Protein AF-A0A6A0IL40-F1 (afdb_monomer)

Foldseek 3Di:
DDDDDDPDPPPPQLPVVLLVVLVVCCVVPVQPLVSLLVNLVSCLSVVNLQVSLVSLVSSLVVCVVVVNLVSSLVSLVVNCVSCVPCPHVSNVVSVVSNVVSVVVVVVDDDDDDDDDDDDDDDPDDPPDPVVVVVVVVLVVLLVVLVLLLCQAPLNVPQPSVLCVVQSVQKDKDKDAAFDWPDAAQAQAAKKKFWSAAKKWKWAAAPVRDTQTLAMAGHNDIARLLCNPVVGGHRIIIGTRGITIMIIGHNVSVVSRCVVDVPSVVVSVVVNLLSVQSVLQCRDLLRVPDHNVLSSVQSVQWDKDKDAAFDWPAAFQDQQAKKKFWPQAKKWKWDDDPNDIGTDDIDGPGDMDPVLCNLVSHTHHTIIGTRHTTMMIIHGSVSSVVSCVVPVVSSVSVVVVSVVVVVVSVVVVVVD

Radius of gyration: 33.05 Å; Cα contacts (8 Å, |Δi|>4): 655; chains: 1; bounding box: 85×83×89 Å

Mean predicted aligned error: 17.73 Å

Solvent-accessible surface area (backbone atoms only — not comparable to full-atom values): 22643 Å² total; per-residue (Å²): 133,87,86,81,84,73,78,82,77,78,70,83,66,70,55,63,71,59,48,52,51,27,51,48,48,31,70,78,38,37,66,42,61,67,38,29,54,51,36,24,52,50,30,39,75,70,68,38,42,69,58,18,45,54,43,29,51,52,25,23,52,44,19,48,77,69,69,37,53,72,61,19,43,59,39,37,55,51,40,49,77,59,42,75,84,46,84,48,76,70,47,52,57,40,51,53,51,38,52,52,50,52,60,52,54,76,70,58,83,81,86,84,72,95,75,82,86,84,77,82,82,72,80,77,76,79,76,58,68,71,60,49,53,54,51,49,51,52,49,53,51,50,52,52,52,51,56,40,36,63,62,15,74,76,40,58,85,52,59,69,68,55,54,60,75,29,46,90,44,47,43,83,45,77,47,47,59,74,40,66,82,43,49,52,65,39,83,60,44,40,41,34,34,26,47,36,39,35,26,41,33,28,30,70,42,100,88,64,48,80,39,72,62,44,77,47,37,58,41,35,78,39,48,51,56,15,47,74,71,69,45,47,28,79,36,26,31,29,24,71,34,61,26,37,32,46,35,32,35,50,76,31,49,55,60,42,43,78,76,32,64,67,53,50,53,53,51,52,52,51,37,54,53,52,53,48,46,56,52,40,44,71,29,80,78,39,45,78,52,56,52,73,54,47,52,57,52,59,71,59,44,40,82,44,74,45,48,58,72,40,69,79,40,54,49,69,38,72,77,54,34,31,36,37,35,70,38,47,34,35,36,33,28,36,81,54,97,94,40,82,44,80,76,48,76,49,52,56,85,40,74,46,55,49,71,27,35,72,73,72,44,50,29,86,39,26,32,28,25,67,32,64,25,38,33,34,38,34,46,30,68,60,52,47,54,50,37,68,75,31,56,71,43,41,54,57,33,56,53,55,47,50,54,53,49,50,55,51,52,47,73,66,64,78,116

Nearest PDB structures (foldseek):
  5j3u-assembly1_A  TM=4.772E-01  e=3.260E-19  Toxoplasma gondii
  5kjy-assembly1_A  TM=7.850E-01  e=9.300E-10  Homo sapiens
  4qxk-assembly1_A  TM=8.461E-01  e=1.158E-08  Homo sapiens
  7fcv-assembly1_D  TM=7.690E-01  e=8.505E-09  Arabidopsis thaliana
  7wm2-assembly1_B  TM=8.152E-01  e=7.388E-08  Arabidopsis thaliana

Secondary structure (DSSP, 8-state):
----PPP--------HHHHHHHHHHHHH-TT-HHHHHHHHHHHHHTT-HHHHHHHHHHHHHHHHHTT-HHHHHHHHHHHHHH-TT--SHHHHHHHHHHHHHHHHHTT---------S-PPPPPPPPP-HHHHHHHHHHHHHHHHHHHHHHH-TTTTTS-HHHHHHTGGGEEEEEE-TT-EEE-TT-----EEEEEES-EEEEEE-TTS-EEEEEEE-TT-EESHHHHHH-PPP-SEEEESS-EEEEEE-HHHHHHHHTT-HHHHHHHHHHHHHHHHHHHHHHSTTTTTS-HHHHHHHHTTPEEEEE-TT-EEE-TT----EEEEEEES-EEEEEEETTEEEEEEEE-SSEEESHHHHHHTPPPSSEEEESS-EEEEEEEHHHHHHHHHH-HHHHHHHHHHHHHHHHHHHHHHH--

Structure (mmCIF, N/CA/C/O backbone):
data_AF-A0A6A0IL40-F1
#
_entry.id   AF-A0A6A0IL40-F1
#
loop_
_atom_site.group_PDB
_atom_site.id
_atom_site.type_symbol
_atom_site.label_atom_id
_atom_site.label_alt_id
_atom_site.label_comp_id
_atom_site.label_asym_id
_atom_site.label_entity_id
_atom_site.label_seq_id
_atom_site.pdbx_PDB_ins_code
_atom_site.Cartn_x
_atom_site.Cartn_y
_atom_site.Cartn_z
_atom_site.occupancy
_atom_site.B_iso_or_equiv
_atom_site.auth_seq_id
_atom_site.auth_comp_id
_atom_site.auth_asym_id
_atom_site.auth_atom_id
_atom_site.pdbx_PDB_model_num
ATOM 1 N N . MET A 1 1 ? -40.822 -63.226 -14.421 1.00 35.78 1 MET A N 1
ATOM 2 C CA . MET A 1 1 ? -39.636 -63.218 -13.536 1.00 35.78 1 MET A CA 1
ATOM 3 C C . MET A 1 1 ? -39.053 -61.815 -13.636 1.00 35.78 1 MET A C 1
ATOM 5 O O . MET A 1 1 ? -38.649 -61.458 -14.727 1.00 35.78 1 MET A O 1
ATOM 9 N N . GLY A 1 2 ? -39.279 -60.887 -12.699 1.00 37.12 2 GLY A N 1
ATOM 10 C CA . GLY A 1 2 ? -38.698 -60.855 -11.345 1.00 37.12 2 GLY A CA 1
ATOM 11 C C . GLY A 1 2 ? -37.203 -60.497 -11.462 1.00 37.12 2 GLY A C 1
ATOM 12 O O . GLY A 1 2 ? -36.522 -61.154 -12.230 1.00 37.12 2 GLY A O 1
ATOM 13 N N . ILE A 1 3 ? -36.590 -59.530 -10.778 1.00 41.72 3 ILE A N 1
ATOM 14 C CA . ILE A 1 3 ? -36.863 -58.847 -9.509 1.00 41.72 3 ILE A CA 1
ATOM 15 C C . ILE A 1 3 ? -35.963 -57.593 -9.524 1.00 41.72 3 ILE A C 1
ATOM 17 O O . ILE A 1 3 ? -34.771 -57.739 -9.750 1.00 41.72 3 ILE A O 1
ATOM 21 N N . PHE A 1 4 ? -36.505 -56.395 -9.299 1.00 35.25 4 PHE A N 1
ATOM 22 C CA . PHE A 1 4 ? -35.838 -55.289 -8.590 1.00 35.25 4 PHE A CA 1
ATOM 23 C C . PHE A 1 4 ? -36.922 -54.258 -8.264 1.00 35.25 4 PHE A C 1
ATOM 25 O O . PHE A 1 4 ? -37.159 -53.290 -8.988 1.00 35.25 4 PHE A O 1
ATOM 32 N N . GLU A 1 5 ? -37.639 -54.533 -7.177 1.00 33.78 5 GLU A N 1
ATOM 33 C CA . GLU A 1 5 ? -38.440 -53.532 -6.487 1.00 33.78 5 GLU A CA 1
ATOM 34 C C . GLU A 1 5 ? -37.510 -52.393 -6.064 1.00 33.78 5 GLU A C 1
ATOM 36 O O . GLU A 1 5 ? -36.557 -52.584 -5.305 1.00 33.78 5 GLU A O 1
ATOM 41 N N . ARG A 1 6 ? -37.767 -51.191 -6.585 1.00 33.47 6 ARG A N 1
ATOM 42 C CA . ARG A 1 6 ? -37.202 -49.977 -6.000 1.00 33.47 6 ARG A CA 1
ATOM 43 C C . ARG A 1 6 ? -37.880 -49.771 -4.644 1.00 33.47 6 ARG A C 1
ATOM 45 O O . ARG A 1 6 ? -39.111 -49.776 -4.604 1.00 33.47 6 ARG A O 1
ATOM 52 N N . PRO A 1 7 ? -37.124 -49.557 -3.556 1.00 34.88 7 PRO A N 1
ATOM 53 C CA . PRO A 1 7 ? -37.723 -49.212 -2.281 1.00 34.88 7 PRO A CA 1
ATOM 54 C C . PRO A 1 7 ? -38.461 -47.889 -2.464 1.00 34.88 7 PRO A C 1
ATOM 56 O O . PRO A 1 7 ? -37.917 -46.942 -3.039 1.00 34.88 7 PRO A O 1
ATOM 59 N N . GLY A 1 8 ? -39.720 -47.856 -2.025 1.00 33.38 8 GLY A N 1
ATOM 60 C CA . GLY A 1 8 ? -40.554 -46.669 -2.072 1.00 33.38 8 GLY A CA 1
ATOM 61 C C . GLY A 1 8 ? -39.794 -45.479 -1.503 1.00 33.38 8 GLY A C 1
ATOM 62 O O . GLY A 1 8 ? -39.530 -45.408 -0.304 1.00 33.38 8 GLY A O 1
ATOM 63 N N . SER A 1 9 ? -39.450 -44.530 -2.372 1.00 37.31 9 SER A N 1
ATOM 64 C CA . SER A 1 9 ? -39.118 -43.185 -1.945 1.00 37.31 9 SER A CA 1
ATOM 65 C C . SER A 1 9 ? -40.413 -42.593 -1.409 1.00 37.31 9 SER A C 1
ATOM 67 O O . SER A 1 9 ? -41.181 -41.978 -2.149 1.00 37.31 9 SER A O 1
ATOM 69 N N . GLY A 1 10 ? -40.676 -42.821 -0.123 1.00 38.78 10 GLY A N 1
ATOM 70 C CA . GLY A 1 10 ? -41.544 -41.971 0.670 1.00 38.78 10 GLY A CA 1
ATOM 71 C C . GLY A 1 10 ? -40.929 -40.579 0.668 1.00 38.78 10 GLY A C 1
ATOM 72 O O . GLY A 1 10 ? -40.250 -40.184 1.610 1.00 38.78 10 GLY A O 1
ATOM 73 N N . SER A 1 11 ? -41.094 -39.855 -0.438 1.00 41.47 11 SER A N 1
ATOM 74 C CA . SER A 1 11 ? -40.819 -38.437 -0.493 1.00 41.47 11 SER A CA 1
ATOM 75 C C . SER A 1 11 ? -41.845 -37.811 0.434 1.00 41.47 11 SER A C 1
ATOM 77 O O . SER A 1 11 ? -43.004 -37.640 0.052 1.00 41.47 11 SER A O 1
ATOM 79 N N . GLY A 1 12 ? -41.421 -37.512 1.662 1.00 42.62 12 GLY A N 1
ATOM 80 C CA . GLY A 1 12 ? -42.075 -36.560 2.550 1.00 42.62 12 GLY A CA 1
ATOM 81 C C . GLY A 1 12 ? -42.056 -35.182 1.897 1.00 42.62 12 GLY A C 1
ATOM 82 O O . GLY A 1 12 ? -41.361 -34.277 2.346 1.00 42.62 12 GLY A O 1
ATOM 83 N N . GLY A 1 13 ? -42.761 -35.055 0.773 1.00 47.50 13 GLY A N 1
ATOM 84 C CA . GLY A 1 13 ? -43.038 -33.795 0.128 1.00 47.50 13 GLY A CA 1
ATOM 85 C C . GLY A 1 13 ? -43.862 -33.008 1.119 1.00 47.50 13 GLY A C 1
ATOM 86 O O . GLY A 1 13 ? -44.989 -33.388 1.423 1.00 47.50 13 GLY A O 1
ATOM 87 N N . VAL A 1 14 ? -43.252 -31.965 1.673 1.00 57.28 14 VAL A N 1
ATOM 88 C CA . VAL A 1 14 ? -43.912 -31.001 2.546 1.00 57.28 14 VAL A CA 1
ATOM 89 C C . VAL A 1 14 ? -45.252 -30.639 1.906 1.00 57.28 14 VAL A C 1
ATOM 91 O O . VAL A 1 14 ? -45.271 -30.128 0.783 1.00 57.28 14 VAL A O 1
ATOM 94 N N . ASP A 1 15 ? -46.361 -30.949 2.583 1.00 75.38 15 ASP A N 1
ATOM 95 C CA . ASP A 1 15 ? -47.694 -30.613 2.092 1.00 75.38 15 ASP A CA 1
ATOM 96 C C . ASP A 1 15 ? -47.765 -29.090 1.936 1.00 75.38 15 ASP A C 1
ATOM 98 O O . ASP A 1 15 ? -47.783 -28.334 2.911 1.00 75.38 15 ASP A O 1
ATOM 102 N N . ARG A 1 16 ? -47.734 -28.625 0.681 1.00 76.00 16 ARG A N 1
ATOM 103 C CA . ARG A 1 16 ? -47.673 -27.197 0.349 1.00 76.00 16 ARG A CA 1
ATOM 104 C C . ARG A 1 16 ? -48.858 -26.439 0.942 1.00 76.00 16 ARG A C 1
ATOM 106 O O . ARG A 1 16 ? -48.679 -25.311 1.389 1.00 76.00 16 ARG A O 1
ATOM 113 N N . ARG A 1 17 ? -50.033 -27.077 1.030 1.00 77.12 17 ARG A N 1
ATOM 114 C CA . ARG A 1 17 ? -51.219 -26.474 1.655 1.00 77.12 17 ARG A CA 1
ATOM 115 C C . ARG A 1 17 ? -51.006 -26.267 3.153 1.00 77.12 17 ARG A C 1
ATOM 117 O O . ARG A 1 17 ? -51.369 -25.222 3.684 1.00 77.12 17 ARG A O 1
ATOM 124 N N . GLN A 1 18 ? -50.363 -27.224 3.819 1.00 80.88 18 GLN A N 1
ATOM 125 C CA . GLN A 1 18 ? -50.043 -27.141 5.243 1.00 80.88 18 GLN A CA 1
ATOM 126 C C . GLN A 1 18 ? -48.974 -26.074 5.535 1.00 80.88 18 GLN A C 1
ATOM 128 O O . GLN A 1 18 ? -49.097 -25.333 6.511 1.00 80.88 18 GLN A O 1
ATOM 133 N N . LEU A 1 19 ? -47.949 -25.944 4.684 1.00 82.88 19 LEU A N 1
ATOM 134 C CA . LEU A 1 19 ? -46.932 -24.894 4.825 1.00 82.88 19 LEU A CA 1
ATOM 135 C C . LEU A 1 19 ? -47.518 -23.490 4.611 1.00 82.88 19 LEU A C 1
ATOM 137 O O . LEU A 1 19 ? -47.174 -22.564 5.348 1.00 82.88 19 LEU A O 1
ATOM 141 N N . ASP A 1 20 ? -48.412 -23.321 3.639 1.00 83.81 20 ASP A N 1
ATOM 142 C CA . ASP A 1 20 ? -49.044 -22.027 3.374 1.00 83.81 20 ASP A CA 1
ATOM 143 C C . ASP A 1 20 ? -49.995 -21.603 4.503 1.00 83.81 20 ASP A C 1
ATOM 145 O O . ASP A 1 20 ? -50.008 -20.426 4.880 1.00 83.81 20 ASP A O 1
ATOM 149 N N . GLU A 1 21 ? -50.696 -22.557 5.120 1.00 85.69 21 GLU A N 1
ATOM 150 C CA . GLU A 1 21 ? -51.494 -22.319 6.327 1.00 85.69 21 GLU A CA 1
ATOM 151 C C . GLU A 1 21 ? -50.618 -21.884 7.512 1.00 85.69 21 GLU A C 1
ATOM 153 O O . GLU A 1 21 ? -50.898 -20.881 8.174 1.00 85.69 21 GLU A O 1
ATOM 158 N N . LEU A 1 22 ? -49.501 -22.579 7.750 1.00 85.44 22 LEU A N 1
ATOM 159 C CA . LEU A 1 22 ? -48.542 -22.212 8.795 1.00 85.44 22 LEU A CA 1
ATOM 160 C C . LEU A 1 22 ? -47.938 -20.821 8.549 1.00 85.44 22 LEU A C 1
ATOM 162 O O . LEU A 1 22 ? -47.828 -20.016 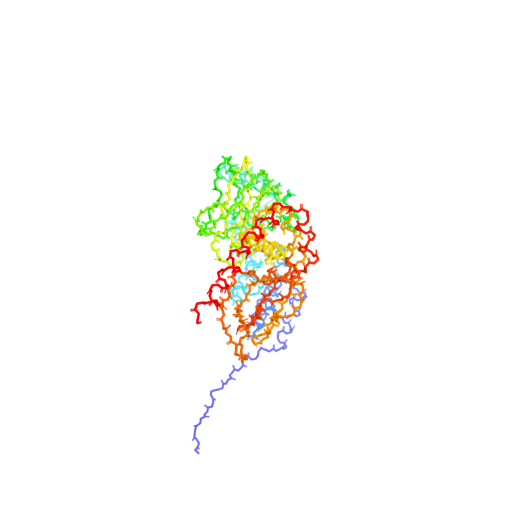9.475 1.00 85.44 22 LEU A O 1
ATOM 166 N N . ARG A 1 23 ? -47.606 -20.490 7.296 1.00 82.62 23 ARG A N 1
ATOM 167 C CA . ARG A 1 23 ? -47.135 -19.151 6.909 1.00 82.62 23 ARG A CA 1
ATOM 168 C C . ARG A 1 23 ? -48.188 -18.079 7.173 1.00 82.62 23 ARG A C 1
ATOM 170 O O . ARG A 1 23 ? -47.827 -16.988 7.617 1.00 82.62 23 ARG A O 1
ATOM 177 N N . ARG A 1 24 ? -49.467 -18.355 6.895 1.00 84.75 24 ARG A N 1
ATOM 178 C CA . ARG A 1 24 ? -50.569 -17.427 7.186 1.00 84.75 24 ARG A CA 1
ATOM 179 C C . ARG A 1 24 ? -50.677 -17.176 8.687 1.00 84.75 24 ARG A C 1
ATOM 181 O O . ARG A 1 24 ? -50.614 -16.020 9.098 1.00 84.75 24 ARG A O 1
ATOM 188 N N . ARG A 1 25 ? -50.692 -18.238 9.494 1.00 85.06 25 ARG A N 1
ATOM 189 C CA . ARG A 1 25 ? -50.751 -18.143 10.960 1.00 85.06 25 ARG A CA 1
ATOM 190 C C . ARG A 1 25 ? -49.588 -17.359 11.560 1.00 85.06 25 ARG A C 1
ATOM 192 O O . ARG A 1 25 ? -49.814 -16.510 12.409 1.00 85.06 25 ARG A O 1
ATOM 199 N N . VAL A 1 26 ? -48.358 -17.567 11.084 1.00 84.81 26 VAL A N 1
ATOM 200 C CA . VAL A 1 26 ? -47.190 -16.793 11.551 1.00 84.81 26 VAL A CA 1
ATOM 201 C C . VAL A 1 26 ? -47.289 -15.310 11.166 1.00 84.81 26 VAL A C 1
ATOM 203 O O . VAL A 1 26 ? -46.790 -14.456 11.895 1.00 84.81 26 VAL A O 1
ATOM 206 N N . ARG A 1 27 ? -47.913 -14.974 10.028 1.00 83.19 27 ARG A N 1
ATOM 207 C CA . ARG A 1 27 ? -48.133 -13.572 9.630 1.00 83.19 27 ARG A CA 1
ATOM 208 C C . ARG A 1 27 ? -49.210 -12.895 10.474 1.00 83.19 27 ARG A C 1
ATOM 210 O O . ARG A 1 27 ? -49.016 -11.751 10.868 1.00 83.19 27 ARG A O 1
ATOM 217 N N . GLU A 1 28 ? -50.315 -13.588 10.731 1.00 85.50 28 GLU A N 1
ATOM 218 C CA . GLU A 1 28 ? -51.469 -13.060 11.474 1.00 85.50 28 GLU A CA 1
ATOM 219 C C . GLU A 1 28 ? -51.218 -13.026 12.987 1.00 85.50 28 GLU A C 1
ATOM 221 O O . GLU A 1 28 ? -51.598 -12.071 13.660 1.00 85.50 28 GLU A O 1
ATOM 226 N N . ALA A 1 29 ? -50.509 -14.025 13.515 1.00 85.44 29 ALA A N 1
ATOM 227 C CA . ALA A 1 29 ? -50.134 -14.140 14.918 1.00 85.44 29 ALA A CA 1
ATOM 228 C C . ALA A 1 29 ? -48.625 -14.427 15.066 1.00 85.44 29 ALA A C 1
ATOM 230 O O . ALA A 1 29 ? -48.225 -15.555 15.357 1.00 85.44 29 ALA A O 1
ATOM 231 N N . PRO A 1 30 ? -47.751 -13.407 14.945 1.00 78.75 30 PRO A N 1
ATOM 232 C CA . PRO A 1 30 ? -46.295 -13.580 15.038 1.00 78.75 30 PRO A CA 1
ATOM 233 C C . PRO A 1 30 ? -45.779 -14.143 16.372 1.00 78.75 30 PRO A C 1
ATOM 235 O O . PRO A 1 30 ? -44.622 -14.538 16.459 1.00 78.75 30 PRO A O 1
ATOM 238 N N . GLN A 1 31 ? -46.610 -14.173 17.417 1.00 83.50 31 GLN A N 1
ATOM 239 C CA . GLN A 1 31 ? -46.287 -14.764 18.721 1.00 83.50 31 GLN A CA 1
ATOM 240 C C . GLN A 1 31 ? -46.678 -16.251 18.833 1.00 83.50 31 GLN A C 1
ATOM 242 O O . GLN A 1 31 ? -46.467 -16.853 19.885 1.00 83.50 31 GLN A O 1
ATOM 247 N N . ASP A 1 32 ? -47.259 -16.853 17.791 1.00 89.31 32 ASP A N 1
ATOM 248 C CA . ASP A 1 32 ? -47.593 -18.279 17.756 1.00 89.31 32 ASP A CA 1
ATOM 249 C C . ASP A 1 32 ? -46.313 -19.117 17.574 1.00 89.31 32 ASP A C 1
ATOM 251 O O . ASP A 1 32 ? -45.860 -19.401 16.461 1.00 89.31 32 ASP A O 1
ATOM 255 N N . VAL A 1 33 ? -45.706 -19.489 18.705 1.00 87.00 33 VAL A N 1
ATOM 256 C CA . VAL A 1 33 ? -44.463 -20.276 18.778 1.00 87.00 33 VAL A CA 1
ATOM 257 C C . VAL A 1 33 ? -44.605 -21.608 18.043 1.00 87.00 33 VAL A C 1
ATOM 259 O O . VAL A 1 33 ? -43.692 -22.016 17.325 1.00 87.00 33 VAL A O 1
ATOM 262 N N . ALA A 1 34 ? -45.749 -22.280 18.198 1.00 87.19 34 ALA A N 1
ATOM 263 C CA . ALA A 1 34 ? -45.989 -23.584 17.595 1.00 87.19 34 ALA A CA 1
ATOM 264 C C . ALA A 1 34 ? -46.039 -23.478 16.066 1.00 87.19 34 ALA A C 1
ATOM 266 O O . ALA A 1 34 ? -45.372 -24.252 15.375 1.00 87.19 34 ALA A O 1
ATOM 267 N N . ALA A 1 35 ? -46.753 -22.479 15.534 1.00 86.56 35 ALA A N 1
ATOM 268 C CA . ALA A 1 35 ? -46.793 -22.228 14.096 1.00 86.56 35 ALA A CA 1
ATOM 269 C C . ALA A 1 35 ? -45.414 -21.832 13.541 1.00 86.56 35 ALA A C 1
ATOM 271 O O . ALA A 1 35 ? -45.023 -22.315 12.478 1.00 86.56 35 ALA A O 1
ATOM 272 N N . ALA A 1 36 ? -44.648 -21.013 14.270 1.00 88.25 36 ALA A N 1
ATOM 273 C CA . ALA A 1 36 ? -43.314 -20.580 13.855 1.00 88.25 36 ALA A CA 1
ATOM 274 C C . ALA A 1 36 ? -42.303 -21.739 13.788 1.00 88.25 36 ALA A C 1
ATOM 276 O O . ALA A 1 36 ? -41.576 -21.865 12.800 1.00 88.25 36 ALA A O 1
ATOM 277 N N . LEU A 1 37 ? -42.276 -22.613 14.800 1.00 89.50 37 LEU A N 1
ATOM 278 C CA . LEU A 1 37 ? -41.392 -23.784 14.833 1.00 89.50 37 LEU A CA 1
ATOM 279 C C . LEU A 1 37 ? -41.776 -24.826 13.772 1.00 89.50 37 LEU A C 1
ATOM 281 O O . LEU A 1 37 ? -40.892 -25.395 13.122 1.00 89.50 37 LEU A O 1
ATOM 285 N N . ALA A 1 38 ? -43.077 -25.053 13.563 1.00 87.94 38 ALA A N 1
ATOM 286 C CA . ALA A 1 38 ? -43.576 -25.971 12.541 1.00 87.94 38 ALA A CA 1
ATOM 287 C C . ALA A 1 38 ? -43.267 -25.465 11.121 1.00 87.94 38 ALA A C 1
ATOM 289 O O . ALA A 1 38 ? -42.744 -26.223 10.304 1.00 87.94 38 ALA A O 1
ATOM 290 N N . ALA A 1 39 ? -43.500 -24.175 10.846 1.00 88.62 39 ALA A N 1
ATOM 291 C CA . ALA A 1 39 ? -43.163 -23.551 9.566 1.00 88.62 39 ALA A CA 1
ATOM 292 C C . ALA A 1 39 ? -41.657 -23.625 9.276 1.00 88.62 39 ALA A C 1
ATOM 294 O O . ALA A 1 39 ? -41.255 -24.009 8.180 1.00 88.62 39 ALA A O 1
ATOM 295 N N . ALA A 1 40 ? -40.816 -23.297 10.262 1.00 89.44 40 ALA A N 1
ATOM 296 C CA . ALA A 1 40 ? -39.365 -23.336 10.104 1.00 89.44 40 ALA A CA 1
ATOM 297 C C . ALA A 1 40 ? -38.841 -24.757 9.850 1.00 89.44 40 ALA A C 1
ATOM 299 O O . ALA A 1 40 ? -37.969 -24.942 9.005 1.00 89.44 40 ALA A O 1
ATOM 300 N N . SER A 1 41 ? -39.397 -25.762 10.534 1.00 88.56 41 SER A N 1
ATOM 301 C CA . SER A 1 41 ? -39.012 -27.166 10.339 1.00 88.56 41 SER A CA 1
ATOM 302 C C . SER A 1 41 ? -39.416 -27.676 8.951 1.00 88.56 41 SER A C 1
ATOM 304 O O . SER A 1 41 ? -38.618 -28.332 8.285 1.00 88.56 41 SER A O 1
ATOM 306 N N . ALA A 1 42 ? -40.612 -27.312 8.478 1.00 86.44 42 ALA A N 1
ATOM 307 C CA . ALA A 1 42 ? -41.075 -27.639 7.131 1.00 86.44 42 ALA A CA 1
ATOM 308 C C . ALA A 1 42 ? -40.224 -26.961 6.037 1.00 86.44 42 ALA A C 1
ATOM 310 O O . ALA A 1 42 ? -39.838 -27.609 5.066 1.00 86.44 42 ALA A O 1
ATOM 311 N N . LEU A 1 43 ? -39.863 -25.684 6.212 1.00 86.00 43 LEU A N 1
ATOM 312 C CA . LEU A 1 43 ? -38.980 -24.955 5.289 1.00 86.00 43 LEU A CA 1
ATOM 313 C C . LEU A 1 43 ? -37.559 -25.532 5.270 1.00 86.00 43 LEU A C 1
ATOM 315 O O . LEU A 1 43 ? -36.971 -25.686 4.202 1.00 86.00 43 LEU A O 1
ATOM 319 N N . ALA A 1 44 ? -37.014 -25.898 6.433 1.00 84.75 44 ALA A N 1
ATOM 320 C CA . ALA A 1 44 ? -35.702 -26.530 6.525 1.00 84.75 44 ALA A CA 1
ATOM 321 C C . ALA A 1 44 ? -35.677 -27.904 5.835 1.00 84.75 44 ALA A C 1
ATOM 323 O O . ALA A 1 44 ? -34.739 -28.188 5.091 1.00 84.75 44 ALA A O 1
ATOM 324 N N . ALA A 1 45 ? -36.729 -28.716 6.006 1.00 84.31 45 ALA A N 1
ATOM 325 C CA . ALA A 1 45 ? -36.886 -29.995 5.308 1.00 84.31 45 ALA A CA 1
ATOM 326 C C . ALA A 1 45 ? -36.999 -29.831 3.780 1.00 84.31 45 ALA A C 1
ATOM 328 O O . ALA A 1 45 ? -36.567 -30.706 3.034 1.00 84.31 45 ALA A O 1
ATOM 329 N N . ALA A 1 46 ? -37.521 -28.692 3.310 1.00 84.00 46 ALA A N 1
ATOM 330 C CA . ALA A 1 46 ? -37.568 -28.326 1.895 1.00 84.00 46 ALA A CA 1
ATOM 331 C C . ALA A 1 46 ? -36.260 -27.697 1.360 1.00 84.00 46 ALA A C 1
ATOM 333 O O . ALA A 1 46 ? -36.195 -27.345 0.186 1.00 84.00 46 ALA A O 1
ATOM 334 N N . GLY A 1 47 ? -35.221 -27.536 2.192 1.00 83.12 47 GLY A N 1
ATOM 335 C CA . GLY A 1 47 ? -33.944 -26.915 1.814 1.00 83.12 47 GLY A CA 1
ATOM 336 C C . GLY A 1 47 ? -33.927 -25.380 1.865 1.00 83.12 47 GLY A C 1
ATOM 337 O O . GLY A 1 47 ? -32.875 -24.768 1.664 1.00 83.12 47 GLY A O 1
ATOM 338 N N . GLU A 1 48 ? -35.043 -24.742 2.219 1.00 85.62 48 GLU A N 1
ATOM 339 C CA . GLU A 1 48 ? -35.222 -23.284 2.266 1.00 85.62 48 GLU A CA 1
ATOM 340 C C . GLU A 1 48 ? -34.705 -22.680 3.586 1.00 85.62 48 GLU A C 1
ATOM 342 O O . GLU A 1 48 ? -35.412 -21.994 4.332 1.00 85.62 48 GLU A O 1
ATOM 347 N N . ARG A 1 49 ? -33.424 -22.932 3.895 1.00 83.94 49 ARG A N 1
ATOM 348 C CA . ARG A 1 49 ? -32.783 -22.538 5.168 1.00 83.94 49 ARG A CA 1
ATOM 349 C C . ARG A 1 49 ? -32.905 -21.038 5.465 1.00 83.94 49 ARG A C 1
ATOM 351 O O . ARG A 1 49 ? -33.147 -20.651 6.607 1.00 83.94 49 ARG A O 1
ATOM 358 N N . ARG A 1 50 ? -32.776 -20.176 4.449 1.00 81.75 50 ARG A N 1
ATOM 359 C CA . ARG A 1 50 ? -32.881 -18.711 4.617 1.00 81.75 50 ARG A CA 1
ATOM 360 C C . ARG A 1 50 ? -34.274 -18.282 5.069 1.00 81.75 50 ARG A C 1
ATOM 362 O O . ARG A 1 50 ? -34.397 -17.433 5.951 1.00 81.75 50 ARG A O 1
ATOM 369 N N . GLU A 1 51 ? -35.313 -18.867 4.482 1.00 83.50 51 GLU A N 1
ATOM 370 C CA . GLU A 1 51 ? -36.693 -18.523 4.813 1.00 83.50 51 GLU A CA 1
ATOM 371 C C . GLU A 1 51 ? -37.086 -19.070 6.192 1.00 83.50 51 GLU A C 1
ATOM 373 O O . GLU A 1 51 ? -37.714 -18.358 6.978 1.00 83.50 51 GLU A O 1
ATOM 378 N N . ALA A 1 52 ? -36.626 -20.279 6.534 1.00 86.38 52 ALA A N 1
ATOM 379 C CA . ALA A 1 52 ? -36.793 -20.861 7.864 1.00 86.38 52 ALA A CA 1
ATOM 380 C C . ALA A 1 52 ? -36.216 -19.949 8.967 1.00 86.38 52 ALA A C 1
ATOM 382 O O . ALA A 1 52 ? -36.908 -19.628 9.936 1.00 86.38 52 ALA A O 1
ATOM 383 N N . VAL A 1 53 ? -34.989 -19.442 8.789 1.00 83.88 53 VAL A N 1
ATOM 384 C CA . VAL A 1 53 ? -34.366 -18.491 9.732 1.00 83.88 53 VAL A CA 1
ATOM 385 C C . VAL A 1 53 ? -35.135 -17.163 9.789 1.00 83.88 53 VAL A C 1
ATOM 387 O O . VAL A 1 53 ? -35.292 -16.582 10.864 1.00 83.88 53 VAL A O 1
ATOM 390 N N . ALA A 1 54 ? -35.669 -16.676 8.665 1.00 83.00 54 ALA A N 1
ATOM 391 C CA . ALA A 1 54 ? -36.459 -15.441 8.628 1.00 83.00 54 ALA A CA 1
ATOM 3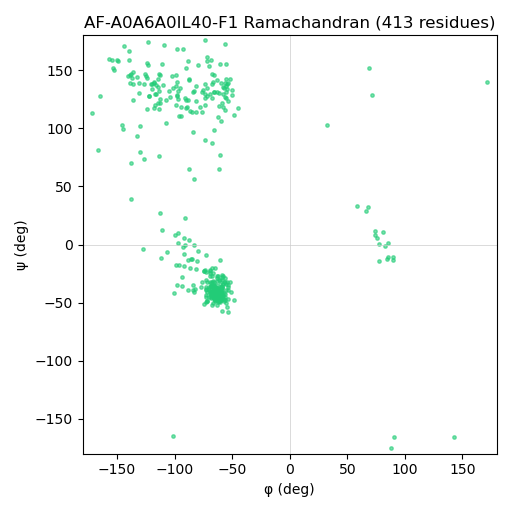92 C C . ALA A 1 54 ? -37.808 -15.558 9.364 1.00 83.00 54 ALA A C 1
ATOM 394 O O . ALA A 1 54 ? -38.297 -14.572 9.925 1.00 83.00 54 ALA A O 1
ATOM 395 N N . VAL A 1 55 ? -38.426 -16.742 9.365 1.00 86.88 55 VAL A N 1
ATOM 396 C CA . VAL A 1 55 ? -39.631 -17.040 10.155 1.00 86.88 55 VAL A CA 1
ATOM 397 C C . VAL A 1 55 ? -39.314 -17.020 11.651 1.00 86.88 55 VAL A C 1
ATOM 399 O O . VAL A 1 55 ? -39.970 -16.295 12.400 1.00 86.88 55 VAL A O 1
ATOM 402 N N . LEU A 1 56 ? -38.261 -17.728 12.070 1.00 87.19 56 LEU A N 1
ATOM 403 C CA . LEU A 1 56 ? -37.834 -17.789 13.473 1.00 87.19 56 LEU A CA 1
ATOM 404 C C . LEU A 1 56 ? -37.436 -16.407 14.011 1.00 87.19 56 LEU A C 1
ATOM 406 O O . LEU A 1 56 ? -37.809 -16.043 15.123 1.00 87.19 56 LEU A O 1
ATOM 410 N N . ASN A 1 57 ? -36.759 -15.588 13.203 1.00 81.88 57 ASN A N 1
ATOM 411 C CA . ASN A 1 57 ? -36.375 -14.232 13.599 1.00 81.88 57 ASN A CA 1
ATOM 412 C C . ASN A 1 57 ? -37.559 -13.294 13.816 1.00 81.88 57 ASN A C 1
ATOM 414 O O . ASN A 1 57 ? -37.577 -12.534 14.786 1.00 81.88 57 ASN A O 1
ATOM 418 N N . ARG A 1 58 ? -38.564 -13.352 12.938 1.00 84.38 58 ARG A N 1
ATOM 419 C CA . ARG A 1 58 ? -39.780 -12.547 13.099 1.00 84.38 58 ARG A CA 1
ATOM 420 C C . ARG A 1 58 ? -40.549 -12.951 14.352 1.00 84.38 58 ARG A C 1
ATOM 422 O O . ARG A 1 58 ? -40.929 -12.073 15.124 1.00 84.38 58 ARG A O 1
ATOM 429 N N . ALA A 1 59 ? -40.716 -14.254 14.575 1.00 85.94 59 ALA A N 1
ATOM 430 C CA . ALA A 1 59 ? -41.428 -14.763 15.741 1.00 85.94 59 ALA A CA 1
ATOM 431 C C . ALA A 1 59 ? -40.689 -14.458 17.054 1.00 85.94 59 ALA A C 1
ATOM 433 O O . ALA A 1 59 ? -41.277 -13.918 17.988 1.00 85.94 59 ALA A O 1
ATOM 434 N N . GLY A 1 60 ? -39.377 -14.704 17.108 1.00 81.25 60 GLY A N 1
ATOM 435 C CA . GLY A 1 60 ? -38.563 -14.401 18.285 1.00 81.25 60 GLY A CA 1
ATOM 436 C C . GLY A 1 60 ? -38.550 -12.909 18.633 1.00 81.25 60 GLY A C 1
ATOM 437 O O . GLY A 1 60 ? -38.682 -12.549 19.802 1.00 81.25 60 GLY A O 1
ATOM 438 N N . SER A 1 61 ? -38.491 -12.024 17.629 1.00 79.94 61 SER A N 1
ATOM 439 C CA . SER A 1 61 ? -38.572 -10.574 17.848 1.00 79.94 61 SER A CA 1
ATOM 440 C C . SER A 1 61 ? -39.950 -10.142 18.363 1.00 79.94 61 SER A C 1
ATOM 442 O O . SER A 1 61 ? -40.038 -9.308 19.265 1.00 79.94 61 SER A O 1
ATOM 444 N N . ALA A 1 62 ? -41.031 -10.724 17.835 1.00 79.06 62 ALA A N 1
ATOM 445 C CA . ALA A 1 62 ? -42.386 -10.445 18.303 1.00 79.06 62 ALA A CA 1
ATOM 446 C C . ALA A 1 62 ? -42.606 -10.900 19.756 1.00 79.06 62 ALA A C 1
ATOM 448 O O . ALA A 1 62 ? -43.219 -10.170 20.533 1.00 79.06 62 ALA A O 1
ATOM 449 N N . LEU A 1 63 ? -42.069 -12.061 20.140 1.00 80.50 63 LEU A N 1
ATOM 450 C CA . LEU A 1 63 ? -42.135 -12.589 21.507 1.00 80.50 63 LEU A CA 1
ATOM 451 C C . LEU A 1 63 ? -41.345 -11.729 22.497 1.00 80.50 63 LEU A C 1
ATOM 453 O O . LEU A 1 63 ? -41.865 -11.399 23.561 1.00 80.50 63 LEU A O 1
ATOM 457 N N . GLN A 1 64 ? -40.140 -11.282 22.124 1.00 78.25 64 GLN A N 1
ATOM 458 C CA . GLN A 1 64 ? -39.364 -10.339 22.937 1.00 78.25 64 GLN A CA 1
ATOM 459 C C . GLN A 1 64 ? -40.129 -9.032 23.182 1.00 78.25 64 GLN A C 1
ATOM 461 O O . GLN A 1 64 ? -40.205 -8.573 24.319 1.00 78.25 64 GLN A O 1
ATOM 466 N N . LYS A 1 65 ? -40.739 -8.452 22.137 1.00 77.56 65 LYS A N 1
ATOM 467 C CA . LYS A 1 65 ? -41.554 -7.230 22.261 1.00 77.56 65 LYS A CA 1
ATOM 468 C C . LYS A 1 65 ? -42.776 -7.416 23.163 1.00 77.56 65 LYS A C 1
ATOM 470 O O . LYS A 1 65 ? -43.228 -6.451 23.765 1.00 77.56 65 LYS A O 1
ATOM 475 N N . ALA A 1 66 ? -43.287 -8.641 23.269 1.00 76.69 66 ALA A N 1
ATOM 476 C CA . ALA A 1 66 ? -44.385 -9.001 24.163 1.00 76.69 66 ALA A CA 1
ATOM 477 C C . ALA A 1 66 ? -43.933 -9.396 25.585 1.00 76.69 66 ALA A C 1
ATOM 479 O O . ALA A 1 66 ? -44.765 -9.829 26.377 1.00 76.69 66 ALA A O 1
ATOM 480 N N . GLY A 1 67 ? -42.637 -9.307 25.910 1.00 76.38 67 GLY A N 1
ATOM 481 C CA . GLY A 1 67 ? -42.095 -9.726 27.210 1.00 76.38 67 GLY A CA 1
ATOM 482 C C . GLY A 1 67 ? -42.001 -11.248 27.407 1.00 76.38 67 GLY A C 1
ATOM 483 O O . GLY A 1 67 ? -41.662 -11.707 28.493 1.00 76.38 67 GLY A O 1
ATOM 484 N N . LYS A 1 68 ? -42.252 -12.044 26.361 1.00 78.25 68 LYS A N 1
ATOM 485 C CA . LYS A 1 68 ? -42.246 -13.518 26.374 1.00 78.25 68 LYS A CA 1
ATOM 486 C C . LYS A 1 68 ? -40.845 -14.075 26.105 1.00 78.25 68 LYS A C 1
ATOM 488 O O . LYS A 1 68 ? -40.554 -14.649 25.053 1.00 78.25 68 LYS A O 1
ATOM 493 N N . GLY A 1 69 ? -39.925 -13.802 27.031 1.00 67.62 69 GLY A N 1
ATOM 494 C CA . GLY A 1 69 ? -38.496 -14.100 26.872 1.00 67.62 69 GLY A CA 1
ATOM 495 C C . GLY A 1 69 ? -38.162 -15.595 26.812 1.00 67.62 69 GLY A C 1
ATOM 496 O O . GLY A 1 69 ? -37.285 -15.991 26.044 1.00 67.62 69 GLY A O 1
ATOM 497 N N . VAL A 1 70 ? -38.873 -16.434 27.572 1.00 71.00 70 VAL A N 1
ATOM 498 C CA . VAL A 1 70 ? -38.658 -17.895 27.607 1.00 71.00 70 VAL A CA 1
ATOM 499 C C . VAL A 1 70 ? -39.070 -18.531 26.278 1.00 71.00 70 VAL A C 1
ATOM 501 O O . VAL A 1 70 ? -38.354 -19.359 25.714 1.00 71.00 70 VAL A O 1
ATOM 504 N N . GLU A 1 71 ? -40.185 -18.078 25.719 1.00 77.00 71 GLU A N 1
ATOM 505 C CA . GLU A 1 71 ? -40.693 -18.496 24.420 1.00 77.00 71 GLU A CA 1
ATOM 506 C C . GLU A 1 71 ? -39.788 -18.013 23.280 1.00 77.00 71 GLU A C 1
ATOM 508 O O . GLU A 1 71 ? -39.512 -18.764 22.343 1.00 77.00 71 GLU A O 1
ATOM 513 N N . ALA A 1 72 ? -39.247 -16.793 23.379 1.00 72.75 72 ALA A N 1
ATOM 514 C CA . ALA A 1 72 ? -38.263 -16.284 22.424 1.00 72.75 72 ALA A CA 1
ATOM 515 C C . ALA A 1 72 ? -36.971 -17.125 22.416 1.00 72.75 72 ALA A C 1
ATOM 517 O O . ALA A 1 72 ? -36.422 -17.394 21.346 1.00 72.75 72 ALA A O 1
ATOM 518 N N . ILE A 1 73 ? -36.508 -17.600 23.582 1.00 72.56 73 ILE A N 1
ATOM 519 C CA . ILE A 1 73 ? -35.366 -18.526 23.685 1.00 72.56 73 ILE A CA 1
ATOM 520 C C . ILE A 1 73 ? -35.653 -19.830 22.929 1.00 72.56 73 ILE A C 1
ATOM 522 O O . ILE A 1 73 ? -34.791 -20.300 22.185 1.00 72.56 73 ILE A O 1
ATOM 526 N N . ALA A 1 74 ? -36.849 -20.405 23.088 1.00 76.12 74 ALA A N 1
ATOM 527 C CA . ALA A 1 74 ? -37.231 -21.640 22.403 1.00 76.12 74 ALA A CA 1
ATOM 528 C C . ALA A 1 74 ? -37.217 -21.481 20.871 1.00 76.12 74 ALA A C 1
ATOM 530 O O . ALA A 1 74 ? -36.690 -22.340 20.163 1.00 76.12 74 ALA A O 1
ATOM 531 N N . VAL A 1 75 ? -37.717 -20.350 20.361 1.00 82.12 75 VAL A N 1
ATOM 532 C CA . VAL A 1 75 ? -37.708 -20.032 18.923 1.00 82.12 75 VAL A CA 1
ATOM 533 C C . VAL A 1 75 ? -36.286 -19.826 18.398 1.00 82.12 75 VAL A C 1
ATOM 535 O O . VAL A 1 75 ? -35.926 -20.369 17.355 1.00 82.12 75 VAL A O 1
ATOM 538 N N . TYR A 1 76 ? -35.447 -19.080 19.117 1.00 81.50 76 TYR A N 1
ATOM 539 C CA . TYR A 1 76 ? -34.089 -18.790 18.658 1.00 81.50 76 TYR A CA 1
ATOM 540 C C . TYR A 1 76 ? -33.136 -19.978 18.746 1.00 81.50 76 TYR A C 1
ATOM 542 O O . TYR A 1 76 ? -32.267 -20.097 17.887 1.00 81.50 76 TYR A O 1
ATOM 550 N N . ARG A 1 77 ? -33.321 -20.900 19.701 1.00 78.19 77 ARG A N 1
ATOM 551 C CA . ARG A 1 77 ? -32.571 -22.169 19.718 1.00 78.19 77 ARG A CA 1
ATOM 552 C C . ARG A 1 77 ? -32.780 -22.970 18.436 1.00 78.19 77 ARG A C 1
ATOM 554 O O . ARG A 1 77 ? -31.841 -23.580 17.944 1.00 78.19 77 ARG A O 1
ATOM 561 N N . LYS A 1 78 ? -33.976 -22.907 17.840 1.00 84.88 78 LYS A N 1
ATOM 562 C CA . LYS A 1 78 ? -34.271 -23.621 16.591 1.00 84.88 78 LYS A CA 1
ATOM 563 C C . LYS A 1 78 ? -33.454 -23.116 15.396 1.00 84.88 78 LYS A C 1
ATOM 565 O O . LYS A 1 78 ? -33.292 -23.848 14.426 1.00 84.88 78 LYS A O 1
ATOM 570 N N . VAL A 1 79 ? -32.904 -21.900 15.453 1.00 80.44 79 VAL A N 1
ATOM 571 C CA . VAL A 1 79 ? -32.019 -21.382 14.395 1.00 80.44 79 VAL A CA 1
ATOM 572 C C . VAL A 1 79 ? -30.707 -22.166 14.326 1.00 80.44 79 VAL A C 1
ATOM 574 O O . VAL A 1 79 ? -30.180 -22.345 13.229 1.00 80.44 79 VAL A O 1
ATOM 577 N N . ASP A 1 80 ? -30.218 -22.692 15.452 1.00 75.31 80 ASP A N 1
ATOM 578 C CA . ASP A 1 80 ? -29.006 -23.517 15.474 1.00 75.31 80 ASP A CA 1
ATOM 579 C C . ASP A 1 80 ? -29.213 -24.880 14.808 1.00 75.31 80 ASP A C 1
ATOM 581 O O . ASP A 1 80 ? -28.304 -25.360 14.136 1.00 75.31 80 ASP A O 1
ATOM 585 N N . ASP A 1 81 ? -30.421 -25.445 14.888 1.00 80.94 81 ASP A N 1
ATOM 586 C CA . ASP A 1 81 ? -30.778 -26.672 14.164 1.00 80.94 81 ASP A CA 1
ATOM 587 C C . ASP A 1 81 ? -30.853 -26.442 12.643 1.00 80.94 81 ASP A C 1
ATOM 589 O O . ASP A 1 81 ? -30.528 -27.327 11.854 1.00 80.94 81 ASP A O 1
ATOM 593 N N . VAL A 1 82 ? -31.318 -25.260 12.220 1.00 81.31 82 VAL A N 1
ATOM 594 C CA . VAL A 1 82 ? -31.585 -24.933 10.807 1.00 81.31 82 VAL A CA 1
ATOM 595 C C . VAL A 1 82 ? -30.326 -24.469 10.067 1.00 81.31 82 VAL A C 1
ATOM 597 O O . VAL A 1 82 ? -30.164 -24.756 8.878 1.00 81.31 82 VAL A O 1
ATOM 600 N N . ASP A 1 83 ? -29.428 -23.752 10.743 1.00 77.31 83 ASP A N 1
ATOM 601 C CA . ASP A 1 83 ? -28.174 -23.261 10.166 1.00 77.31 83 ASP A CA 1
ATOM 602 C C . ASP A 1 83 ? -26.991 -23.417 11.141 1.00 77.31 83 ASP A C 1
ATOM 604 O O . ASP A 1 83 ? -26.455 -22.414 11.619 1.00 77.31 83 ASP A O 1
ATOM 608 N N . PRO A 1 84 ? -26.525 -24.649 11.429 1.00 70.88 84 PRO A N 1
ATOM 609 C CA . PRO A 1 84 ? -25.493 -24.903 12.442 1.00 70.88 84 PRO A CA 1
ATOM 610 C C . PRO A 1 84 ? -24.188 -24.126 12.209 1.00 70.88 84 PRO A C 1
ATOM 612 O O . PRO A 1 84 ? -23.519 -23.714 13.155 1.00 70.88 84 PRO A O 1
ATOM 615 N N . LYS A 1 85 ? -23.835 -23.878 10.941 1.00 68.69 85 LYS A N 1
ATOM 616 C CA . LYS A 1 85 ? -22.613 -23.162 10.543 1.00 68.69 85 LYS A CA 1
ATOM 617 C C . LYS A 1 85 ? -22.772 -21.637 10.520 1.00 68.69 85 LYS A C 1
ATOM 619 O O . LYS A 1 85 ? -21.768 -20.933 10.487 1.00 68.69 85 LYS A O 1
ATOM 624 N N . GLY A 1 86 ? -23.997 -21.108 10.594 1.00 62.72 86 GLY A N 1
ATOM 625 C CA . GLY A 1 86 ? -24.247 -19.662 10.552 1.00 62.72 86 GLY A CA 1
ATOM 626 C C . GLY A 1 86 ? -23.938 -19.023 9.205 1.00 62.72 86 GLY A C 1
ATOM 627 O O . GLY A 1 86 ? -23.480 -17.882 9.164 1.00 62.72 86 GLY A O 1
ATOM 628 N N . GLU A 1 87 ? -24.133 -19.765 8.118 1.00 61.81 87 GLU A N 1
ATOM 629 C CA . GLU A 1 87 ? -23.871 -19.295 6.755 1.00 61.81 87 GLU A CA 1
ATOM 630 C C . GLU A 1 87 ? -24.880 -18.212 6.332 1.00 61.81 87 GLU A C 1
ATOM 632 O O . GLU A 1 87 ? -24.595 -17.382 5.464 1.00 61.81 87 GLU A O 1
ATOM 637 N N . VAL A 1 88 ? -26.055 -18.170 6.968 1.00 67.62 88 VAL A N 1
ATOM 638 C CA . VAL A 1 88 ? -27.061 -17.130 6.767 1.00 67.62 88 VAL A CA 1
ATOM 639 C C . VAL A 1 88 ? -26.803 -15.975 7.738 1.00 67.62 88 VAL A C 1
ATOM 641 O O . VAL A 1 88 ? -26.921 -16.115 8.952 1.00 67.62 88 VAL A O 1
ATOM 644 N N . THR A 1 89 ? -26.520 -14.778 7.210 1.00 48.91 89 THR A N 1
ATOM 645 C CA . THR A 1 89 ? -26.173 -13.576 8.001 1.00 48.91 89 THR A CA 1
ATOM 646 C C . THR A 1 89 ? -27.179 -13.251 9.115 1.00 48.91 89 THR A C 1
ATOM 648 O O . THR A 1 89 ? -26.795 -12.754 10.173 1.00 48.91 89 THR A O 1
ATOM 651 N N . SER A 1 90 ? -28.464 -13.556 8.913 1.00 56.19 90 SER A N 1
ATOM 652 C CA . SER A 1 90 ? -29.510 -13.331 9.912 1.00 56.19 90 SER A CA 1
ATOM 653 C C . SER A 1 90 ? -29.472 -14.311 11.091 1.00 56.19 90 SER A C 1
ATOM 655 O O . SER A 1 90 ? -29.979 -13.947 12.145 1.00 56.19 90 SER A O 1
ATOM 657 N N . ALA A 1 91 ? -28.862 -15.497 10.954 1.00 53.66 91 ALA A N 1
ATOM 658 C CA . ALA A 1 91 ? -28.718 -16.487 12.031 1.00 53.66 91 ALA A CA 1
ATOM 659 C C . ALA A 1 91 ? -27.705 -16.039 13.099 1.00 53.66 91 ALA A C 1
ATOM 661 O O . ALA A 1 91 ? -27.871 -16.298 14.290 1.00 53.66 91 ALA A O 1
ATOM 662 N N . PHE A 1 92 ? -26.676 -15.289 12.695 1.00 45.97 92 PHE A N 1
ATOM 663 C CA . PHE A 1 92 ? -25.706 -14.704 13.624 1.00 45.97 92 PHE A CA 1
ATOM 664 C C . PHE A 1 92 ? -26.356 -13.708 14.600 1.00 45.97 92 PHE A C 1
ATOM 666 O O . PHE A 1 92 ? -26.068 -13.732 15.797 1.00 45.97 92 PHE A O 1
ATOM 673 N N . LEU A 1 93 ? -27.255 -12.848 14.106 1.00 52.97 93 LEU A N 1
ATOM 674 C CA . LEU A 1 93 ? -27.988 -11.895 14.949 1.00 52.97 93 LEU A CA 1
ATOM 675 C C . LEU A 1 93 ? -28.913 -12.621 15.929 1.00 52.97 93 LEU A C 1
ATOM 677 O O . LEU A 1 93 ? -28.961 -12.262 17.103 1.00 52.97 93 LEU A O 1
ATOM 681 N N . THR A 1 94 ? -29.563 -13.691 15.472 1.00 64.38 94 THR A N 1
ATOM 682 C CA . THR A 1 94 ? -30.362 -14.578 16.320 1.00 64.38 94 THR A CA 1
ATOM 683 C C . THR A 1 94 ? -29.547 -15.160 17.468 1.00 64.38 94 THR A C 1
ATOM 685 O O . THR A 1 94 ? -29.981 -15.114 18.613 1.00 64.38 94 THR A O 1
ATOM 688 N N . ARG A 1 95 ? -28.340 -15.671 17.189 1.00 62.53 95 ARG A N 1
ATOM 689 C CA . ARG A 1 95 ? -27.449 -16.239 18.214 1.00 62.53 95 ARG A CA 1
ATOM 690 C C . ARG A 1 95 ? -27.013 -15.211 19.241 1.00 62.53 95 ARG A C 1
ATOM 692 O O . ARG A 1 95 ? -26.900 -15.525 20.424 1.00 62.53 95 ARG A O 1
ATOM 699 N N . LEU A 1 96 ? -26.766 -13.982 18.797 1.00 52.09 96 LEU A N 1
ATOM 700 C CA . LEU A 1 96 ? -26.418 -12.891 19.696 1.00 52.09 96 LEU A CA 1
ATOM 701 C C . LEU A 1 96 ? -27.591 -12.554 20.627 1.00 52.09 96 LEU A C 1
ATOM 703 O O . LEU A 1 96 ? -27.383 -12.399 21.829 1.00 52.09 96 LEU A O 1
ATOM 707 N N . GLU A 1 97 ? -28.814 -12.498 20.097 1.00 64.19 97 GLU A N 1
ATOM 708 C CA . GLU A 1 97 ? -30.025 -12.283 20.896 1.00 64.19 97 GLU A CA 1
ATOM 709 C C . GLU A 1 97 ? -30.327 -13.452 21.839 1.00 64.19 97 GLU A C 1
ATOM 711 O O . GLU A 1 97 ? -30.621 -13.236 23.014 1.00 64.19 97 GLU A O 1
ATOM 716 N N . LEU A 1 98 ? -30.153 -14.693 21.384 1.00 65.69 98 LEU A N 1
ATOM 717 C CA . LEU A 1 98 ? -30.261 -15.882 22.225 1.00 65.69 98 LEU A CA 1
ATOM 718 C C . LEU A 1 98 ? -29.258 -15.838 23.384 1.00 65.69 98 LEU A C 1
ATOM 720 O O . LEU A 1 98 ? -29.629 -16.094 24.526 1.00 65.69 98 LEU A O 1
ATOM 724 N N . LYS A 1 99 ? -28.001 -15.460 23.121 1.00 65.00 99 LYS A N 1
ATOM 725 C CA . LYS A 1 99 ? -26.966 -15.333 24.157 1.00 65.00 99 LYS A CA 1
ATOM 726 C C . LYS A 1 99 ? -27.316 -14.255 25.186 1.00 65.00 99 LYS A C 1
ATOM 728 O O . LYS A 1 99 ? -27.095 -14.470 26.376 1.00 65.00 99 LYS A O 1
ATOM 733 N N . LYS A 1 100 ? -27.890 -13.125 24.757 1.00 66.75 100 LYS A N 1
ATOM 734 C CA . LYS A 1 100 ? -28.388 -12.074 25.662 1.00 66.75 100 LYS A CA 1
ATOM 735 C C . LYS A 1 100 ? -29.555 -12.570 26.517 1.00 66.75 100 LYS A C 1
ATOM 737 O O . LYS A 1 100 ? -29.527 -12.380 27.728 1.00 66.75 100 LYS A O 1
ATOM 742 N N . LEU A 1 101 ? -30.540 -13.231 25.905 1.00 66.38 101 LEU A N 1
ATOM 743 C CA . LEU A 1 101 ? -31.711 -13.762 26.606 1.00 66.38 101 LEU A CA 1
ATOM 744 C C . LEU A 1 101 ? -31.340 -14.865 27.603 1.00 66.38 101 LEU A C 1
ATOM 746 O O . LEU A 1 101 ? -31.806 -14.836 28.735 1.00 66.38 101 LEU A O 1
ATOM 750 N N . LEU A 1 102 ? -30.462 -15.799 27.228 1.00 60.78 102 LEU A N 1
ATOM 751 C CA . LEU A 1 102 ? -29.973 -16.843 28.134 1.00 60.78 102 LEU A CA 1
ATOM 752 C C . LEU A 1 102 ? -29.187 -16.251 29.305 1.00 60.78 102 LEU A C 1
ATOM 754 O O . LEU A 1 102 ? -29.361 -16.702 30.430 1.00 60.78 102 LEU A O 1
ATOM 758 N N . ALA A 1 103 ? -28.374 -15.219 29.057 1.00 56.94 103 ALA A N 1
ATOM 759 C CA . ALA A 1 103 ? -27.647 -14.505 30.103 1.00 56.94 103 ALA A CA 1
ATOM 760 C C . ALA A 1 103 ? -28.556 -13.673 31.023 1.00 56.94 103 ALA A C 1
ATOM 762 O O . ALA A 1 103 ? -28.131 -13.337 32.126 1.00 56.94 103 ALA A O 1
ATOM 763 N N . ALA A 1 104 ? -29.759 -13.301 30.573 1.00 59.25 104 ALA A N 1
ATOM 764 C CA . ALA A 1 104 ? -30.781 -12.650 31.391 1.00 59.25 104 ALA A CA 1
ATOM 765 C C . ALA A 1 104 ? -31.593 -13.679 32.196 1.00 59.25 104 ALA A C 1
ATOM 767 O O . ALA A 1 104 ? -31.824 -13.476 33.383 1.00 59.25 104 ALA A O 1
ATOM 768 N N . ALA A 1 105 ? -31.947 -14.816 31.586 1.00 58.78 105 ALA A N 1
ATOM 769 C CA . ALA A 1 105 ? -32.660 -15.914 32.239 1.00 58.78 105 ALA A CA 1
ATOM 770 C C . ALA A 1 105 ? -31.827 -16.590 33.344 1.00 58.78 105 ALA A C 1
ATOM 772 O O . ALA A 1 105 ? -32.365 -16.972 34.377 1.00 58.78 105 ALA A O 1
ATOM 773 N N . SER A 1 106 ? -30.502 -16.686 33.176 1.00 49.06 106 SER A N 1
ATOM 774 C CA . SER A 1 106 ? -29.597 -17.197 34.215 1.00 49.06 106 SER A CA 1
ATOM 775 C C . SER A 1 106 ? -29.379 -16.233 35.389 1.00 49.06 106 SER A C 1
ATOM 777 O O . SER A 1 106 ? -28.801 -16.635 36.394 1.00 49.06 106 SER A O 1
ATOM 779 N N . ARG A 1 107 ? -29.851 -14.980 35.292 1.00 55.75 107 ARG A N 1
ATOM 780 C CA . ARG A 1 107 ? -29.772 -13.966 36.358 1.00 55.75 107 ARG A CA 1
ATOM 781 C C . ARG A 1 107 ? -31.049 -13.837 37.198 1.00 55.75 107 ARG A C 1
ATOM 783 O O . ARG A 1 107 ? -31.060 -13.017 38.109 1.00 55.75 107 ARG A O 1
ATOM 790 N N . GLY A 1 108 ? -32.100 -14.625 36.949 1.00 42.22 108 GLY A N 1
ATOM 791 C CA . GLY A 1 108 ? -33.303 -14.561 37.782 1.00 42.22 108 GLY A CA 1
ATOM 792 C C . GLY A 1 108 ? -34.342 -15.648 37.521 1.00 42.22 108 GLY A C 1
ATOM 793 O O . GLY A 1 108 ? -35.023 -15.623 36.502 1.00 42.22 108 GLY A O 1
ATOM 794 N N . LEU A 1 109 ? -34.518 -16.524 38.514 1.00 31.12 109 LEU A N 1
ATOM 795 C CA . LEU A 1 109 ? -35.778 -17.202 38.829 1.00 31.12 109 LEU A CA 1
ATOM 796 C C . LEU A 1 109 ? -35.872 -17.364 40.359 1.00 31.12 109 LEU A C 1
ATOM 798 O O . LEU A 1 109 ? -35.291 -18.296 40.910 1.00 31.12 109 LEU A O 1
ATOM 802 N N . PRO A 1 110 ? -36.613 -16.503 41.070 1.00 35.56 110 PRO A N 1
ATOM 803 C CA . PRO A 1 110 ? -37.441 -16.937 42.180 1.00 35.56 110 PRO A CA 1
ATOM 804 C C . PRO A 1 110 ? -38.766 -17.485 41.630 1.00 35.56 110 PRO A C 1
ATOM 806 O O . PRO A 1 110 ? -39.378 -16.907 40.731 1.00 35.56 110 PRO A O 1
ATOM 809 N N . SER A 1 111 ? -39.207 -18.615 42.176 1.00 36.06 111 SER A N 1
ATOM 810 C CA . SER A 1 111 ? -40.513 -19.221 41.917 1.00 36.06 111 SER A CA 1
ATOM 811 C C . SER A 1 111 ? -41.646 -18.286 42.355 1.00 36.06 111 SER A C 1
ATOM 813 O O . SER A 1 111 ? -41.763 -17.971 43.540 1.00 36.06 111 SER A O 1
ATOM 815 N N . SER A 1 112 ? -42.507 -17.872 41.428 1.00 37.44 112 SER A N 1
ATOM 816 C CA . SER A 1 112 ? -43.723 -17.115 41.728 1.00 37.44 112 SER A CA 1
ATOM 817 C C . SER A 1 112 ? -44.878 -18.051 42.110 1.00 37.44 112 SER A C 1
ATOM 819 O O . SER A 1 112 ? -45.587 -18.581 41.258 1.00 37.44 112 SER A O 1
ATOM 821 N N . GLY A 1 113 ? -45.093 -18.231 43.415 1.00 34.25 113 GLY A N 1
ATOM 822 C CA . GLY A 1 113 ? -46.438 -18.459 43.958 1.00 34.25 113 GLY A CA 1
ATOM 823 C C . GLY A 1 113 ? -47.181 -17.116 44.070 1.00 34.25 113 GLY A C 1
ATOM 824 O O . GLY A 1 113 ? -46.524 -16.075 44.153 1.00 34.25 113 GLY A O 1
ATOM 825 N N . PRO A 1 114 ? -48.524 -17.080 44.041 1.00 43.06 114 PRO A N 1
ATOM 826 C CA . PRO A 1 114 ? -49.256 -15.821 44.000 1.00 43.06 114 PRO A CA 1
ATOM 827 C C . PRO A 1 114 ? -49.292 -15.201 45.401 1.00 43.06 114 PRO A C 1
ATOM 829 O O . PRO A 1 114 ? -49.854 -15.789 46.322 1.00 43.06 114 PRO A O 1
ATOM 832 N N . ALA A 1 115 ? -48.714 -14.012 45.581 1.00 33.53 115 ALA A N 1
ATOM 833 C CA . ALA A 1 115 ? -48.806 -13.289 46.847 1.00 33.53 115 ALA A CA 1
ATOM 834 C C . ALA A 1 115 ? -48.861 -11.769 46.638 1.00 33.53 115 ALA A C 1
ATOM 836 O O . ALA A 1 115 ? -47.841 -11.140 46.392 1.00 33.53 115 ALA A O 1
ATOM 837 N N . GLY A 1 116 ? -50.078 -11.231 46.780 1.00 34.47 116 GLY A N 1
ATOM 838 C CA . GLY A 1 116 ? -50.396 -10.010 47.535 1.00 34.47 116 GLY A CA 1
ATOM 839 C C . GLY A 1 116 ? -49.919 -8.638 47.019 1.00 34.47 116 GLY A C 1
ATOM 840 O O . GLY A 1 116 ? -48.900 -8.525 46.347 1.00 34.47 116 GLY A O 1
ATOM 841 N N . PRO A 1 117 ? -50.646 -7.551 47.347 1.00 42.84 117 PRO A N 1
ATOM 842 C CA . PRO A 1 117 ? -50.290 -6.206 46.914 1.00 42.84 117 PRO A CA 1
ATOM 843 C C . PRO A 1 117 ? -49.108 -5.635 47.720 1.00 42.84 117 PRO A C 1
ATOM 845 O O . PRO A 1 117 ? -49.103 -5.675 48.945 1.00 42.84 117 PRO A O 1
ATOM 848 N N . HIS A 1 118 ? -48.138 -5.096 46.973 1.00 45.34 118 HIS A N 1
ATOM 849 C CA . HIS A 1 118 ? -47.062 -4.155 47.325 1.00 45.34 118 HIS A CA 1
ATOM 850 C C . HIS A 1 118 ? -46.449 -4.187 48.740 1.00 45.34 118 HIS A C 1
ATOM 852 O O . HIS A 1 118 ? -46.930 -3.534 49.663 1.00 45.34 118 HIS A O 1
ATOM 858 N N . ALA A 1 119 ? -45.251 -4.775 48.831 1.00 37.09 119 ALA A N 1
ATOM 859 C CA . ALA A 1 119 ? -44.202 -4.334 49.754 1.00 37.09 119 ALA A CA 1
ATOM 860 C C . ALA A 1 119 ? -43.188 -3.445 48.993 1.00 37.09 119 ALA A C 1
ATOM 862 O O . ALA A 1 119 ? -42.961 -3.687 47.802 1.00 37.09 119 ALA A O 1
ATOM 863 N N . PRO A 1 120 ? -42.592 -2.415 49.625 1.00 41.06 120 PRO A N 1
ATOM 864 C CA . PRO A 1 120 ? -41.630 -1.534 48.969 1.00 41.06 120 PRO A CA 1
ATOM 865 C C . PRO A 1 120 ? -40.385 -2.322 48.545 1.00 41.06 120 PRO A C 1
ATOM 867 O O . PRO A 1 120 ? -39.944 -3.228 49.253 1.00 41.06 120 PRO A O 1
ATOM 870 N N . ALA A 1 121 ? -39.843 -1.984 47.373 1.00 42.38 121 ALA A N 1
ATOM 871 C CA . ALA A 1 121 ? -38.649 -2.614 46.824 1.00 42.38 121 ALA A CA 1
ATOM 872 C C . ALA A 1 121 ? -37.506 -2.557 47.848 1.00 42.38 121 ALA A C 1
ATOM 874 O O . ALA A 1 121 ? -37.144 -1.480 48.323 1.00 42.38 121 ALA A O 1
ATOM 875 N N . ALA A 1 122 ? -36.959 -3.724 48.194 1.00 44.03 122 ALA A N 1
ATOM 876 C CA . ALA A 1 122 ? -35.729 -3.800 48.965 1.00 44.03 122 ALA A CA 1
ATOM 877 C C . ALA A 1 122 ? -34.628 -3.009 48.230 1.00 44.03 122 ALA A C 1
ATOM 879 O O . ALA A 1 122 ? -34.600 -3.038 46.995 1.00 44.03 122 ALA A O 1
ATOM 880 N N . PRO A 1 123 ? -33.743 -2.298 48.952 1.00 46.50 123 PRO A N 1
ATOM 881 C CA . PRO A 1 123 ? -32.643 -1.578 48.327 1.00 46.50 123 PRO A CA 1
ATOM 882 C C . PRO A 1 123 ? -31.825 -2.545 47.466 1.00 46.50 123 PRO A C 1
ATOM 884 O O . PRO A 1 123 ? -31.491 -3.644 47.917 1.00 46.50 123 PRO A O 1
ATOM 887 N N . GLU A 1 124 ? -31.550 -2.146 46.219 1.00 48.25 124 GLU A N 1
ATOM 888 C CA . GLU A 1 124 ? -30.680 -2.909 45.325 1.00 48.25 124 GLU A CA 1
ATOM 889 C C . GLU A 1 124 ? -29.372 -3.231 46.064 1.00 48.25 124 GLU A C 1
ATOM 891 O O . GLU A 1 124 ? -28.803 -2.342 46.711 1.00 48.25 124 GLU A O 1
ATOM 896 N N . PRO A 1 125 ? -28.897 -4.491 46.020 1.00 50.22 125 PRO A N 1
ATOM 897 C CA . PRO A 1 125 ? -27.619 -4.830 46.622 1.00 50.22 125 PRO A CA 1
ATOM 898 C C . PRO A 1 125 ? -26.536 -3.927 46.015 1.00 50.22 125 PRO A C 1
ATOM 900 O O . PRO A 1 125 ? -26.571 -3.677 44.805 1.00 50.22 125 PRO A O 1
ATOM 903 N N . PRO A 1 126 ? -25.592 -3.417 46.829 1.00 56.78 126 PRO A N 1
ATOM 904 C CA . PRO A 1 126 ? -24.556 -2.523 46.336 1.00 56.78 126 PRO A CA 1
ATOM 905 C C . PRO A 1 126 ? -23.816 -3.189 45.167 1.00 56.78 126 PRO A C 1
ATOM 907 O O . PRO A 1 126 ? -23.564 -4.399 45.217 1.00 56.78 126 PRO A O 1
ATOM 910 N N . PRO A 1 127 ? -23.508 -2.437 44.097 1.00 57.53 127 PRO A N 1
ATOM 911 C CA . PRO A 1 127 ? -22.870 -2.997 42.919 1.00 57.53 127 PRO A CA 1
ATOM 912 C C . PRO A 1 127 ? -21.538 -3.649 43.304 1.00 57.53 127 PRO A C 1
ATOM 914 O O . PRO A 1 127 ? -20.767 -3.094 44.085 1.00 57.53 127 PRO A O 1
ATOM 917 N N . ASP A 1 128 ? -21.285 -4.845 42.765 1.00 57.12 128 ASP A N 1
ATOM 918 C CA . ASP A 1 128 ? -20.030 -5.570 42.972 1.00 57.12 128 ASP A CA 1
ATOM 919 C C . ASP A 1 128 ? -18.850 -4.673 42.540 1.00 57.12 128 ASP A C 1
ATOM 921 O O . ASP A 1 128 ? -18.743 -4.350 41.345 1.00 57.12 128 ASP A O 1
ATOM 925 N N . PRO A 1 129 ? -17.961 -4.276 43.474 1.00 58.38 129 PRO A N 1
ATOM 926 C CA . PRO A 1 129 ? -16.857 -3.363 43.193 1.00 58.38 129 PRO A CA 1
ATOM 927 C C . PRO A 1 129 ? -15.967 -3.850 42.045 1.00 58.38 129 PRO A C 1
ATOM 929 O O . PRO A 1 129 ? -15.483 -3.048 41.247 1.00 58.38 129 PRO A O 1
ATOM 932 N N . GLY A 1 130 ? -15.784 -5.169 41.906 1.00 63.66 130 GLY A N 1
ATOM 933 C CA . GLY A 1 130 ? -14.977 -5.746 40.831 1.00 63.66 130 GLY A CA 1
ATOM 934 C C . GLY A 1 130 ? -15.617 -5.566 39.454 1.00 63.66 130 GLY A C 1
ATOM 935 O O . GLY A 1 130 ? -14.929 -5.312 38.462 1.00 63.66 130 GLY A O 1
ATOM 936 N N . LEU A 1 131 ? -16.947 -5.633 39.380 1.00 63.56 131 LEU A N 1
ATOM 937 C CA . LEU A 1 131 ? -17.690 -5.489 38.131 1.00 63.56 131 LEU A CA 1
ATOM 938 C C . LEU A 1 131 ? -17.778 -4.022 37.677 1.00 63.56 131 LEU A C 1
ATOM 940 O O . LEU A 1 131 ? -17.782 -3.757 36.471 1.00 63.56 131 LEU A O 1
ATOM 944 N N . GLU A 1 132 ? -17.830 -3.070 38.613 1.00 71.00 132 GLU A N 1
ATOM 945 C CA . GLU A 1 132 ? -17.778 -1.637 38.300 1.00 71.00 132 GLU A CA 1
ATOM 946 C C . GLU A 1 132 ? -16.414 -1.205 37.775 1.00 71.00 132 GLU A C 1
ATOM 948 O O . GLU A 1 132 ? -16.358 -0.520 36.754 1.00 71.00 132 GLU A O 1
ATOM 953 N N . VAL A 1 133 ? -15.322 -1.669 38.389 1.00 70.75 133 VAL A N 1
ATOM 954 C CA . VAL A 1 133 ? -13.957 -1.369 37.929 1.00 70.75 133 VAL A CA 1
ATOM 955 C C . VAL A 1 133 ? -13.744 -1.859 36.492 1.00 70.75 133 VAL A C 1
ATOM 957 O O . VAL A 1 133 ? -13.253 -1.111 35.645 1.00 70.75 133 VAL A O 1
ATOM 960 N N . VAL A 1 134 ? -14.197 -3.075 36.166 1.00 73.19 134 VAL A N 1
ATOM 961 C CA . VAL A 1 134 ? -14.109 -3.625 34.799 1.00 73.19 134 VAL A CA 1
ATOM 962 C C . VAL A 1 134 ? -14.969 -2.830 33.808 1.00 73.19 134 VAL A C 1
ATOM 964 O O . VAL A 1 134 ? -14.532 -2.541 32.690 1.00 73.19 134 VAL A O 1
ATOM 967 N N . ARG A 1 135 ? -16.190 -2.433 34.193 1.00 77.44 135 ARG A N 1
ATOM 968 C CA . ARG A 1 135 ? -17.071 -1.603 33.348 1.00 77.44 135 ARG A CA 1
ATOM 969 C C . ARG A 1 135 ? -16.494 -0.207 33.116 1.00 77.44 135 ARG A C 1
ATOM 971 O O . ARG A 1 135 ? -16.580 0.291 31.992 1.00 77.44 135 ARG A O 1
ATOM 978 N N . ALA A 1 136 ? -15.906 0.401 34.144 1.00 78.44 136 ALA A N 1
ATOM 979 C CA . ALA A 1 136 ? -15.257 1.704 34.073 1.00 78.44 136 ALA A CA 1
ATOM 980 C C . ALA A 1 136 ? -14.030 1.660 33.153 1.00 78.44 136 ALA A C 1
ATOM 982 O O . ALA A 1 136 ? -13.931 2.472 32.236 1.00 78.44 136 ALA A O 1
ATOM 983 N N . ALA A 1 137 ? -13.165 0.651 33.301 1.00 79.00 137 ALA A N 1
ATOM 984 C CA . ALA A 1 137 ? -12.007 0.454 32.428 1.00 79.00 137 ALA A CA 1
ATOM 985 C C . ALA A 1 137 ? -12.417 0.254 30.958 1.00 79.00 137 ALA A C 1
ATOM 987 O O . ALA A 1 137 ? -11.848 0.866 30.053 1.00 79.00 137 ALA A O 1
ATOM 988 N N . ARG A 1 138 ? -13.459 -0.551 30.706 1.00 82.56 138 ARG A N 1
ATOM 989 C CA . ARG A 1 138 ? -13.991 -0.764 29.351 1.00 82.56 138 ARG A CA 1
ATOM 990 C C . ARG A 1 138 ? -14.582 0.514 28.751 1.00 82.56 138 ARG A C 1
ATOM 992 O O . ARG A 1 138 ? -14.404 0.758 27.558 1.00 82.56 138 ARG A O 1
ATOM 999 N N . ARG A 1 139 ? -15.262 1.336 29.558 1.00 85.44 139 ARG A N 1
ATOM 1000 C CA . ARG A 1 139 ? -15.776 2.651 29.142 1.00 85.44 139 ARG A CA 1
ATOM 1001 C C . ARG A 1 139 ? -14.633 3.609 28.799 1.00 85.44 139 ARG A C 1
ATOM 1003 O O . ARG A 1 139 ? -14.651 4.172 27.711 1.00 85.44 139 ARG A O 1
ATOM 1010 N N . ALA A 1 140 ? -13.613 3.706 29.649 1.00 84.31 140 ALA A N 1
ATOM 1011 C CA . ALA A 1 140 ? -12.441 4.543 29.398 1.00 84.31 140 ALA A CA 1
ATOM 1012 C C . ALA A 1 140 ? -11.698 4.118 28.118 1.00 84.31 140 ALA A C 1
ATOM 1014 O O . ALA A 1 140 ? -11.360 4.952 27.279 1.00 84.31 140 ALA A O 1
ATOM 1015 N N . LYS A 1 141 ? -11.512 2.805 27.905 1.00 86.00 141 LYS A N 1
ATOM 1016 C CA . LYS A 1 141 ? -10.940 2.275 26.656 1.00 86.00 141 LYS A CA 1
ATOM 1017 C C . LYS A 1 141 ? -11.791 2.656 25.444 1.00 86.00 141 LYS A C 1
ATOM 1019 O O . LYS A 1 141 ? -11.245 3.095 24.437 1.00 86.00 141 LYS A O 1
ATOM 1024 N N . LYS A 1 142 ? -13.117 2.503 25.533 1.00 87.75 142 LYS A N 1
ATOM 1025 C CA . LYS A 1 142 ? -14.054 2.890 24.466 1.00 87.75 142 LYS A CA 1
ATOM 1026 C C . LYS A 1 142 ? -13.907 4.365 24.101 1.00 87.75 142 LYS A C 1
ATOM 1028 O O . LYS A 1 142 ? -13.789 4.669 22.920 1.00 87.75 142 LYS A O 1
ATOM 1033 N N . GLU A 1 143 ? -13.893 5.251 25.090 1.00 86.94 143 GLU A N 1
ATOM 1034 C CA . GLU A 1 143 ? -13.763 6.697 24.884 1.00 86.94 143 GLU A CA 1
ATOM 1035 C C . GLU A 1 143 ? -12.431 7.049 24.211 1.00 86.94 143 GLU A C 1
ATOM 1037 O O . GLU A 1 143 ? -12.429 7.748 23.200 1.00 86.94 143 GLU A O 1
ATOM 1042 N N . ARG A 1 144 ? -11.313 6.476 24.678 1.00 85.31 144 ARG A N 1
ATOM 1043 C CA . ARG A 1 144 ? -9.993 6.677 24.053 1.00 85.31 144 ARG A CA 1
ATOM 1044 C C . ARG A 1 144 ? -9.934 6.161 22.614 1.00 85.31 144 ARG A C 1
ATOM 1046 O O . ARG A 1 144 ? -9.433 6.855 21.737 1.00 85.31 144 ARG A O 1
ATOM 1053 N N . VAL A 1 145 ? -10.471 4.967 22.348 1.00 86.25 145 VAL A N 1
ATOM 1054 C CA . VAL A 1 145 ? -10.525 4.397 20.989 1.00 86.25 145 VAL A CA 1
ATOM 1055 C C . VAL A 1 145 ? -11.378 5.259 20.063 1.00 86.25 145 VAL A C 1
ATOM 1057 O O . VAL A 1 145 ? -11.003 5.469 18.914 1.00 86.25 145 VAL A O 1
ATOM 1060 N N . GLN A 1 146 ? -12.514 5.769 20.542 1.00 84.75 146 GLN A N 1
ATOM 1061 C CA . GLN A 1 146 ? -13.374 6.651 19.755 1.00 84.75 146 GLN A CA 1
ATOM 1062 C C . GLN A 1 146 ? -12.700 7.993 19.464 1.00 84.75 146 GLN A C 1
ATOM 1064 O O . GLN A 1 146 ? -12.765 8.454 18.327 1.00 84.75 146 GLN A O 1
ATOM 1069 N N . ALA A 1 147 ? -12.018 8.580 20.449 1.00 82.94 147 ALA A N 1
ATOM 1070 C CA . ALA A 1 147 ? -11.257 9.811 20.266 1.00 82.94 147 ALA A CA 1
ATOM 1071 C C . ALA A 1 147 ? -10.133 9.631 19.232 1.00 82.94 147 ALA A C 1
ATOM 1073 O O . ALA A 1 147 ? -10.057 10.401 18.279 1.00 82.94 147 ALA A O 1
ATOM 1074 N N . ALA A 1 148 ? -9.331 8.567 19.356 1.00 82.44 148 ALA A N 1
ATOM 1075 C CA . ALA A 1 148 ? -8.273 8.248 18.399 1.00 82.44 148 ALA A CA 1
ATOM 1076 C C . ALA A 1 148 ? -8.830 7.970 16.993 1.00 82.44 148 ALA A C 1
ATOM 1078 O O . ALA A 1 148 ? -8.333 8.495 16.005 1.00 82.44 148 ALA A O 1
ATOM 1079 N N . ALA A 1 149 ? -9.902 7.181 16.876 1.00 82.62 149 ALA A N 1
ATOM 1080 C CA . ALA A 1 149 ? -10.516 6.892 15.581 1.00 82.62 149 ALA A CA 1
ATOM 1081 C C . ALA A 1 149 ? -11.076 8.147 14.892 1.00 82.62 149 ALA A C 1
ATOM 1083 O O . ALA A 1 149 ? -11.058 8.219 13.665 1.00 82.62 149 ALA A O 1
ATOM 1084 N N . ALA A 1 150 ? -11.545 9.135 15.659 1.00 80.69 150 ALA A N 1
ATOM 1085 C CA . ALA A 1 150 ? -12.082 10.379 15.118 1.00 80.69 150 ALA A CA 1
ATOM 1086 C C . ALA A 1 150 ? -11.009 11.276 14.479 1.00 80.69 150 ALA A C 1
ATOM 1088 O O . ALA A 1 150 ? -11.329 12.031 13.562 1.00 80.69 150 ALA A O 1
ATOM 1089 N N . THR A 1 151 ? -9.746 11.189 14.914 1.00 77.81 151 THR A N 1
ATOM 1090 C CA . THR A 1 151 ? -8.640 11.952 14.307 1.00 77.81 151 THR A CA 1
ATOM 1091 C C . THR A 1 151 ? -8.114 11.311 13.026 1.00 77.81 151 THR A C 1
ATOM 1093 O O . THR A 1 151 ? -7.402 11.958 12.262 1.00 77.81 151 THR A O 1
ATOM 1096 N N . ILE A 1 152 ? -8.479 10.054 12.758 1.00 78.44 152 ILE A N 1
ATOM 1097 C CA . ILE A 1 152 ? -7.982 9.280 11.625 1.00 78.44 152 ILE A CA 1
ATOM 1098 C C . ILE A 1 152 ? -8.967 9.424 10.454 1.00 78.44 152 ILE A C 1
ATOM 1100 O O . ILE A 1 152 ? -10.055 8.835 10.492 1.00 78.44 152 ILE A O 1
ATOM 1104 N N . PRO A 1 153 ? -8.599 10.117 9.354 1.00 75.56 153 PRO A N 1
ATOM 1105 C CA . PRO A 1 153 ? -9.493 10.313 8.206 1.00 75.56 153 PRO A CA 1
ATOM 1106 C C . PRO A 1 153 ? -10.017 8.998 7.623 1.00 75.56 153 PRO A C 1
ATOM 1108 O O . PRO A 1 153 ? -11.118 8.935 7.089 1.00 75.56 153 PRO A O 1
ATOM 1111 N N . PHE A 1 154 ? -9.224 7.941 7.762 1.00 71.12 154 PHE A N 1
ATOM 1112 C CA . PHE A 1 154 ? -9.509 6.597 7.287 1.00 71.12 154 PHE A CA 1
ATOM 1113 C C . PHE A 1 154 ? -10.584 5.856 8.103 1.00 71.12 154 PHE A C 1
ATOM 1115 O O . PHE A 1 154 ? -11.218 4.928 7.603 1.00 71.12 154 PHE A O 1
ATOM 1122 N N . LEU A 1 155 ? -10.793 6.254 9.362 1.00 76.50 155 LEU A N 1
ATOM 1123 C CA . LEU A 1 155 ? -11.768 5.656 10.276 1.00 76.50 155 LEU A CA 1
ATOM 1124 C C . LEU A 1 155 ? -12.991 6.547 10.513 1.00 76.50 155 LEU A C 1
ATOM 1126 O O . LEU A 1 155 ? -13.959 6.073 11.102 1.00 76.50 155 LEU A O 1
ATOM 1130 N N . LYS A 1 156 ? -13.000 7.787 10.004 1.00 72.25 156 LYS A N 1
ATOM 1131 C CA . LYS A 1 156 ? -14.119 8.733 10.165 1.00 72.25 156 LYS A CA 1
ATOM 1132 C C . LYS A 1 156 ? -15.469 8.156 9.712 1.00 72.25 156 LYS A C 1
ATOM 1134 O O . LYS A 1 156 ? -16.493 8.399 10.340 1.00 72.25 156 LYS A O 1
ATOM 1139 N N . ASP A 1 157 ? -15.454 7.353 8.646 1.00 71.69 157 ASP A N 1
ATOM 1140 C CA . ASP A 1 157 ? -16.647 6.751 8.043 1.00 71.69 157 ASP A CA 1
ATOM 1141 C C . ASP A 1 157 ? -16.952 5.359 8.623 1.00 71.69 157 ASP A C 1
ATOM 1143 O O . ASP A 1 157 ? -17.831 4.649 8.131 1.00 71.69 157 ASP A O 1
ATOM 1147 N N . VAL A 1 158 ? -16.213 4.919 9.649 1.00 78.19 158 VAL A N 1
ATOM 1148 C CA . VAL A 1 158 ? -16.491 3.679 10.378 1.00 78.19 158 VAL A CA 1
ATOM 1149 C C . VAL A 1 158 ? -17.495 3.993 11.487 1.00 78.19 158 VAL A C 1
ATOM 1151 O O . VAL A 1 158 ? -17.162 4.706 12.432 1.00 78.19 158 VAL A O 1
ATOM 1154 N N . PRO A 1 159 ? -18.721 3.435 11.438 1.00 81.00 159 PRO A N 1
ATOM 1155 C CA . PRO A 1 159 ? -19.698 3.664 12.489 1.00 81.00 159 PRO A CA 1
ATOM 1156 C C . PRO A 1 159 ? -19.154 3.286 13.880 1.00 81.00 159 PRO A C 1
ATOM 1158 O O . PRO A 1 159 ? -18.603 2.189 14.024 1.00 81.00 159 PRO A O 1
ATOM 1161 N N . PRO A 1 160 ? -19.374 4.103 14.930 1.00 80.69 160 PRO A N 1
ATOM 1162 C CA . PRO A 1 160 ? -18.818 3.857 16.267 1.00 80.69 160 PRO A CA 1
ATOM 1163 C C . PRO A 1 160 ? -19.152 2.476 16.848 1.00 80.69 160 PRO A C 1
ATOM 1165 O O . PRO A 1 160 ? -18.340 1.878 17.555 1.00 80.69 160 PRO A O 1
ATOM 1168 N N . PHE A 1 161 ? -20.324 1.928 16.511 1.00 81.44 161 PHE A N 1
ATOM 1169 C CA . PHE A 1 161 ? -20.736 0.596 16.960 1.00 81.44 161 PHE A CA 1
ATOM 1170 C C . PHE A 1 161 ? -19.878 -0.537 16.365 1.00 81.44 161 PHE A C 1
ATOM 1172 O O . PHE A 1 161 ? -19.803 -1.614 16.957 1.00 81.44 161 PHE A O 1
ATOM 1179 N N . LEU A 1 162 ? -19.237 -0.334 15.203 1.00 80.88 162 LEU A N 1
ATOM 1180 C CA . LEU A 1 162 ? -18.321 -1.320 14.621 1.00 80.88 162 LEU A CA 1
ATOM 1181 C C . LEU A 1 162 ? -17.014 -1.392 15.406 1.00 80.88 162 LEU A C 1
ATOM 1183 O O . LEU A 1 162 ? -16.536 -2.495 15.650 1.00 80.88 162 LEU A O 1
ATOM 1187 N N . LEU A 1 163 ? -16.477 -0.248 15.840 1.00 81.75 163 LEU A N 1
ATOM 1188 C CA . LEU A 1 163 ? -15.305 -0.204 16.720 1.00 81.75 163 LEU A CA 1
ATOM 1189 C C . LEU A 1 163 ? -15.631 -0.802 18.094 1.00 81.75 163 LEU A C 1
ATOM 1191 O O . LEU A 1 163 ? -14.844 -1.571 18.635 1.00 81.75 163 LEU A O 1
ATOM 1195 N N . GLU A 1 164 ? -16.830 -0.537 18.620 1.00 83.94 164 GLU A N 1
ATOM 1196 C CA . GLU A 1 164 ? -17.298 -1.137 19.874 1.00 83.94 164 GLU A CA 1
ATOM 1197 C C . GLU A 1 164 ? -17.442 -2.665 19.788 1.00 83.94 164 GLU A C 1
ATOM 1199 O O . GLU A 1 164 ? -17.102 -3.370 20.740 1.00 83.94 164 GLU A O 1
ATOM 1204 N N . LEU A 1 165 ? -17.886 -3.195 18.640 1.00 82.69 165 LEU A N 1
ATOM 1205 C CA . LEU A 1 165 ? -17.988 -4.639 18.402 1.00 82.69 165 LEU A CA 1
ATOM 1206 C C . LEU A 1 165 ? -16.628 -5.344 18.508 1.00 82.69 165 LEU A C 1
ATOM 1208 O O . LEU A 1 165 ? -16.575 -6.515 18.886 1.00 82.69 165 LEU A O 1
ATOM 1212 N N . VAL A 1 166 ? -15.545 -4.646 18.165 1.00 84.19 166 VAL A N 1
ATOM 1213 C CA . VAL A 1 166 ? -14.186 -5.196 18.150 1.00 84.19 166 VAL A CA 1
ATOM 1214 C C . VAL A 1 166 ? -13.285 -4.608 19.232 1.00 84.19 166 VAL A C 1
ATOM 1216 O O . VAL A 1 166 ? -12.088 -4.861 19.200 1.00 84.19 166 VAL A O 1
ATOM 1219 N N . LEU A 1 167 ? -13.839 -3.887 20.213 1.00 86.12 167 LEU A N 1
ATOM 1220 C CA . LEU A 1 167 ? -13.080 -3.122 21.211 1.00 86.12 167 LEU A CA 1
ATOM 1221 C C . LEU A 1 167 ? -12.020 -3.952 21.953 1.00 86.12 167 LEU A C 1
ATOM 1223 O O . LEU A 1 167 ? -10.943 -3.452 22.268 1.00 86.12 167 LEU A O 1
ATOM 1227 N N . GLU A 1 168 ? -12.300 -5.229 22.217 1.00 85.94 168 GLU A N 1
ATOM 1228 C CA . GLU A 1 168 ? -11.356 -6.134 22.891 1.00 85.94 168 GLU A CA 1
ATOM 1229 C C . GLU A 1 168 ? -10.133 -6.483 22.028 1.00 85.94 168 GLU A C 1
ATOM 1231 O O . GLU A 1 168 ? -9.077 -6.790 22.562 1.00 85.94 168 GLU A O 1
ATOM 1236 N N . LYS A 1 169 ? -10.259 -6.390 20.700 1.00 88.88 169 LYS A N 1
ATOM 1237 C CA . LYS A 1 169 ? -9.205 -6.657 19.705 1.00 88.88 169 LYS A CA 1
ATOM 1238 C C . LYS A 1 169 ? -8.539 -5.381 19.171 1.00 88.88 169 LYS A C 1
ATOM 1240 O O . LYS A 1 169 ? -7.819 -5.422 18.173 1.00 88.88 169 LYS A O 1
ATOM 1245 N N . VAL A 1 170 ? -8.866 -4.248 19.787 1.00 90.38 170 VAL A N 1
ATOM 1246 C CA . VAL A 1 170 ? -8.269 -2.941 19.527 1.00 90.38 170 VAL A CA 1
ATOM 1247 C C . VAL A 1 170 ? -7.311 -2.649 20.672 1.00 90.38 170 VAL A C 1
ATOM 1249 O O . VAL A 1 170 ? -7.712 -2.686 21.839 1.00 90.38 170 VAL A O 1
ATOM 1252 N N . HIS A 1 171 ? -6.066 -2.332 20.348 1.00 91.50 171 HIS A N 1
ATOM 1253 C CA . HIS A 1 171 ? -5.020 -2.026 21.314 1.00 91.50 171 HIS A CA 1
ATOM 1254 C C . HIS A 1 171 ? -4.580 -0.578 21.143 1.00 91.50 171 HIS A C 1
ATOM 1256 O O . HIS A 1 171 ? -4.295 -0.135 20.035 1.00 91.50 171 HIS A O 1
ATOM 1262 N N . LEU A 1 172 ? -4.547 0.164 22.247 1.00 91.19 172 LEU A N 1
ATOM 1263 C CA . LEU A 1 172 ? -3.929 1.484 22.290 1.00 91.19 172 LEU A CA 1
ATOM 1264 C C . LEU A 1 172 ? -2.470 1.278 22.677 1.00 91.19 172 LEU A C 1
ATOM 1266 O O . LEU A 1 172 ? -2.195 0.636 23.692 1.00 91.19 172 LEU A O 1
ATOM 1270 N N . ARG A 1 173 ? -1.553 1.777 21.855 1.00 93.94 173 ARG A N 1
ATOM 1271 C CA . ARG A 1 173 ? -0.115 1.701 22.099 1.00 93.94 173 ARG A CA 1
ATOM 1272 C C . ARG A 1 173 ? 0.463 3.100 22.162 1.00 93.94 173 ARG A C 1
ATOM 1274 O O . ARG A 1 173 ? 0.129 3.949 21.344 1.00 93.94 173 ARG A O 1
ATOM 1281 N N . GLU A 1 174 ? 1.351 3.295 23.116 1.00 95.50 174 GLU A N 1
ATOM 1282 C CA . GLU A 1 174 ? 2.156 4.499 23.265 1.00 95.50 174 GLU A CA 1
ATOM 1283 C C . GLU A 1 174 ? 3.609 4.069 23.084 1.00 95.50 174 GLU A C 1
ATOM 1285 O O . GLU A 1 174 ? 4.022 3.066 23.672 1.00 95.50 174 GLU A O 1
ATOM 1290 N N . ILE A 1 175 ? 4.345 4.763 22.217 1.00 97.31 175 ILE A N 1
ATOM 1291 C CA . ILE A 1 175 ? 5.774 4.512 21.996 1.00 97.31 175 ILE A CA 1
ATOM 1292 C C . ILE A 1 175 ? 6.554 5.827 22.008 1.00 97.31 175 ILE A C 1
ATOM 1294 O O . ILE A 1 175 ? 6.050 6.861 21.568 1.00 97.31 175 ILE A O 1
ATOM 1298 N N . GLY A 1 176 ? 7.772 5.792 22.535 1.00 97.75 176 GLY A N 1
ATOM 1299 C CA . GLY A 1 176 ? 8.667 6.940 22.654 1.00 97.75 176 GLY A CA 1
ATOM 1300 C C . GLY A 1 176 ? 9.639 7.097 21.475 1.00 97.75 176 GLY A C 1
ATOM 1301 O O . GLY A 1 176 ? 9.807 6.174 20.677 1.00 97.75 176 GLY A O 1
ATOM 1302 N N . PRO A 1 177 ? 10.334 8.246 21.371 1.00 98.00 177 PRO A N 1
ATOM 1303 C CA . PRO A 1 177 ? 11.349 8.471 20.343 1.00 98.00 177 PRO A CA 1
ATOM 1304 C C . PRO A 1 177 ? 12.432 7.382 20.349 1.00 98.00 177 PRO A C 1
ATOM 1306 O O . PRO A 1 177 ? 12.968 7.027 21.397 1.00 98.00 177 PRO A O 1
ATOM 1309 N N . GLY A 1 178 ? 12.777 6.870 19.169 1.00 96.94 178 GLY A N 1
ATOM 1310 C CA . GLY A 1 178 ? 13.752 5.796 18.972 1.00 96.94 178 GLY A CA 1
ATOM 1311 C C . GLY A 1 178 ? 13.186 4.381 19.131 1.00 96.94 178 GLY A C 1
ATOM 1312 O O . GLY A 1 178 ? 13.848 3.422 18.728 1.00 96.94 178 GLY A O 1
ATOM 1313 N N . GLU A 1 179 ? 11.970 4.218 19.659 1.00 98.06 179 GLU A N 1
ATOM 1314 C CA . GLU A 1 179 ? 11.342 2.903 19.766 1.00 98.06 179 GLU A CA 1
ATOM 1315 C C . GLU A 1 179 ? 10.862 2.397 18.401 1.00 98.06 179 GLU A C 1
ATOM 1317 O O . GLU A 1 179 ? 10.297 3.129 17.583 1.00 98.06 179 GLU A O 1
ATOM 1322 N N . VAL A 1 180 ? 11.091 1.108 18.151 1.00 96.75 180 VAL A N 1
ATOM 1323 C CA . VAL A 1 180 ? 10.737 0.449 16.892 1.00 96.75 180 VAL A CA 1
ATOM 1324 C C . VAL A 1 180 ? 9.367 -0.205 17.031 1.00 96.75 180 VAL A C 1
ATOM 1326 O O . VAL A 1 180 ? 9.197 -1.128 17.828 1.00 96.75 180 VAL A O 1
ATOM 1329 N N . LEU A 1 181 ? 8.404 0.233 16.219 1.00 95.75 181 LEU A N 1
ATOM 1330 C CA . LEU A 1 181 ? 7.073 -0.367 16.156 1.00 95.75 181 LEU A CA 1
ATOM 1331 C C . LEU A 1 181 ? 7.111 -1.732 15.455 1.00 95.75 181 LEU A C 1
ATOM 1333 O O . LEU A 1 181 ? 6.579 -2.706 15.984 1.00 95.75 181 LEU A O 1
ATOM 1337 N N . PHE A 1 182 ? 7.747 -1.787 14.279 1.00 93.00 182 PHE A N 1
ATOM 1338 C CA . PHE A 1 182 ? 7.949 -2.988 13.461 1.00 93.00 182 PHE A CA 1
ATOM 1339 C C . PHE A 1 182 ? 9.363 -2.997 12.896 1.00 93.00 182 PHE A C 1
ATOM 1341 O O . PHE A 1 182 ? 9.872 -1.935 12.535 1.00 93.00 182 PHE A O 1
ATOM 1348 N N . ARG A 1 183 ? 9.965 -4.177 12.739 1.00 93.69 183 ARG A N 1
ATOM 1349 C CA . ARG A 1 183 ? 11.146 -4.370 11.892 1.00 93.69 183 ARG A CA 1
ATOM 1350 C C . ARG A 1 183 ? 10.741 -5.001 10.574 1.00 93.69 183 ARG A C 1
ATOM 1352 O O . ARG A 1 183 ? 9.839 -5.832 10.509 1.00 93.69 183 ARG A O 1
ATOM 1359 N N . GLU A 1 184 ? 11.433 -4.613 9.514 1.00 90.44 184 GLU A N 1
ATOM 1360 C CA . GLU A 1 184 ? 11.319 -5.319 8.243 1.00 90.44 184 GLU A CA 1
ATOM 1361 C C . GLU A 1 184 ? 11.661 -6.806 8.419 1.00 90.44 184 GLU A C 1
ATOM 1363 O O . GLU A 1 184 ? 12.644 -7.151 9.075 1.00 90.44 184 GLU A O 1
ATOM 1368 N N . GLY A 1 185 ? 10.835 -7.673 7.834 1.00 85.31 185 GLY A N 1
ATOM 1369 C CA . GLY A 1 185 ? 10.908 -9.124 7.968 1.00 85.31 185 GLY A CA 1
ATOM 1370 C C . GLY A 1 185 ? 10.100 -9.693 9.136 1.00 85.31 185 GLY A C 1
ATOM 1371 O O . GLY A 1 185 ? 9.853 -10.898 9.145 1.00 85.31 185 GLY A O 1
ATOM 1372 N N . ASP A 1 186 ? 9.633 -8.864 10.080 1.00 88.25 186 ASP A N 1
ATOM 1373 C CA . ASP A 1 186 ? 8.831 -9.346 11.207 1.00 88.25 186 ASP A CA 1
ATOM 1374 C C . ASP A 1 186 ? 7.546 -10.029 10.719 1.00 88.25 186 ASP A C 1
ATOM 1376 O O . ASP A 1 186 ? 6.847 -9.556 9.812 1.00 88.25 186 ASP A O 1
ATOM 1380 N N . ALA A 1 187 ? 7.199 -11.138 11.372 1.00 79.69 187 ALA A N 1
ATOM 1381 C CA . ALA A 1 187 ? 5.900 -11.763 11.209 1.00 79.69 187 ALA A CA 1
ATOM 1382 C C . ALA A 1 187 ? 4.841 -10.916 11.928 1.00 79.69 187 ALA A C 1
ATOM 1384 O O . ALA A 1 187 ? 4.954 -10.623 13.116 1.00 79.69 187 ALA A O 1
ATOM 1385 N N . GLY A 1 188 ? 3.787 -10.524 11.220 1.00 70.19 188 GLY A N 1
ATOM 1386 C CA . GLY A 1 188 ? 2.718 -9.736 11.821 1.00 70.19 188 GLY A CA 1
ATOM 1387 C C . GLY A 1 188 ? 1.729 -9.221 10.790 1.00 70.19 188 GLY A C 1
ATOM 1388 O O . GLY A 1 188 ? 2.106 -8.792 9.703 1.00 70.19 188 GLY A O 1
ATOM 1389 N N . ALA A 1 189 ? 0.447 -9.264 11.143 1.00 73.44 189 ALA A N 1
ATOM 1390 C CA . ALA A 1 189 ? -0.646 -8.886 10.254 1.00 73.44 189 ALA A CA 1
ATOM 1391 C C . ALA A 1 189 ? -1.729 -8.058 10.964 1.00 73.44 189 ALA A C 1
ATOM 1393 O O . ALA A 1 189 ? -2.924 -8.255 10.741 1.00 73.44 189 ALA A O 1
ATOM 1394 N N . SER A 1 190 ? -1.311 -7.153 11.846 1.00 90.19 190 SER A N 1
ATOM 1395 C CA . SER A 1 190 ? -2.163 -6.086 12.374 1.00 90.19 190 SER A CA 1
ATOM 1396 C C . SER A 1 190 ? -2.071 -4.836 11.496 1.00 90.19 190 SER A C 1
ATOM 1398 O O . SER A 1 190 ? -1.040 -4.598 10.849 1.00 90.19 190 SER A O 1
ATOM 1400 N N . LEU A 1 191 ? -3.149 -4.051 11.491 1.00 92.38 191 LEU A N 1
ATOM 1401 C CA . LEU A 1 191 ? -3.152 -2.676 10.995 1.00 92.38 191 LEU A CA 1
ATOM 1402 C C . LEU A 1 191 ? -2.954 -1.736 12.173 1.00 92.38 191 LEU A C 1
ATOM 1404 O O . LEU A 1 191 ? -3.616 -1.895 13.194 1.00 92.38 191 LEU A O 1
ATOM 1408 N N . VAL A 1 192 ? -2.088 -0.743 12.019 1.00 94.50 192 VAL A N 1
ATOM 1409 C CA . VAL A 1 192 ? -1.892 0.295 13.034 1.00 94.50 192 VAL A CA 1
ATOM 1410 C C . VAL A 1 192 ? -2.233 1.642 12.433 1.00 94.50 192 VAL A C 1
ATOM 1412 O O . VAL A 1 192 ? -1.872 1.920 11.296 1.00 94.50 192 VAL A O 1
ATOM 1415 N N . PHE A 1 193 ? -2.929 2.475 13.189 1.00 92.75 193 PHE A N 1
ATOM 1416 C CA . PHE A 1 193 ? -3.253 3.834 12.797 1.00 92.75 193 PHE A CA 1
ATOM 1417 C C . PHE A 1 193 ? -2.544 4.811 13.725 1.00 92.75 193 PHE A C 1
ATOM 1419 O O . PHE A 1 193 ? -2.552 4.622 14.941 1.00 92.75 193 PHE A O 1
ATOM 1426 N N . VAL A 1 194 ? -1.943 5.849 13.153 1.00 93.56 194 VAL A N 1
ATOM 1427 C CA . VAL A 1 194 ? -1.263 6.896 13.921 1.00 93.56 194 VAL A CA 1
ATOM 1428 C C . VAL A 1 194 ? -2.297 7.933 14.345 1.00 93.56 194 VAL A C 1
ATOM 1430 O O . VAL A 1 194 ? -2.880 8.603 13.492 1.00 93.56 194 VAL A O 1
ATOM 1433 N N . ALA A 1 195 ? -2.554 8.049 15.646 1.00 90.94 195 ALA A N 1
ATOM 1434 C CA . ALA A 1 195 ? -3.453 9.061 16.198 1.00 90.94 195 ALA A CA 1
ATOM 1435 C C . ALA A 1 195 ? -2.700 10.363 16.514 1.00 90.94 195 ALA A C 1
ATOM 1437 O O . ALA A 1 195 ? -3.222 11.445 16.247 1.00 90.94 195 ALA A O 1
ATOM 1438 N N . ALA A 1 196 ? -1.470 10.247 17.024 1.00 92.00 196 ALA A N 1
ATOM 1439 C CA . ALA A 1 196 ? -0.552 11.349 17.300 1.00 92.00 196 ALA A CA 1
ATOM 1440 C C . ALA A 1 196 ? 0.908 10.891 17.135 1.00 92.00 196 ALA A C 1
ATOM 1442 O O . ALA A 1 196 ? 1.191 9.695 17.247 1.00 92.00 196 ALA A O 1
ATOM 1443 N N . GLY A 1 197 ? 1.816 11.840 16.909 1.00 94.88 197 GLY A N 1
ATOM 1444 C CA . GLY A 1 197 ? 3.245 11.590 16.720 1.00 94.88 197 GLY A CA 1
ATOM 1445 C C . GLY A 1 197 ? 3.645 11.297 15.271 1.00 94.88 197 GLY A C 1
ATOM 1446 O O . GLY A 1 197 ? 2.816 11.321 14.357 1.00 94.88 197 GLY A O 1
ATOM 1447 N N . GLU A 1 198 ? 4.919 10.963 15.071 1.00 96.75 198 GLU A N 1
ATOM 1448 C CA . GLU A 1 198 ? 5.513 10.675 13.769 1.00 96.75 198 GLU A CA 1
ATOM 1449 C C . GLU A 1 198 ? 6.473 9.479 13.844 1.00 96.75 198 GLU A C 1
ATOM 1451 O O . GLU A 1 198 ? 7.269 9.339 14.779 1.00 96.75 198 GLU A O 1
ATOM 1456 N N . LEU A 1 199 ? 6.418 8.621 12.822 1.00 97.75 199 LEU A N 1
ATOM 1457 C CA . LEU A 1 199 ? 7.354 7.520 12.624 1.00 97.75 199 LEU A CA 1
ATOM 1458 C C . LEU A 1 199 ? 8.157 7.707 11.337 1.00 97.75 199 LEU A C 1
ATOM 1460 O O . LEU A 1 199 ? 7.599 7.996 10.279 1.00 97.75 199 LEU A O 1
ATOM 1464 N N . ALA A 1 200 ? 9.458 7.438 11.396 1.00 96.69 200 ALA A N 1
ATOM 1465 C CA . ALA A 1 200 ? 10.294 7.259 10.218 1.00 96.69 200 ALA A CA 1
ATOM 1466 C C . ALA A 1 200 ? 10.180 5.818 9.703 1.00 96.69 200 ALA A C 1
ATOM 1468 O O . ALA A 1 200 ? 10.310 4.858 10.466 1.00 96.69 200 ALA A O 1
ATOM 1469 N N . ALA A 1 201 ? 9.967 5.672 8.397 1.00 94.69 201 ALA A N 1
ATOM 1470 C CA . ALA A 1 201 ? 9.925 4.395 7.702 1.00 94.69 201 ALA A CA 1
ATOM 1471 C C . ALA A 1 201 ? 11.203 4.178 6.890 1.00 94.69 201 ALA A C 1
ATOM 1473 O O . ALA A 1 201 ? 11.609 5.048 6.117 1.00 94.69 201 ALA A O 1
ATOM 1474 N N . ALA A 1 202 ? 11.804 2.997 7.013 1.00 92.62 202 ALA A N 1
ATOM 1475 C CA . ALA A 1 202 ? 12.960 2.597 6.219 1.00 92.62 202 ALA A CA 1
ATOM 1476 C C . ALA A 1 202 ? 12.860 1.127 5.800 1.00 92.62 202 ALA A C 1
ATOM 1478 O O . ALA A 1 202 ? 12.369 0.295 6.560 1.00 92.62 202 ALA A O 1
ATOM 1479 N N . SER A 1 203 ? 13.348 0.803 4.606 1.00 88.25 203 SER A N 1
ATOM 1480 C CA . SER A 1 203 ? 13.575 -0.581 4.164 1.00 88.25 203 SER A CA 1
ATOM 1481 C C . SER A 1 203 ? 15.068 -0.891 4.094 1.00 88.25 203 SER A C 1
ATOM 1483 O O . SER A 1 203 ? 15.887 0.013 4.234 1.00 88.25 203 SER A O 1
ATOM 1485 N N . ARG A 1 204 ? 15.440 -2.148 3.882 1.00 84.38 204 ARG A N 1
ATOM 1486 C CA . ARG A 1 204 ? 16.813 -2.580 3.636 1.00 84.38 204 ARG A CA 1
ATOM 1487 C C . ARG A 1 204 ? 17.087 -2.580 2.137 1.00 84.38 204 ARG A C 1
ATOM 1489 O O . ARG A 1 204 ? 16.354 -3.183 1.355 1.00 84.38 204 ARG A O 1
ATOM 1496 N N . GLY A 1 205 ? 18.147 -1.887 1.743 1.00 72.38 205 GLY A N 1
ATOM 1497 C CA . GLY A 1 205 ? 18.689 -1.934 0.395 1.00 72.38 205 GLY A CA 1
ATOM 1498 C C . GLY A 1 205 ? 19.438 -3.244 0.117 1.00 72.38 205 GLY A C 1
ATOM 1499 O O . GLY A 1 205 ? 19.579 -4.085 1.013 1.00 72.38 205 GLY A O 1
ATOM 1500 N N . PRO A 1 206 ? 19.920 -3.448 -1.121 1.00 62.41 206 PRO A N 1
ATOM 1501 C CA . PRO A 1 206 ? 20.568 -4.693 -1.542 1.00 62.41 206 PRO A CA 1
ATOM 1502 C C . PRO A 1 206 ? 21.804 -5.078 -0.717 1.00 62.41 206 PRO A C 1
ATOM 1504 O O . PRO A 1 206 ? 22.069 -6.266 -0.543 1.00 62.41 206 PRO A O 1
ATOM 1507 N N . SER A 1 207 ? 22.541 -4.098 -0.185 1.00 72.44 207 SER A N 1
ATOM 1508 C CA . SER A 1 207 ? 23.703 -4.308 0.694 1.00 72.44 207 SER A CA 1
ATOM 1509 C C . SER A 1 207 ? 23.371 -4.202 2.192 1.00 72.44 207 SER A C 1
ATOM 1511 O O . SER A 1 207 ? 24.269 -4.237 3.033 1.00 72.44 207 SER A O 1
ATOM 1513 N N . GLY A 1 208 ? 22.083 -4.135 2.548 1.00 77.38 208 GLY A N 1
ATOM 1514 C CA . GLY A 1 208 ? 21.595 -4.076 3.929 1.00 77.38 208 GLY A CA 1
ATOM 1515 C C . GLY A 1 208 ? 21.556 -2.674 4.546 1.00 77.38 208 GLY A C 1
ATOM 1516 O O . GLY A 1 208 ? 21.167 -2.537 5.707 1.00 77.38 208 GLY A O 1
ATOM 1517 N N . GLU A 1 209 ? 21.925 -1.643 3.790 1.00 83.19 209 GLU A N 1
ATOM 1518 C CA . GLU A 1 209 ? 21.819 -0.238 4.167 1.00 83.19 209 GLU A CA 1
ATOM 1519 C C . GLU A 1 209 ? 20.351 0.207 4.311 1.00 83.19 209 GLU A C 1
ATOM 1521 O O . GLU A 1 209 ? 19.483 -0.282 3.585 1.00 83.19 209 GLU A O 1
ATOM 1526 N N . PRO A 1 210 ? 20.029 1.126 5.237 1.00 84.31 210 PRO A N 1
ATOM 1527 C CA . PRO A 1 210 ? 18.671 1.635 5.376 1.00 84.31 210 PRO A CA 1
ATOM 1528 C C . PRO A 1 210 ? 18.319 2.590 4.225 1.00 84.31 210 PRO A C 1
ATOM 1530 O O . PRO A 1 210 ? 18.925 3.647 4.068 1.00 84.31 210 PRO A O 1
ATOM 1533 N N . VAL A 1 211 ? 17.286 2.243 3.461 1.00 86.38 211 VAL A N 1
ATOM 1534 C CA . VAL A 1 211 ? 16.672 3.075 2.422 1.00 86.38 211 VAL A CA 1
ATOM 1535 C C . VAL A 1 211 ? 15.456 3.789 3.024 1.00 86.38 211 VAL A C 1
ATOM 1537 O O . VAL A 1 211 ? 14.462 3.120 3.336 1.00 86.38 211 VAL A O 1
ATOM 1540 N N . PRO A 1 212 ? 15.498 5.121 3.213 1.00 88.81 212 PRO A N 1
ATOM 1541 C CA . PRO A 1 212 ? 14.390 5.866 3.795 1.00 88.81 212 PRO A CA 1
ATOM 1542 C C . PRO A 1 212 ? 13.186 5.869 2.850 1.00 88.81 212 PRO A C 1
ATOM 1544 O O . PRO A 1 212 ? 13.277 6.266 1.691 1.00 88.81 212 PRO A O 1
ATOM 1547 N N . LEU A 1 213 ? 12.034 5.450 3.366 1.00 86.94 213 LEU A N 1
ATOM 1548 C CA . LEU A 1 213 ? 10.771 5.458 2.630 1.00 86.94 213 LEU A CA 1
ATOM 1549 C C . LEU A 1 213 ? 9.978 6.739 2.892 1.00 86.94 213 LEU A C 1
ATOM 1551 O O . LEU A 1 213 ? 9.258 7.190 2.011 1.00 86.94 213 LEU A O 1
ATOM 1555 N N . GLY A 1 214 ? 10.154 7.368 4.054 1.00 88.62 214 GLY A N 1
ATOM 1556 C CA . GLY A 1 214 ? 9.539 8.651 4.395 1.00 88.62 214 GLY A CA 1
ATOM 1557 C C . GLY A 1 214 ? 9.120 8.726 5.859 1.00 88.62 214 GLY A C 1
ATOM 1558 O O . GLY A 1 214 ? 9.537 7.903 6.676 1.00 88.62 214 GLY A O 1
ATOM 1559 N N . ARG A 1 215 ? 8.290 9.719 6.182 1.00 92.94 215 ARG A N 1
ATOM 1560 C CA . ARG A 1 215 ? 7.728 9.945 7.520 1.00 92.94 215 ARG A CA 1
ATOM 1561 C C . ARG A 1 215 ? 6.221 9.706 7.514 1.00 92.94 215 ARG A C 1
ATOM 1563 O O . ARG A 1 215 ? 5.556 9.936 6.507 1.00 92.94 215 ARG A O 1
ATOM 1570 N N . LEU A 1 216 ? 5.701 9.189 8.622 1.00 92.38 216 LEU A N 1
ATOM 1571 C CA . LEU A 1 216 ? 4.321 8.743 8.780 1.00 92.38 216 LEU A CA 1
ATOM 1572 C C . LEU A 1 216 ? 3.745 9.369 10.051 1.00 92.38 216 LEU A C 1
ATOM 1574 O O . LEU A 1 216 ? 4.039 8.915 11.155 1.00 92.38 216 LEU A O 1
ATOM 1578 N N . GLY A 1 217 ? 2.945 10.417 9.870 1.00 92.44 217 GLY A N 1
ATOM 1579 C CA . GLY A 1 217 ? 2.309 11.171 10.951 1.00 92.44 217 GLY A CA 1
ATOM 1580 C C . GLY A 1 217 ? 0.832 10.817 11.170 1.00 92.44 217 GLY A C 1
ATOM 1581 O O . GLY A 1 217 ? 0.349 9.807 10.633 1.00 92.44 217 GLY A O 1
ATOM 1582 N N . PRO A 1 218 ? 0.087 11.658 11.912 1.00 91.00 218 PRO A N 1
ATOM 1583 C CA . PRO A 1 218 ? -1.311 11.420 12.259 1.00 91.00 218 PRO A CA 1
ATOM 1584 C C . PRO A 1 218 ? -2.202 11.152 11.039 1.00 91.00 218 PRO A C 1
ATOM 1586 O O . PRO A 1 218 ? -2.072 11.783 9.992 1.00 91.00 218 PRO A O 1
ATOM 1589 N N . GLY A 1 219 ? -3.111 10.186 11.170 1.00 85.56 219 GLY A N 1
ATOM 1590 C CA . GLY A 1 219 ? -3.984 9.710 10.095 1.00 85.56 219 GLY A CA 1
ATOM 1591 C C . GLY A 1 219 ? -3.370 8.628 9.198 1.00 85.56 219 GLY A C 1
ATOM 1592 O O . GLY A 1 219 ? -4.104 7.993 8.437 1.00 85.56 219 GLY A O 1
ATOM 1593 N N . SER A 1 220 ? -2.064 8.364 9.308 1.00 89.38 220 SER A N 1
ATOM 1594 C CA . SER A 1 220 ? -1.398 7.292 8.560 1.00 89.38 220 SER A CA 1
ATOM 1595 C C . SER A 1 220 ? -1.884 5.909 8.991 1.00 89.38 220 SER A C 1
ATOM 1597 O O . SER A 1 220 ? -2.015 5.624 10.182 1.00 89.38 220 SER A O 1
ATOM 1599 N N . VAL A 1 221 ? -2.070 5.017 8.014 1.00 91.38 221 VAL A N 1
ATOM 1600 C CA . VAL A 1 221 ? -2.263 3.576 8.236 1.00 91.38 221 VAL A CA 1
ATOM 1601 C C . VAL A 1 221 ? -0.933 2.866 8.010 1.00 91.38 221 VAL A C 1
ATOM 1603 O O . VAL A 1 221 ? -0.213 3.183 7.067 1.00 91.38 221 VAL A O 1
ATOM 1606 N N . LEU A 1 222 ? -0.593 1.927 8.880 1.00 92.88 222 LEU A N 1
ATOM 1607 C CA . LEU A 1 222 ? 0.666 1.199 8.885 1.00 92.88 222 LEU A CA 1
ATOM 1608 C C . LEU A 1 222 ? 0.392 -0.302 8.814 1.00 92.88 222 LEU A C 1
ATOM 1610 O O . LEU A 1 222 ? -0.526 -0.816 9.462 1.00 92.88 222 LEU A O 1
ATOM 1614 N N . GLY A 1 223 ? 1.249 -1.020 8.092 1.00 88.44 223 GLY A N 1
ATOM 1615 C CA . GLY A 1 223 ? 1.208 -2.478 8.046 1.00 88.44 223 GLY A CA 1
ATOM 1616 C C . GLY A 1 223 ? 0.168 -3.056 7.086 1.00 88.44 223 GLY A C 1
ATOM 1617 O O . GLY A 1 223 ? -0.061 -4.266 7.092 1.00 88.44 223 GLY A O 1
ATOM 1618 N N . GLU A 1 224 ? -0.434 -2.217 6.249 1.00 86.94 224 GLU A N 1
ATOM 1619 C CA . GLU A 1 224 ? -1.449 -2.566 5.262 1.00 86.94 224 GLU A CA 1
ATOM 1620 C C . GLU A 1 224 ? -0.930 -3.502 4.172 1.00 86.94 224 GLU A C 1
ATOM 1622 O O . GLU A 1 224 ? -1.658 -4.408 3.765 1.00 86.94 224 GLU A O 1
ATOM 1627 N N . ILE A 1 225 ? 0.340 -3.364 3.770 1.00 79.25 225 ILE A N 1
ATOM 1628 C CA . ILE A 1 225 ? 0.978 -4.281 2.816 1.00 79.25 225 ILE A CA 1
ATOM 1629 C C . ILE A 1 225 ? 0.958 -5.705 3.360 1.00 79.25 225 ILE A C 1
ATOM 1631 O O . ILE A 1 225 ? 0.384 -6.596 2.732 1.00 79.25 225 ILE A O 1
ATOM 1635 N N . SER A 1 226 ? 1.524 -5.920 4.544 1.00 80.44 226 SER A N 1
ATOM 1636 C CA . SER A 1 226 ? 1.564 -7.238 5.186 1.00 80.44 226 SER A CA 1
ATOM 1637 C C . SER A 1 226 ? 0.164 -7.759 5.503 1.00 80.44 226 SER A C 1
ATOM 1639 O O . SER A 1 226 ? -0.127 -8.942 5.331 1.00 80.44 226 SER A O 1
ATOM 1641 N N . PHE A 1 227 ? -0.744 -6.869 5.909 1.00 85.00 227 PHE A N 1
ATOM 1642 C CA . PHE A 1 227 ? -2.129 -7.224 6.186 1.00 85.00 227 PHE A CA 1
ATOM 1643 C C . PHE A 1 227 ? -2.846 -7.805 4.957 1.00 85.00 227 PHE A C 1
ATOM 1645 O O . PHE A 1 227 ? -3.492 -8.853 5.071 1.00 85.00 227 PHE A O 1
ATOM 1652 N N . LEU A 1 228 ? -2.743 -7.131 3.806 1.00 76.12 228 LEU A N 1
ATOM 1653 C CA . LEU A 1 228 ? -3.481 -7.469 2.585 1.00 76.12 228 LEU A CA 1
ATOM 1654 C C . LEU A 1 228 ? -2.802 -8.554 1.749 1.00 76.12 228 LEU A C 1
ATOM 1656 O O . LEU A 1 228 ? -3.489 -9.406 1.195 1.00 76.12 228 LEU A O 1
ATOM 1660 N N . SER A 1 229 ? -1.473 -8.527 1.649 1.00 69.69 229 SER A N 1
ATOM 1661 C CA . SER A 1 229 ? -0.725 -9.470 0.805 1.00 69.69 229 SER A CA 1
ATOM 1662 C C . SER A 1 229 ? -0.267 -10.729 1.545 1.00 69.69 229 SER A C 1
ATOM 1664 O O . SER A 1 229 ? 0.056 -11.725 0.906 1.00 69.69 229 SER A O 1
ATOM 1666 N N . GLY A 1 230 ? -0.239 -10.705 2.883 1.00 72.69 230 GLY A N 1
ATOM 1667 C CA . GLY A 1 230 ? 0.241 -11.817 3.708 1.00 72.69 230 GLY A CA 1
ATOM 1668 C C . GLY A 1 230 ? 1.765 -11.948 3.784 1.00 72.69 230 GLY A C 1
ATOM 1669 O O . GLY A 1 230 ? 2.251 -12.841 4.474 1.00 72.69 230 GLY A O 1
ATOM 1670 N N . VAL A 1 231 ? 2.523 -11.071 3.118 1.00 76.38 231 VAL A N 1
ATOM 1671 C CA . VAL A 1 231 ?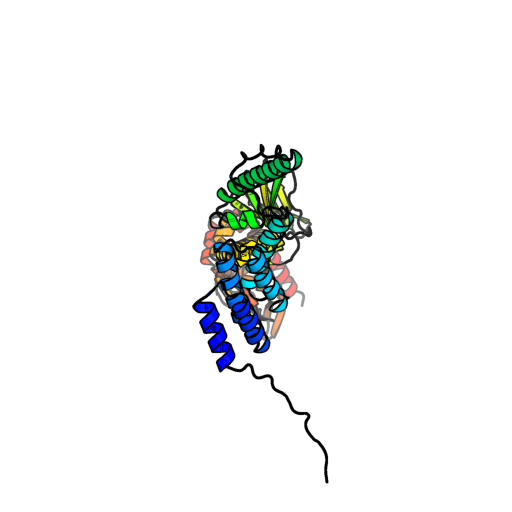 3.988 -11.023 3.248 1.00 76.38 231 VAL A CA 1
ATOM 1672 C C . VAL A 1 231 ? 4.399 -10.452 4.618 1.00 76.38 231 VAL A C 1
ATOM 1674 O O . VAL A 1 231 ? 3.601 -9.739 5.237 1.00 76.38 231 VAL A O 1
ATOM 1677 N N . PRO A 1 232 ? 5.624 -10.721 5.110 1.00 83.25 232 PRO A N 1
ATOM 1678 C CA . PRO A 1 232 ? 6.146 -10.099 6.332 1.00 83.25 232 PRO A CA 1
ATOM 1679 C C . PRO A 1 232 ? 6.150 -8.563 6.287 1.00 83.25 232 PRO A C 1
ATOM 1681 O O . PRO A 1 232 ? 5.864 -7.946 5.257 1.00 83.25 232 PRO A O 1
ATOM 1684 N N . ARG A 1 233 ? 6.464 -7.907 7.410 1.00 87.06 233 ARG A N 1
ATOM 1685 C CA . ARG A 1 233 ? 6.619 -6.441 7.449 1.00 87.06 233 ARG A CA 1
ATOM 1686 C C . ARG A 1 233 ? 7.646 -5.993 6.406 1.00 87.06 233 ARG A C 1
ATOM 1688 O O . ARG A 1 233 ? 8.762 -6.492 6.382 1.00 87.06 233 ARG A O 1
ATOM 1695 N N . THR A 1 234 ? 7.270 -5.060 5.536 1.00 83.00 234 THR A N 1
ATOM 1696 C CA . THR A 1 234 ? 8.101 -4.625 4.394 1.00 83.00 234 THR A CA 1
ATOM 1697 C C . THR A 1 234 ? 8.989 -3.421 4.697 1.00 83.00 234 THR A C 1
ATOM 1699 O O . THR A 1 234 ? 9.704 -2.948 3.820 1.00 83.00 234 THR A O 1
ATOM 1702 N N . ALA A 1 235 ? 8.889 -2.876 5.907 1.00 90.19 235 ALA A N 1
ATOM 1703 C CA . ALA A 1 235 ? 9.663 -1.735 6.359 1.00 90.19 235 ALA A CA 1
ATOM 1704 C C . ALA A 1 235 ? 9.816 -1.776 7.880 1.00 90.19 235 ALA A C 1
ATOM 1706 O O . ALA A 1 235 ? 8.944 -2.277 8.597 1.00 90.19 235 ALA A O 1
ATOM 1707 N N . THR A 1 236 ? 10.914 -1.203 8.352 1.00 94.62 236 THR A N 1
ATOM 1708 C CA . THR A 1 236 ? 11.139 -0.862 9.751 1.00 94.62 236 THR A CA 1
ATOM 1709 C C . THR A 1 236 ? 10.510 0.496 10.034 1.00 94.62 236 THR A C 1
ATOM 1711 O O . THR A 1 236 ? 10.731 1.442 9.276 1.00 94.62 236 THR A O 1
ATOM 1714 N N . LEU A 1 237 ? 9.729 0.589 11.109 1.00 96.81 237 LEU A N 1
ATOM 1715 C CA . LEU A 1 237 ? 9.085 1.825 11.553 1.00 96.81 237 LEU A CA 1
ATOM 1716 C C . LEU A 1 237 ? 9.614 2.211 12.930 1.00 96.81 237 LEU A C 1
ATOM 1718 O O . LEU A 1 237 ? 9.433 1.455 13.886 1.00 96.81 237 LEU A O 1
ATOM 1722 N N . THR A 1 238 ? 10.218 3.390 13.027 1.00 98.00 238 THR A N 1
ATOM 1723 C CA . THR A 1 238 ? 10.819 3.904 14.262 1.00 98.00 238 THR A CA 1
ATOM 1724 C C . THR A 1 238 ? 10.179 5.234 14.619 1.00 98.00 238 THR A C 1
ATOM 1726 O O . THR A 1 238 ? 10.132 6.132 13.781 1.00 98.00 238 THR A O 1
ATOM 1729 N N . ALA A 1 239 ? 9.693 5.378 15.848 1.00 98.19 239 ALA A N 1
ATOM 1730 C CA . ALA A 1 239 ? 9.146 6.640 16.331 1.00 98.19 239 ALA A CA 1
ATOM 1731 C C . ALA A 1 239 ? 10.231 7.724 16.362 1.00 98.19 239 ALA A C 1
ATOM 1733 O O . ALA A 1 239 ? 11.329 7.505 16.876 1.00 98.19 239 ALA A O 1
ATOM 1734 N N . THR A 1 240 ? 9.940 8.897 15.806 1.00 98.00 240 THR A N 1
ATOM 1735 C CA . THR A 1 240 ? 10.836 10.065 15.861 1.00 98.00 240 THR A CA 1
ATOM 1736 C C . THR A 1 240 ? 10.437 11.050 16.951 1.00 98.00 240 THR A C 1
ATOM 1738 O O . THR A 1 240 ? 11.260 11.848 17.389 1.00 98.00 240 THR A O 1
ATOM 1741 N N . GLU A 1 241 ? 9.203 10.943 17.432 1.00 97.31 241 GLU A N 1
ATOM 1742 C CA . GLU A 1 241 ? 8.633 11.669 18.564 1.00 97.31 241 GLU A CA 1
ATOM 1743 C C . GLU A 1 241 ? 7.661 10.743 19.331 1.00 97.31 241 GLU A C 1
ATOM 1745 O O . GLU A 1 241 ? 7.386 9.639 18.847 1.00 97.31 241 GLU A O 1
ATOM 1750 N N . PRO A 1 242 ? 7.147 11.118 20.520 1.00 97.94 242 PRO A N 1
ATOM 1751 C CA . PRO A 1 242 ? 6.142 10.314 21.212 1.00 97.94 242 PRO A CA 1
ATOM 1752 C C . PRO A 1 242 ? 4.913 10.068 20.325 1.00 97.94 242 PRO A C 1
ATOM 1754 O O . PRO A 1 242 ? 4.331 11.013 19.797 1.00 97.94 242 PRO A O 1
ATOM 1757 N N . CYS A 1 243 ? 4.522 8.804 20.161 1.00 96.38 243 CYS A N 1
ATOM 1758 C CA . CYS A 1 243 ? 3.417 8.405 19.293 1.00 96.38 243 CYS A CA 1
ATOM 1759 C C . CYS A 1 243 ? 2.284 7.742 20.072 1.00 96.38 243 CYS A C 1
ATOM 1761 O O . CYS A 1 243 ? 2.519 6.867 20.908 1.00 96.38 243 CYS A O 1
ATOM 1763 N N . GLU A 1 244 ? 1.053 8.079 19.693 1.00 94.31 244 GLU A N 1
ATOM 1764 C CA . GLU A 1 244 ? -0.158 7.370 20.098 1.00 94.31 244 GLU A CA 1
ATOM 1765 C C . GLU A 1 244 ? -0.707 6.586 18.909 1.00 94.31 244 GLU A C 1
ATOM 1767 O O . GLU A 1 244 ? -0.977 7.134 17.835 1.00 94.31 244 GLU A O 1
ATOM 1772 N N . LEU A 1 245 ? -0.877 5.283 19.101 1.00 94.56 245 LEU A N 1
ATOM 1773 C CA . LEU A 1 245 ? -1.168 4.330 18.045 1.00 94.56 245 LEU A CA 1
ATOM 1774 C C . LEU A 1 245 ? -2.408 3.505 18.380 1.00 94.56 245 LEU A C 1
ATOM 1776 O O . LEU A 1 245 ? -2.578 3.013 19.497 1.00 94.56 245 LEU A O 1
ATOM 1780 N N . LEU A 1 246 ? -3.249 3.294 17.374 1.00 93.38 246 LEU A N 1
ATOM 1781 C CA . LEU A 1 246 ? -4.402 2.409 17.439 1.00 93.38 246 LEU A CA 1
ATOM 1782 C C . LEU A 1 246 ? -4.112 1.151 16.618 1.00 93.38 246 LEU A C 1
ATOM 1784 O O . LEU A 1 246 ? -4.139 1.184 15.391 1.00 93.38 246 LEU A O 1
ATOM 1788 N N . GLU A 1 247 ? -3.829 0.035 17.279 1.00 94.75 247 GLU A N 1
ATOM 1789 C CA . GLU A 1 247 ? -3.539 -1.247 16.640 1.00 94.75 247 GLU A CA 1
ATOM 1790 C C . GLU A 1 247 ? -4.787 -2.135 16.594 1.00 94.75 247 GLU A C 1
ATOM 1792 O O . GLU A 1 247 ? -5.433 -2.401 17.607 1.00 94.75 247 GLU A O 1
ATOM 1797 N N . LEU A 1 248 ? -5.140 -2.600 15.397 1.00 92.50 248 LEU A N 1
ATOM 1798 C CA . LEU A 1 248 ? -6.250 -3.505 15.142 1.00 92.50 248 LEU A CA 1
ATOM 1799 C C . LEU A 1 248 ? -5.716 -4.845 14.638 1.00 92.50 248 LEU A C 1
ATOM 1801 O O . LEU A 1 248 ? -5.077 -4.940 13.586 1.00 92.50 248 LEU A O 1
ATOM 1805 N N . GLU A 1 249 ? -6.049 -5.908 15.362 1.00 90.56 249 GLU A N 1
ATOM 1806 C CA . GLU A 1 249 ? -5.745 -7.271 14.936 1.00 90.56 249 GLU A CA 1
ATOM 1807 C C . GLU A 1 249 ? -6.561 -7.687 13.705 1.00 90.56 249 GLU A C 1
ATOM 1809 O O . GLU A 1 249 ? -7.670 -7.198 13.470 1.00 90.56 249 GLU A O 1
ATOM 1814 N N . ARG A 1 250 ? -6.074 -8.696 12.969 1.00 85.81 250 ARG A N 1
ATOM 1815 C CA . ARG A 1 250 ? -6.750 -9.231 11.776 1.00 85.81 250 ARG A CA 1
ATOM 1816 C C . ARG A 1 250 ? -8.229 -9.526 11.984 1.00 85.81 250 ARG A C 1
ATOM 1818 O O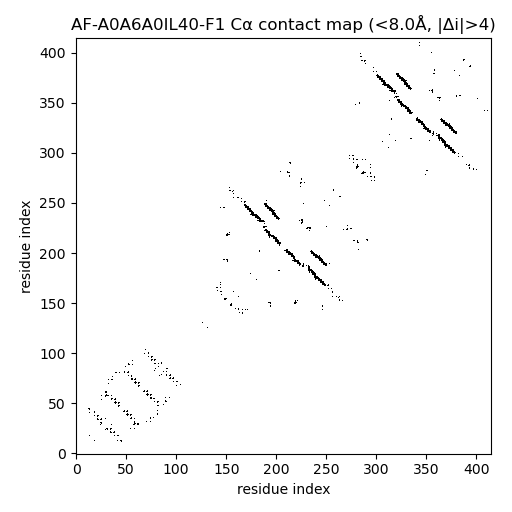 . ARG A 1 250 ? -9.066 -9.050 11.224 1.00 85.81 250 ARG A O 1
ATOM 1825 N N . GLY A 1 251 ? -8.570 -10.217 13.069 1.00 86.06 251 GLY A N 1
ATOM 1826 C CA . GLY A 1 251 ? -9.963 -10.538 13.366 1.00 86.06 251 GLY A CA 1
ATOM 1827 C C . GLY A 1 251 ? -10.853 -9.312 13.624 1.00 86.06 251 GLY A C 1
ATOM 1828 O O . GLY A 1 251 ? -12.062 -9.405 13.410 1.00 86.06 251 GLY A O 1
ATOM 1829 N N . ALA A 1 252 ? -10.286 -8.194 14.093 1.00 87.12 252 ALA A N 1
ATOM 1830 C CA . ALA A 1 252 ? -10.996 -6.925 14.259 1.00 87.12 252 ALA A CA 1
ATOM 1831 C C . ALA A 1 252 ? -11.237 -6.264 12.901 1.00 87.12 252 ALA A C 1
ATOM 1833 O O . ALA A 1 252 ? -12.376 -5.947 12.554 1.00 87.12 252 ALA A O 1
ATOM 1834 N N . VAL A 1 253 ? -10.171 -6.126 12.110 1.00 86.94 253 VAL A N 1
ATOM 1835 C CA . VAL A 1 253 ? -10.222 -5.508 10.784 1.00 86.94 253 VAL A CA 1
ATOM 1836 C C . VAL A 1 253 ? -11.185 -6.269 9.877 1.00 86.94 253 VAL A C 1
ATOM 1838 O O . VAL A 1 253 ? -12.084 -5.660 9.306 1.00 86.94 253 VAL A O 1
ATOM 1841 N N . ASP A 1 254 ? -11.102 -7.599 9.822 1.00 85.25 254 ASP A N 1
ATOM 1842 C CA . ASP A 1 254 ? -11.987 -8.424 8.994 1.00 85.25 254 ASP A CA 1
ATOM 1843 C C . ASP A 1 254 ? -13.468 -8.232 9.360 1.00 85.25 254 ASP A C 1
ATOM 1845 O O . ASP A 1 254 ? -14.347 -8.238 8.493 1.00 85.25 254 ASP A O 1
ATOM 1849 N N . ALA A 1 255 ? -13.773 -8.057 10.650 1.00 84.81 255 ALA A N 1
ATOM 1850 C CA . ALA A 1 255 ? -15.134 -7.797 11.108 1.00 84.81 255 ALA A CA 1
ATOM 1851 C C . ALA A 1 255 ? -15.651 -6.424 10.660 1.00 84.81 255 ALA A C 1
ATOM 1853 O O . ALA A 1 255 ? -16.831 -6.317 10.310 1.00 84.81 255 ALA A O 1
ATOM 1854 N N . ILE A 1 256 ? -14.780 -5.412 10.625 1.00 84.06 256 ILE A N 1
ATOM 1855 C CA . ILE A 1 256 ? -15.107 -4.075 10.124 1.00 84.06 256 ILE A CA 1
ATOM 1856 C C . ILE A 1 256 ? -15.247 -4.101 8.595 1.00 84.06 256 ILE A C 1
ATOM 1858 O O . ILE A 1 256 ? -16.269 -3.652 8.078 1.00 84.06 256 ILE A O 1
ATOM 1862 N N . LEU A 1 257 ? -14.292 -4.689 7.864 1.00 81.88 257 LEU A N 1
ATOM 1863 C CA . LEU A 1 257 ? -14.281 -4.730 6.394 1.00 81.88 257 LEU A CA 1
ATOM 1864 C C . LEU A 1 257 ? -15.506 -5.440 5.807 1.00 81.88 257 LEU A C 1
ATOM 1866 O O . LEU A 1 257 ? -16.063 -4.983 4.809 1.00 81.88 257 LEU A O 1
ATOM 1870 N N . ARG A 1 258 ? -16.003 -6.505 6.456 1.00 81.38 258 ARG A N 1
ATOM 1871 C CA . ARG A 1 258 ? -17.256 -7.175 6.048 1.00 81.38 258 ARG A CA 1
ATOM 1872 C C . ARG A 1 258 ? -18.474 -6.248 6.060 1.00 81.38 258 ARG A C 1
ATOM 1874 O O . ARG A 1 258 ? -19.446 -6.520 5.360 1.00 81.38 258 ARG A O 1
ATOM 1881 N N . LYS A 1 259 ? -18.447 -5.193 6.878 1.00 76.62 259 LYS A N 1
ATOM 1882 C CA . LYS A 1 259 ? -19.562 -4.259 7.090 1.00 76.62 259 LYS A CA 1
ATOM 1883 C C . LYS A 1 259 ? -19.297 -2.858 6.532 1.00 76.62 259 LYS A C 1
ATOM 1885 O O . LYS A 1 259 ? -20.239 -2.080 6.436 1.00 76.62 259 LYS A O 1
ATOM 1890 N N . ASN A 1 260 ? -18.060 -2.549 6.140 1.00 75.88 260 ASN A N 1
ATOM 1891 C CA . ASN A 1 260 ? -17.660 -1.267 5.570 1.00 75.88 260 ASN A CA 1
ATOM 1892 C C . ASN A 1 260 ? -16.811 -1.478 4.304 1.00 75.88 260 ASN A C 1
ATOM 1894 O O . ASN A 1 260 ? -15.590 -1.621 4.363 1.00 75.88 260 ASN A O 1
ATOM 1898 N N . ARG A 1 261 ? -17.476 -1.478 3.140 1.00 76.25 261 ARG A N 1
ATOM 1899 C CA . ARG A 1 261 ? -16.808 -1.621 1.835 1.00 76.25 261 ARG A CA 1
ATOM 1900 C C . ARG A 1 261 ? -15.925 -0.423 1.473 1.00 76.25 261 ARG A C 1
ATOM 1902 O O . ARG A 1 261 ? -14.954 -0.611 0.748 1.00 76.25 261 ARG A O 1
ATOM 1909 N N . GLY A 1 262 ? -16.234 0.774 1.980 1.00 76.19 262 GLY A N 1
ATOM 1910 C CA . GLY A 1 262 ? -15.428 1.976 1.743 1.00 76.19 262 GLY A CA 1
ATOM 1911 C C . GLY A 1 262 ? -14.014 1.821 2.300 1.00 76.19 262 GLY A C 1
ATOM 1912 O O . GLY A 1 262 ? -13.041 2.045 1.585 1.00 76.19 262 GLY A O 1
ATOM 1913 N N . LEU A 1 263 ? -13.906 1.302 3.528 1.00 79.38 263 LEU A N 1
ATOM 1914 C CA . LEU A 1 263 ? -12.624 1.016 4.177 1.00 79.38 263 LEU A CA 1
ATOM 1915 C C . LEU A 1 263 ? -11.770 0.018 3.372 1.00 79.38 263 LEU A C 1
ATOM 1917 O O . LEU A 1 263 ? -10.567 0.209 3.219 1.00 79.38 263 LEU A O 1
ATOM 1921 N N . ALA A 1 264 ? -12.389 -1.027 2.811 1.00 77.00 264 ALA A N 1
ATOM 1922 C CA . ALA A 1 264 ? -11.686 -2.018 1.992 1.00 77.00 264 ALA A CA 1
ATOM 1923 C C . ALA A 1 264 ? -11.112 -1.414 0.699 1.00 77.00 264 ALA A C 1
ATOM 1925 O O . ALA A 1 264 ? -9.970 -1.701 0.328 1.00 77.00 264 ALA A O 1
ATOM 1926 N N . GLY A 1 265 ? -11.890 -0.558 0.028 1.00 74.81 265 GLY A N 1
ATOM 1927 C CA . GLY A 1 265 ? -11.436 0.159 -1.163 1.00 74.81 265 GLY A CA 1
ATOM 1928 C C . GLY A 1 265 ? -10.267 1.088 -0.845 1.00 74.81 265 GLY A C 1
ATOM 1929 O O . GLY A 1 265 ? -9.240 1.033 -1.517 1.00 74.81 265 GLY A O 1
ATOM 1930 N N . ALA A 1 266 ? -10.381 1.860 0.236 1.00 78.50 266 ALA A N 1
ATOM 1931 C CA . ALA A 1 266 ? -9.330 2.769 0.674 1.00 78.50 266 ALA A CA 1
ATOM 1932 C C . ALA A 1 266 ? -8.021 2.029 1.019 1.00 78.50 266 ALA A C 1
ATOM 1934 O O . ALA A 1 266 ? -6.947 2.478 0.625 1.00 78.50 266 ALA A O 1
ATOM 1935 N N . LEU A 1 267 ? -8.088 0.860 1.679 1.00 81.31 267 LEU A N 1
ATOM 1936 C CA . LEU A 1 267 ? -6.884 0.067 1.996 1.00 81.31 267 LEU A CA 1
ATOM 1937 C C . LEU A 1 267 ? -6.220 -0.461 0.730 1.00 81.31 267 LEU A C 1
ATOM 1939 O O . LEU A 1 267 ? -4.998 -0.526 0.650 1.00 81.31 267 LEU A O 1
ATOM 1943 N N . THR A 1 268 ? -7.029 -0.821 -0.264 1.00 75.38 268 THR A N 1
ATOM 1944 C CA . THR A 1 268 ? -6.536 -1.300 -1.557 1.00 75.38 268 THR A CA 1
ATOM 1945 C C . THR A 1 268 ? -5.800 -0.200 -2.319 1.00 75.38 268 THR A C 1
ATOM 1947 O O . THR A 1 268 ? -4.760 -0.472 -2.919 1.00 75.38 268 THR A O 1
ATOM 1950 N N . VAL A 1 269 ? -6.323 1.030 -2.302 1.00 77.00 269 VAL A N 1
ATOM 1951 C CA . VAL A 1 269 ? -5.661 2.195 -2.910 1.00 77.00 269 VAL A CA 1
ATOM 1952 C C . VAL A 1 269 ? -4.334 2.462 -2.206 1.00 77.00 269 VAL A C 1
ATOM 1954 O O . VAL A 1 269 ? -3.295 2.443 -2.862 1.00 77.00 269 VAL A O 1
ATOM 1957 N N . LEU A 1 270 ? -4.355 2.566 -0.874 1.00 80.19 270 LEU A N 1
ATOM 1958 C CA . LEU A 1 270 ? -3.153 2.819 -0.083 1.00 80.19 270 LEU A CA 1
ATOM 1959 C C . LEU A 1 270 ? -2.078 1.746 -0.307 1.00 80.19 270 LEU A C 1
ATOM 1961 O O . LEU A 1 270 ? -0.917 2.069 -0.528 1.00 80.19 270 LEU A O 1
ATOM 1965 N N . TYR A 1 271 ? -2.467 0.469 -0.318 1.00 78.44 271 TYR A N 1
ATOM 1966 C CA . TYR A 1 271 ? -1.568 -0.643 -0.630 1.00 78.44 271 TYR A CA 1
ATOM 1967 C C . TYR A 1 271 ? -0.853 -0.456 -1.968 1.00 78.44 271 TYR A C 1
ATOM 1969 O O . TYR A 1 271 ? 0.359 -0.641 -2.055 1.00 78.44 271 TYR A O 1
ATOM 1977 N N . ARG A 1 272 ? -1.592 -0.085 -3.019 1.00 72.75 272 ARG A N 1
ATOM 1978 C CA . ARG A 1 272 ? -1.016 0.111 -4.355 1.00 72.75 272 ARG A CA 1
ATOM 1979 C C . ARG A 1 272 ? -0.025 1.269 -4.368 1.00 72.75 272 ARG A C 1
ATOM 1981 O O . ARG A 1 272 ? 1.057 1.108 -4.926 1.00 72.75 272 ARG A O 1
ATOM 1988 N N . GLU A 1 273 ? -0.382 2.385 -3.740 1.00 79.81 273 GLU A N 1
ATOM 1989 C CA . GLU A 1 273 ? 0.479 3.566 -3.626 1.00 79.81 273 GLU A CA 1
ATOM 1990 C C . GLU A 1 273 ? 1.772 3.238 -2.873 1.00 79.81 273 GLU A C 1
ATOM 1992 O O . GLU A 1 273 ? 2.858 3.502 -3.380 1.00 79.81 273 GLU A O 1
ATOM 1997 N N . ARG A 1 274 ? 1.687 2.569 -1.715 1.00 79.56 274 ARG A N 1
ATOM 1998 C CA . ARG A 1 274 ? 2.870 2.250 -0.896 1.00 79.56 274 ARG A CA 1
ATOM 1999 C C . ARG A 1 274 ? 3.777 1.197 -1.509 1.00 79.56 274 ARG A C 1
ATOM 2001 O O . ARG A 1 274 ? 4.995 1.286 -1.376 1.00 79.56 274 ARG A O 1
ATOM 2008 N N . VAL A 1 275 ? 3.208 0.195 -2.179 1.00 75.06 275 VAL A N 1
ATOM 2009 C CA . VAL A 1 275 ? 4.012 -0.786 -2.921 1.00 75.06 275 VAL A CA 1
ATOM 2010 C C . VAL A 1 275 ? 4.780 -0.088 -4.038 1.00 75.06 275 VAL A C 1
ATOM 2012 O O . VAL A 1 275 ? 5.968 -0.361 -4.209 1.00 75.06 275 VAL A O 1
ATOM 2015 N N . LEU A 1 276 ? 4.129 0.820 -4.770 1.00 77.50 276 LEU A N 1
ATOM 2016 C CA . LEU A 1 276 ? 4.785 1.583 -5.824 1.00 77.50 276 LEU A CA 1
ATOM 2017 C C . LEU A 1 276 ? 5.871 2.504 -5.255 1.00 77.50 276 LEU A C 1
ATOM 2019 O O . LEU A 1 276 ? 6.999 2.430 -5.726 1.00 77.50 276 LEU A O 1
ATOM 2023 N N . ASP A 1 277 ? 5.584 3.280 -4.207 1.00 81.00 277 ASP A N 1
ATOM 2024 C CA . ASP A 1 277 ? 6.574 4.140 -3.540 1.00 81.00 277 ASP A CA 1
ATOM 2025 C C . ASP A 1 277 ? 7.786 3.334 -3.055 1.00 81.00 277 ASP A C 1
ATOM 2027 O O . ASP A 1 277 ? 8.923 3.697 -3.340 1.00 81.00 277 ASP A O 1
ATOM 2031 N N . GLY A 1 278 ? 7.572 2.173 -2.429 1.00 78.31 278 GLY A N 1
ATOM 2032 C CA . GLY A 1 278 ? 8.668 1.294 -2.020 1.00 78.31 278 GLY A CA 1
ATOM 2033 C C . GLY A 1 278 ? 9.517 0.800 -3.197 1.00 78.31 278 GLY A C 1
ATOM 2034 O O . GLY A 1 278 ? 10.737 0.696 -3.080 1.00 78.31 278 GLY A O 1
ATOM 2035 N N . VAL A 1 279 ? 8.898 0.500 -4.341 1.00 75.75 279 VAL A N 1
ATOM 2036 C CA . VAL A 1 279 ? 9.623 0.122 -5.564 1.00 75.75 279 VAL A CA 1
ATOM 2037 C C . VAL A 1 279 ? 10.406 1.306 -6.136 1.00 75.75 279 VAL A C 1
ATOM 2039 O O . VAL A 1 279 ? 11.567 1.136 -6.501 1.00 75.75 279 VAL A O 1
ATOM 2042 N N . LEU A 1 280 ? 9.812 2.500 -6.177 1.00 79.69 280 LEU A N 1
ATOM 2043 C CA . LEU A 1 280 ? 10.484 3.714 -6.642 1.00 79.69 280 LEU A CA 1
ATOM 2044 C C . LEU A 1 280 ? 11.652 4.084 -5.717 1.00 79.69 280 LEU A C 1
ATOM 2046 O O . LEU A 1 280 ? 12.747 4.336 -6.201 1.00 79.69 280 LEU A O 1
ATOM 2050 N N . ALA A 1 281 ? 11.472 4.022 -4.399 1.00 81.31 281 ALA A N 1
ATOM 2051 C CA . ALA A 1 281 ? 12.510 4.333 -3.418 1.00 81.31 281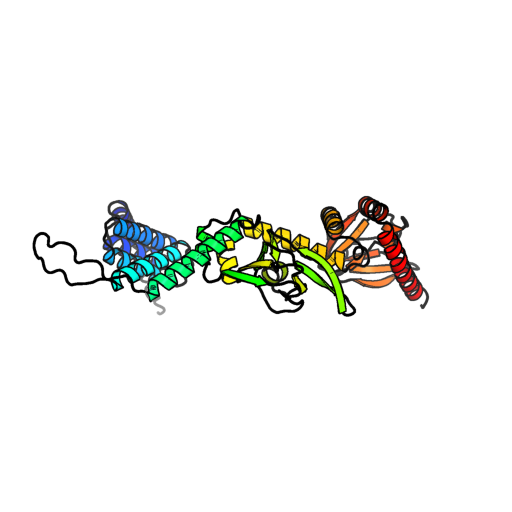 ALA A CA 1
ATOM 2052 C C . ALA A 1 281 ? 13.741 3.413 -3.519 1.00 81.31 281 ALA A C 1
ATOM 2054 O O . ALA A 1 281 ? 14.851 3.841 -3.225 1.00 81.31 281 ALA A O 1
ATOM 2055 N N . ARG A 1 282 ? 13.564 2.155 -3.948 1.00 75.31 282 ARG A N 1
ATOM 2056 C CA . ARG A 1 282 ? 14.674 1.213 -4.202 1.00 75.31 282 ARG A CA 1
ATOM 2057 C C . ARG A 1 282 ? 15.228 1.292 -5.620 1.00 75.31 282 ARG A C 1
ATOM 2059 O O . ARG A 1 282 ? 16.278 0.721 -5.906 1.00 75.31 282 ARG A O 1
ATOM 2066 N N . SER A 1 283 ? 14.515 1.953 -6.523 1.00 75.38 283 SER A N 1
ATOM 2067 C CA . SER A 1 283 ? 14.989 2.143 -7.880 1.00 75.38 283 SER A CA 1
ATOM 2068 C C . SER A 1 283 ? 16.125 3.149 -7.893 1.00 75.38 283 SER A C 1
ATOM 2070 O O . SER A 1 283 ? 15.997 4.252 -7.368 1.00 75.38 283 SER A O 1
ATOM 2072 N N . VAL A 1 284 ? 17.190 2.823 -8.617 1.00 68.38 284 VAL A N 1
ATOM 2073 C CA . VAL A 1 284 ? 18.301 3.751 -8.828 1.00 68.38 284 VAL A CA 1
ATOM 2074 C C . VAL A 1 284 ? 17.852 5.069 -9.480 1.00 68.38 284 VAL A C 1
ATOM 2076 O O . VAL A 1 284 ? 18.441 6.114 -9.233 1.00 68.38 284 VAL A O 1
ATOM 2079 N N . LEU A 1 285 ? 16.765 5.042 -10.260 1.00 70.44 285 LEU A N 1
ATOM 2080 C CA . LEU A 1 285 ? 16.191 6.229 -10.903 1.00 70.44 285 LEU A CA 1
ATOM 2081 C C . LEU A 1 285 ? 15.567 7.223 -9.920 1.00 70.44 285 LEU A C 1
ATOM 2083 O O . LEU A 1 285 ? 15.566 8.419 -10.193 1.00 70.44 285 LEU A O 1
ATOM 2087 N N . PHE A 1 286 ? 14.983 6.737 -8.822 1.00 76.50 286 PHE A N 1
ATOM 2088 C CA . PHE A 1 286 ? 14.107 7.545 -7.967 1.00 76.50 286 PHE A CA 1
ATOM 2089 C C . PHE A 1 286 ? 14.503 7.520 -6.486 1.00 76.50 286 PHE A C 1
ATOM 2091 O O . PHE A 1 286 ? 13.909 8.252 -5.699 1.00 76.50 286 PHE A O 1
ATOM 2098 N N . ALA A 1 287 ? 15.517 6.740 -6.098 1.00 73.94 287 ALA A N 1
ATOM 2099 C CA . ALA A 1 287 ? 15.988 6.631 -4.716 1.00 73.94 287 ALA A CA 1
ATOM 2100 C C . ALA A 1 287 ? 16.415 7.979 -4.112 1.00 73.94 287 ALA A C 1
ATOM 2102 O O . ALA A 1 287 ? 16.237 8.205 -2.919 1.00 73.94 287 ALA A O 1
ATOM 2103 N N . GLY A 1 288 ? 16.946 8.891 -4.935 1.00 74.75 288 GLY A N 1
ATOM 2104 C CA . GLY A 1 288 ? 17.358 10.229 -4.501 1.00 74.75 288 GLY A CA 1
ATOM 2105 C C . GLY A 1 288 ? 16.219 11.245 -4.351 1.00 74.75 288 GLY A C 1
ATOM 2106 O O . GLY A 1 288 ? 16.479 12.363 -3.916 1.00 74.75 288 GLY A O 1
ATOM 2107 N N . LEU A 1 289 ? 14.982 10.897 -4.724 1.00 78.62 289 LEU A N 1
ATOM 2108 C CA . LEU A 1 289 ? 13.846 11.817 -4.649 1.00 78.62 289 LEU A CA 1
ATOM 2109 C C . LEU A 1 289 ? 13.167 11.773 -3.274 1.00 78.62 289 LEU A C 1
ATOM 2111 O O . LEU A 1 289 ? 12.973 10.678 -2.731 1.00 78.62 289 LEU A O 1
ATOM 2115 N N . PRO A 1 290 ? 12.709 12.926 -2.749 1.00 81.25 290 PRO A N 1
ATOM 2116 C CA . PRO A 1 290 ? 11.786 12.974 -1.619 1.00 81.25 290 PRO A CA 1
ATOM 2117 C C . PRO A 1 290 ? 10.507 12.171 -1.882 1.00 81.25 290 PRO A C 1
ATOM 2119 O O . PRO A 1 290 ? 10.100 11.975 -3.030 1.00 81.25 290 PRO A O 1
ATOM 2122 N N . ARG A 1 291 ? 9.839 11.721 -0.815 1.00 82.12 291 ARG A N 1
ATOM 2123 C CA . ARG A 1 291 ? 8.624 10.899 -0.927 1.00 82.12 291 ARG A CA 1
ATOM 2124 C C . ARG A 1 291 ? 7.510 11.631 -1.669 1.00 82.12 291 ARG A C 1
ATOM 2126 O O . ARG A 1 291 ? 6.865 11.043 -2.524 1.00 82.12 291 ARG A O 1
ATOM 2133 N N . GLU A 1 292 ? 7.323 12.911 -1.378 1.00 81.19 292 GLU A N 1
ATOM 2134 C CA . GLU A 1 292 ? 6.299 13.763 -1.986 1.00 81.19 292 GLU A CA 1
ATOM 2135 C C . GLU A 1 292 ? 6.480 13.846 -3.506 1.00 81.19 292 GLU A C 1
ATOM 2137 O O . GLU A 1 292 ? 5.517 13.839 -4.272 1.00 81.19 292 GLU A O 1
ATOM 2142 N N . GLU A 1 293 ? 7.735 13.870 -3.950 1.00 80.38 293 GLU A N 1
ATOM 2143 C CA . GLU A 1 293 ? 8.073 13.849 -5.362 1.00 80.38 293 GLU A CA 1
ATOM 2144 C C . GLU A 1 293 ? 7.823 12.477 -5.980 1.00 80.38 293 GLU A C 1
ATOM 2146 O O . GLU A 1 293 ? 7.180 12.386 -7.025 1.00 80.38 293 GLU A O 1
ATOM 2151 N N . ARG A 1 294 ? 8.243 11.391 -5.319 1.00 84.50 294 ARG A N 1
ATOM 2152 C CA . ARG A 1 294 ? 7.937 10.029 -5.785 1.00 84.50 294 ARG A CA 1
ATOM 2153 C C . ARG A 1 294 ? 6.433 9.782 -5.882 1.00 84.50 294 ARG A C 1
ATOM 2155 O O . ARG A 1 294 ? 6.014 9.177 -6.863 1.00 84.50 294 ARG A O 1
ATOM 2162 N N . ASP A 1 295 ? 5.636 10.291 -4.944 1.00 80.25 295 ASP A N 1
ATOM 2163 C CA . ASP A 1 295 ? 4.169 10.219 -4.964 1.00 80.25 295 ASP A CA 1
ATOM 2164 C C . ASP A 1 295 ? 3.599 10.976 -6.186 1.00 80.25 295 ASP A C 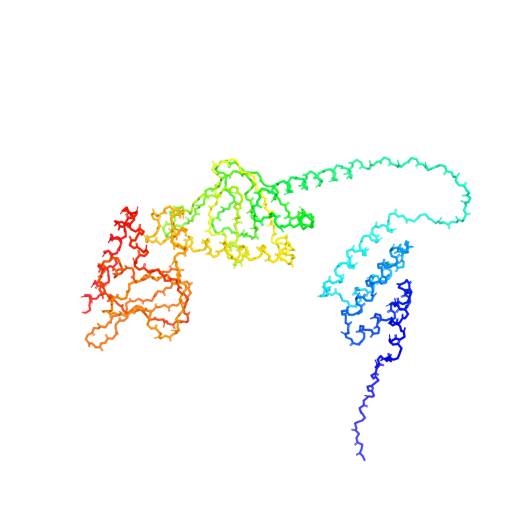1
ATOM 2166 O O . ASP A 1 295 ? 2.744 10.452 -6.910 1.00 80.25 295 ASP A O 1
ATOM 2170 N N . LEU A 1 296 ? 4.122 12.171 -6.495 1.00 78.38 296 LEU A N 1
ATOM 2171 C CA . LEU A 1 296 ? 3.747 12.907 -7.707 1.00 78.38 296 LEU A CA 1
ATOM 2172 C C . LEU A 1 296 ? 4.060 12.096 -8.971 1.00 78.38 296 LEU A C 1
ATOM 2174 O O . LEU A 1 296 ? 3.231 12.032 -9.879 1.00 78.38 296 LEU A O 1
ATOM 2178 N N . PHE A 1 297 ? 5.217 11.442 -9.043 1.00 77.88 297 PHE A N 1
ATOM 2179 C CA . PHE A 1 297 ? 5.578 10.633 -10.209 1.00 77.88 297 PHE A CA 1
ATOM 2180 C C . PHE A 1 297 ? 4.7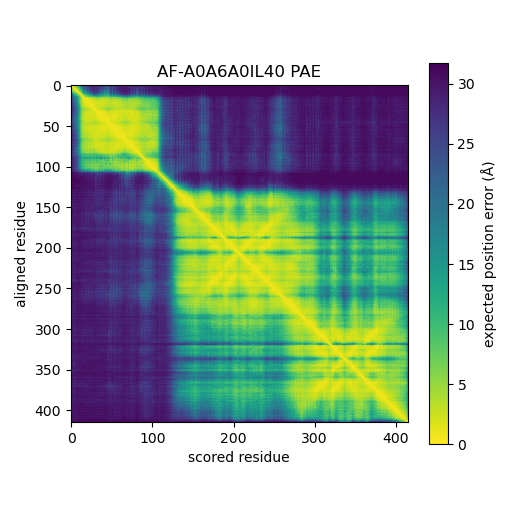98 9.333 -10.297 1.00 77.88 297 PHE A C 1
ATOM 2182 O O . PHE A 1 297 ? 4.350 8.978 -11.386 1.00 77.88 297 PHE A O 1
ATOM 2189 N N . ALA A 1 298 ? 4.562 8.673 -9.165 1.00 79.81 298 ALA A N 1
ATOM 2190 C CA . ALA A 1 298 ? 3.695 7.510 -9.049 1.00 79.81 298 ALA A CA 1
ATOM 2191 C C . ALA A 1 298 ? 2.322 7.777 -9.689 1.00 79.81 298 ALA A C 1
ATOM 2193 O O . ALA A 1 298 ? 1.818 6.931 -10.426 1.00 79.81 298 ALA A O 1
ATOM 2194 N N . SER A 1 299 ? 1.767 8.981 -9.496 1.00 81.94 299 SER A N 1
ATOM 2195 C CA . SER A 1 299 ? 0.476 9.384 -10.074 1.00 81.94 299 SER A CA 1
ATOM 2196 C C . SER A 1 299 ? 0.469 9.538 -11.604 1.00 81.94 299 SER A C 1
ATOM 2198 O O . SER A 1 299 ? -0.594 9.475 -12.220 1.00 81.94 299 SER A O 1
ATOM 2200 N N . ARG A 1 300 ? 1.640 9.713 -12.234 1.00 86.06 300 ARG A N 1
ATOM 2201 C CA . ARG A 1 300 ? 1.790 9.896 -13.691 1.00 86.06 300 ARG A CA 1
ATOM 2202 C C . ARG A 1 300 ? 2.027 8.589 -14.447 1.00 86.06 300 ARG A C 1
ATOM 2204 O O . ARG A 1 300 ? 2.023 8.577 -15.677 1.00 86.06 300 ARG A O 1
ATOM 2211 N N . PHE A 1 301 ? 2.242 7.484 -13.737 1.00 86.38 301 PHE A N 1
ATOM 2212 C CA . PHE A 1 301 ? 2.402 6.182 -14.366 1.00 86.38 301 PHE A CA 1
ATOM 2213 C C . PHE A 1 301 ? 1.072 5.666 -14.927 1.00 86.38 301 PHE A C 1
ATOM 2215 O O . PHE A 1 301 ? 0.076 5.545 -14.214 1.00 86.38 301 PHE A O 1
ATOM 2222 N N . ALA A 1 302 ? 1.079 5.276 -16.199 1.00 88.81 302 ALA A N 1
ATOM 2223 C CA . ALA A 1 302 ? -0.053 4.635 -16.854 1.00 88.81 302 ALA A CA 1
ATOM 2224 C C . ALA A 1 302 ? 0.122 3.105 -16.861 1.00 88.81 302 ALA A C 1
ATOM 2226 O O . ALA A 1 302 ? 1.195 2.625 -17.238 1.00 88.81 302 ALA A O 1
ATOM 2227 N N . PRO A 1 303 ? -0.896 2.312 -16.482 1.00 89.00 303 PRO A N 1
ATOM 2228 C CA . PRO A 1 303 ? -0.818 0.861 -16.584 1.00 89.00 303 PRO A CA 1
ATOM 2229 C C . PRO A 1 303 ? -0.777 0.418 -18.050 1.00 89.00 303 PRO A C 1
ATOM 2231 O O . PRO A 1 303 ? -1.514 0.937 -18.887 1.00 89.00 303 PRO A O 1
ATOM 2234 N N . VAL A 1 304 ? 0.079 -0.557 -18.346 1.00 93.00 304 VAL A N 1
ATOM 2235 C CA . VAL A 1 304 ? 0.189 -1.209 -19.656 1.00 93.00 304 VAL A CA 1
ATOM 2236 C C . VAL A 1 304 ? 0.300 -2.713 -19.429 1.00 93.00 304 VAL A C 1
ATOM 2238 O O . VAL A 1 304 ? 1.010 -3.155 -18.531 1.00 93.00 304 VAL A O 1
ATOM 2241 N N . GLU A 1 305 ? -0.390 -3.504 -20.239 1.00 93.56 305 GLU A N 1
ATOM 2242 C CA . GLU A 1 305 ? -0.278 -4.963 -20.235 1.00 93.56 305 GLU A CA 1
ATOM 2243 C C . GLU A 1 305 ? 0.337 -5.421 -21.554 1.00 93.56 305 GLU A C 1
ATOM 2245 O O . GLU A 1 305 ? 0.094 -4.800 -22.589 1.00 93.56 305 GLU A O 1
ATOM 2250 N N . ALA A 1 306 ? 1.112 -6.504 -21.516 1.00 95.31 306 ALA A N 1
ATOM 2251 C CA . ALA A 1 306 ? 1.585 -7.162 -22.728 1.00 95.31 306 ALA A CA 1
ATOM 2252 C C . ALA A 1 306 ? 1.515 -8.688 -22.596 1.00 95.31 306 ALA A C 1
ATOM 2254 O O . ALA A 1 306 ? 1.689 -9.265 -21.515 1.00 95.31 306 ALA A O 1
ATOM 2255 N N . ARG A 1 307 ? 1.219 -9.353 -23.709 1.00 97.50 307 ARG A N 1
ATOM 2256 C CA . ARG A 1 307 ? 1.110 -10.814 -23.808 1.00 97.50 307 ARG A CA 1
ATOM 2257 C C . ARG A 1 307 ? 2.468 -11.441 -24.131 1.00 97.50 307 ARG A C 1
ATOM 2259 O O . ARG A 1 307 ? 3.319 -10.771 -24.709 1.00 97.50 307 ARG A O 1
ATOM 2266 N N . PRO A 1 308 ? 2.679 -12.736 -23.825 1.00 97.38 308 PRO A N 1
ATOM 2267 C CA . PRO A 1 308 ? 3.885 -13.443 -24.251 1.00 97.38 308 PRO A CA 1
ATOM 2268 C C . PRO A 1 308 ? 4.152 -13.264 -25.752 1.00 97.38 308 PRO A C 1
ATOM 2270 O O . PRO A 1 308 ? 3.266 -13.503 -26.570 1.00 97.38 308 PRO A O 1
ATOM 2273 N N . GLY A 1 309 ? 5.373 -12.862 -26.097 1.00 95.44 309 GLY A N 1
ATOM 2274 C CA . GLY A 1 309 ? 5.816 -12.587 -27.463 1.00 95.44 309 GLY A CA 1
ATOM 2275 C C . GLY A 1 309 ? 5.607 -11.146 -27.938 1.00 95.44 309 GLY A C 1
ATOM 2276 O O . GLY A 1 309 ? 6.161 -10.789 -28.971 1.00 95.44 309 GLY A O 1
ATOM 2277 N N . GLU A 1 310 ? 4.861 -10.307 -27.213 1.00 97.12 310 GLU A N 1
ATOM 2278 C CA . GLU A 1 310 ? 4.697 -8.897 -27.585 1.00 97.12 310 GLU A CA 1
ATOM 2279 C C . GLU A 1 310 ? 5.955 -8.080 -27.252 1.00 97.12 310 GLU A C 1
ATOM 2281 O O . GLU A 1 310 ? 6.510 -8.164 -26.150 1.00 97.12 310 GLU A O 1
ATOM 2286 N N . GLU A 1 311 ? 6.398 -7.272 -28.217 1.00 94.94 311 GLU A N 1
ATOM 2287 C CA . GLU A 1 311 ? 7.507 -6.333 -28.058 1.00 94.94 311 GLU A CA 1
ATOM 2288 C C . GLU A 1 311 ? 7.013 -5.052 -27.381 1.00 94.94 311 GLU A C 1
ATOM 2290 O O . GLU A 1 311 ? 6.218 -4.289 -27.932 1.00 94.94 311 GLU A O 1
ATOM 2295 N N . VAL A 1 312 ? 7.502 -4.806 -26.169 1.00 94.00 312 VAL A N 1
ATOM 2296 C CA . VAL A 1 312 ? 7.183 -3.611 -25.377 1.00 94.00 312 VAL A CA 1
ATOM 2297 C C . VAL A 1 312 ? 8.047 -2.430 -25.818 1.00 94.00 312 VAL A C 1
ATOM 2299 O O . VAL A 1 312 ? 7.592 -1.289 -25.873 1.00 94.00 312 VAL A O 1
ATOM 2302 N N . VAL A 1 313 ? 9.311 -2.714 -26.124 1.00 92.69 313 VAL A N 1
ATOM 2303 C CA . VAL A 1 313 ? 10.300 -1.767 -26.642 1.00 92.69 313 VAL A CA 1
ATOM 2304 C C . VAL A 1 313 ? 10.954 -2.421 -27.846 1.00 92.69 313 VAL A C 1
ATOM 2306 O O . VAL A 1 313 ? 11.254 -3.608 -27.793 1.00 92.69 313 VAL A O 1
ATOM 2309 N N . VAL A 1 314 ? 11.202 -1.660 -28.908 1.00 91.69 314 VAL A N 1
ATOM 2310 C CA . VAL A 1 314 ? 11.820 -2.184 -30.134 1.00 91.69 314 VAL A CA 1
ATOM 2311 C C . VAL A 1 314 ? 13.095 -1.411 -30.421 1.00 91.69 314 VAL A C 1
ATOM 2313 O O . VAL A 1 314 ? 13.069 -0.179 -30.472 1.00 91.69 314 VAL A O 1
ATOM 2316 N N . GLN A 1 315 ? 14.200 -2.127 -30.624 1.00 89.88 315 GLN A N 1
ATOM 2317 C CA . GLN A 1 315 ? 15.492 -1.543 -30.976 1.00 89.88 315 GLN A CA 1
ATOM 2318 C C . GLN A 1 315 ? 15.372 -0.593 -32.178 1.00 89.88 315 GLN A C 1
ATOM 2320 O O . GLN A 1 315 ? 14.616 -0.827 -33.120 1.00 89.88 315 GLN A O 1
ATOM 2325 N N . GLY A 1 316 ? 16.118 0.512 -32.144 1.00 88.06 316 GLY A N 1
ATOM 2326 C CA . GLY A 1 316 ? 16.151 1.501 -33.222 1.00 88.06 316 GLY A CA 1
ATOM 2327 C C . GLY A 1 316 ? 14.942 2.438 -33.274 1.00 88.06 316 GLY A C 1
ATOM 2328 O O . GLY A 1 316 ? 15.025 3.481 -33.922 1.00 88.06 316 GLY A O 1
ATOM 2329 N N . ARG A 1 317 ? 13.842 2.139 -32.566 1.00 88.06 317 ARG A N 1
ATOM 2330 C CA . ARG A 1 317 ? 12.725 3.083 -32.433 1.00 88.06 317 ARG A CA 1
ATOM 2331 C C . ARG A 1 317 ? 13.095 4.251 -31.525 1.00 88.06 317 ARG A C 1
ATOM 2333 O O . ARG A 1 317 ? 14.040 4.188 -30.745 1.00 88.06 317 ARG A O 1
ATOM 2340 N N . THR A 1 318 ? 12.331 5.327 -31.632 1.00 77.50 318 THR A N 1
ATOM 2341 C CA . THR A 1 318 ? 12.448 6.528 -30.792 1.00 77.50 318 THR A CA 1
ATOM 2342 C C . THR A 1 318 ? 11.221 6.688 -29.897 1.00 77.50 318 THR A C 1
ATOM 2344 O O . THR A 1 318 ? 10.808 7.803 -29.593 1.00 77.50 318 THR A O 1
ATOM 2347 N N . ASP A 1 319 ? 10.552 5.583 -29.557 1.00 66.94 319 ASP A N 1
ATOM 2348 C CA . ASP A 1 319 ? 9.425 5.633 -28.639 1.00 66.94 319 ASP A CA 1
ATOM 2349 C C . ASP A 1 319 ? 9.928 6.048 -27.248 1.00 66.94 319 ASP A C 1
ATOM 2351 O O . ASP A 1 319 ? 10.922 5.541 -26.742 1.00 66.94 319 ASP A O 1
ATOM 2355 N N . ASP A 1 320 ? 9.251 7.019 -26.648 1.00 75.25 320 ASP A N 1
ATOM 2356 C CA . ASP A 1 320 ? 9.823 7.858 -25.598 1.00 75.25 320 ASP A CA 1
ATOM 2357 C C . ASP A 1 320 ? 9.113 7.605 -24.260 1.00 75.25 320 ASP A C 1
ATOM 2359 O O . ASP A 1 320 ? 8.247 8.366 -23.813 1.00 75.25 320 ASP A O 1
ATOM 2363 N N . ALA A 1 321 ? 9.439 6.478 -23.630 1.00 88.19 321 ALA A N 1
ATOM 2364 C CA . ALA A 1 321 ? 8.915 6.114 -22.316 1.00 88.19 321 ALA A CA 1
ATOM 2365 C C . ALA A 1 321 ? 9.852 5.179 -21.550 1.00 88.19 321 ALA A C 1
ATOM 2367 O O . ALA A 1 321 ? 10.662 4.462 -22.146 1.00 88.19 321 ALA A O 1
ATOM 2368 N N . ILE A 1 322 ? 9.677 5.153 -20.233 1.00 88.38 322 ILE A N 1
ATOM 2369 C CA . ILE A 1 322 ? 10.265 4.146 -19.350 1.00 88.38 322 ILE A CA 1
ATOM 2370 C C . ILE A 1 322 ? 9.166 3.245 -18.803 1.00 88.38 322 ILE A C 1
ATOM 2372 O O . ILE A 1 322 ? 8.006 3.659 -18.706 1.00 88.38 322 ILE A O 1
ATOM 2376 N N . TYR A 1 323 ? 9.540 2.027 -18.432 1.00 89.81 323 TYR A N 1
ATOM 2377 C CA . TYR A 1 323 ? 8.600 1.014 -17.979 1.00 89.81 323 TYR A CA 1
ATOM 2378 C C . TYR A 1 323 ? 9.087 0.386 -16.681 1.00 89.81 323 TYR A C 1
ATOM 2380 O O . TYR A 1 323 ? 10.229 -0.053 -16.601 1.00 89.81 323 TYR A O 1
ATOM 2388 N N . LEU A 1 324 ? 8.208 0.313 -15.684 1.00 86.44 324 LEU A N 1
ATOM 2389 C CA . LEU A 1 324 ? 8.405 -0.470 -14.471 1.00 86.44 324 LEU A CA 1
ATOM 2390 C C . LEU A 1 324 ? 7.651 -1.796 -14.600 1.00 86.44 324 LEU A C 1
ATOM 2392 O O . LEU A 1 324 ? 6.425 -1.807 -14.730 1.00 86.44 324 LEU A O 1
ATOM 2396 N N . LEU A 1 325 ? 8.376 -2.909 -14.519 1.00 86.69 325 LEU A N 1
ATOM 2397 C CA . LEU A 1 325 ? 7.820 -4.255 -14.508 1.00 86.69 325 LEU A CA 1
ATOM 2398 C C . LEU A 1 325 ? 7.218 -4.572 -13.135 1.00 86.69 325 LEU A C 1
ATOM 2400 O O . LEU A 1 325 ? 7.942 -4.677 -12.146 1.00 86.69 325 LEU A O 1
ATOM 2404 N N . ARG A 1 326 ? 5.892 -4.745 -13.070 1.00 80.81 326 ARG A N 1
ATOM 2405 C CA . ARG A 1 326 ? 5.174 -5.118 -11.836 1.00 80.81 326 ARG A CA 1
ATOM 2406 C C . ARG A 1 326 ? 4.959 -6.617 -11.700 1.00 80.81 326 ARG A C 1
ATOM 2408 O O . ARG A 1 326 ? 4.977 -7.133 -10.586 1.00 80.81 326 ARG A O 1
ATOM 2415 N N . ARG A 1 327 ? 4.724 -7.307 -12.815 1.00 81.62 327 ARG A N 1
ATOM 2416 C CA . ARG A 1 327 ? 4.456 -8.748 -12.855 1.00 81.62 327 ARG A CA 1
ATOM 2417 C C . ARG A 1 327 ? 4.891 -9.332 -14.191 1.00 81.62 327 ARG A C 1
ATOM 2419 O O . ARG A 1 327 ? 4.806 -8.652 -15.206 1.00 81.62 327 ARG A O 1
ATOM 2426 N N . GLY A 1 328 ? 5.285 -10.602 -14.175 1.00 86.94 328 GLY A N 1
ATOM 2427 C CA . GLY A 1 328 ? 5.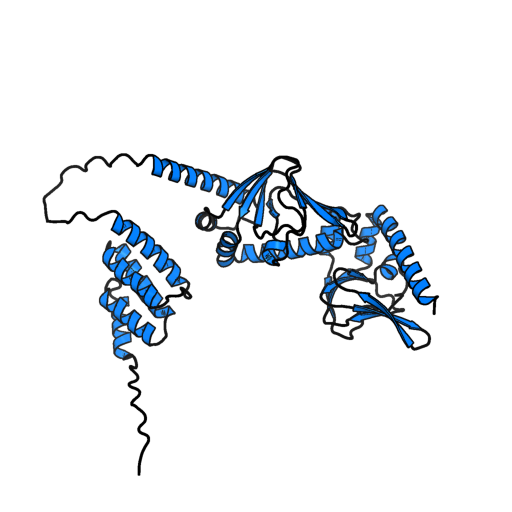713 -11.348 -15.357 1.00 86.94 328 GLY A CA 1
ATOM 2428 C C . GLY A 1 328 ? 7.218 -11.236 -15.589 1.00 86.94 328 GLY A C 1
ATOM 2429 O O . GLY A 1 328 ? 7.946 -10.846 -14.687 1.00 86.94 328 GLY A O 1
ATOM 2430 N N . GLN A 1 329 ? 7.693 -11.617 -16.769 1.00 89.06 329 GLN A N 1
ATOM 2431 C CA . GLN A 1 329 ? 9.108 -11.574 -17.143 1.00 89.06 329 GLN A CA 1
ATOM 2432 C C . GLN A 1 329 ? 9.250 -11.030 -18.558 1.00 89.06 329 GLN A C 1
ATOM 2434 O O . GLN A 1 329 ? 8.438 -11.354 -19.430 1.00 89.06 329 GLN A O 1
ATOM 2439 N N . VAL A 1 330 ? 10.299 -10.245 -18.790 1.00 93.25 330 VAL A N 1
ATOM 2440 C CA . VAL A 1 330 ? 10.646 -9.717 -20.116 1.00 93.25 330 VAL A CA 1
ATOM 2441 C C . VAL A 1 330 ? 12.079 -10.090 -20.472 1.00 93.25 330 VAL A C 1
ATOM 2443 O O . VAL A 1 330 ? 12.949 -10.146 -19.607 1.00 93.25 330 VAL A O 1
ATOM 2446 N N . ARG A 1 331 ? 12.333 -10.354 -21.751 1.00 93.25 331 ARG A N 1
ATOM 2447 C CA . ARG A 1 331 ? 13.668 -10.607 -22.294 1.00 93.25 331 ARG A CA 1
ATOM 2448 C C . ARG A 1 331 ? 14.165 -9.357 -22.997 1.00 93.25 331 ARG A C 1
ATOM 2450 O O . ARG A 1 331 ? 13.427 -8.783 -23.788 1.00 93.25 331 ARG A O 1
ATOM 2457 N N . VAL A 1 332 ? 15.412 -8.987 -22.739 1.00 90.81 332 VAL A N 1
ATOM 2458 C CA . VAL A 1 332 ? 16.132 -7.943 -23.472 1.00 90.81 332 VAL A CA 1
ATOM 2459 C C . VAL A 1 332 ? 17.002 -8.613 -24.526 1.00 90.81 332 VAL A C 1
ATOM 2461 O O . VAL A 1 332 ? 17.776 -9.514 -24.194 1.00 90.81 332 VAL A O 1
ATOM 2464 N N . SER A 1 333 ? 16.899 -8.184 -25.777 1.00 90.00 333 SER A N 1
ATOM 2465 C CA . SER A 1 333 ? 17.691 -8.701 -26.891 1.00 90.00 333 SER A CA 1
ATOM 2466 C C . SER A 1 333 ? 18.135 -7.586 -27.830 1.00 90.00 333 SER A C 1
ATOM 2468 O O . SER A 1 333 ? 17.564 -6.497 -27.852 1.00 90.00 333 SER A O 1
ATOM 2470 N N . VAL A 1 334 ? 19.185 -7.851 -28.600 1.00 90.31 334 VAL A N 1
ATOM 2471 C CA . VAL A 1 334 ? 19.622 -6.984 -29.697 1.00 90.31 334 VAL A CA 1
ATOM 2472 C C . VAL A 1 334 ? 19.721 -7.772 -30.987 1.00 90.31 334 VAL A C 1
ATOM 2474 O O . VAL A 1 334 ? 20.101 -8.942 -30.989 1.00 90.31 334 VAL A O 1
ATOM 2477 N N . GLU A 1 335 ? 19.438 -7.115 -32.100 1.00 87.12 335 GLU A N 1
ATOM 2478 C CA . GLU A 1 335 ? 19.691 -7.665 -33.421 1.00 87.12 335 GLU A CA 1
ATOM 2479 C C . GLU A 1 335 ? 21.115 -7.315 -33.876 1.00 87.12 335 GLU A C 1
ATOM 2481 O O . GLU A 1 335 ? 21.511 -6.145 -33.923 1.00 87.12 335 GLU A O 1
ATOM 2486 N N . ARG A 1 336 ? 21.902 -8.340 -34.219 1.00 81.94 336 ARG A N 1
ATOM 2487 C CA . ARG A 1 336 ? 23.244 -8.210 -34.802 1.00 81.94 336 ARG A CA 1
ATOM 2488 C C . ARG A 1 336 ? 23.416 -9.182 -35.960 1.00 81.94 336 ARG A C 1
ATOM 2490 O O . ARG A 1 336 ? 23.253 -10.387 -35.799 1.00 81.94 336 ARG A O 1
ATOM 2497 N N . GLY A 1 337 ? 23.771 -8.659 -37.135 1.00 79.00 337 GLY A N 1
ATOM 2498 C CA . GLY A 1 337 ? 24.017 -9.481 -38.327 1.00 79.00 337 GLY A CA 1
ATOM 2499 C C . GLY A 1 337 ? 22.814 -10.338 -38.747 1.00 79.00 337 GLY A C 1
ATOM 2500 O O . GLY A 1 337 ? 23.008 -11.461 -39.204 1.00 79.00 337 GLY A O 1
ATOM 2501 N N . GLY A 1 338 ? 21.587 -9.846 -38.531 1.00 79.62 338 GLY A N 1
ATOM 2502 C CA . GLY A 1 338 ? 20.343 -10.571 -38.820 1.00 79.62 338 GLY A CA 1
ATOM 2503 C C . GLY A 1 338 ? 20.010 -11.700 -37.836 1.00 79.62 338 GLY A C 1
ATOM 2504 O O . GLY A 1 338 ? 19.144 -12.523 -38.125 1.00 79.62 338 GLY A O 1
ATOM 2505 N N . LYS A 1 339 ? 20.705 -11.781 -36.692 1.00 82.25 339 LYS A N 1
ATOM 2506 C CA . LYS A 1 339 ? 20.395 -12.710 -35.598 1.00 82.25 339 LYS A CA 1
ATOM 2507 C C . LYS A 1 339 ? 20.038 -11.947 -34.330 1.00 82.25 339 LYS A C 1
ATOM 2509 O O . LYS A 1 339 ? 20.694 -10.968 -33.977 1.00 82.25 339 LYS A O 1
ATOM 2514 N N . GLU A 1 340 ? 19.027 -12.443 -33.629 1.00 84.81 340 GLU A N 1
ATOM 2515 C CA . GLU A 1 340 ? 18.639 -11.947 -32.314 1.00 84.81 340 GLU A CA 1
ATOM 2516 C C . GLU A 1 340 ? 19.547 -12.559 -31.237 1.00 84.81 340 GLU A C 1
ATOM 2518 O O . GLU A 1 340 ? 19.664 -13.781 -31.117 1.00 84.81 340 GLU A O 1
ATOM 2523 N N . VAL A 1 341 ? 20.206 -11.704 -30.455 1.00 86.75 341 VAL A N 1
ATOM 2524 C CA . VAL A 1 341 ? 21.082 -12.086 -29.343 1.00 86.75 341 VAL A CA 1
ATOM 2525 C C . VAL A 1 341 ? 20.440 -11.617 -28.042 1.00 86.75 341 VAL A C 1
ATOM 2527 O O . VAL A 1 341 ? 20.259 -10.419 -27.824 1.00 86.75 341 VAL A O 1
ATOM 2530 N N . GLY A 1 342 ? 20.081 -12.559 -27.169 1.00 85.44 342 GLY A N 1
ATOM 2531 C CA . GLY A 1 342 ? 19.536 -12.256 -25.844 1.00 85.44 342 GLY A CA 1
ATOM 2532 C C . GLY A 1 342 ? 20.616 -11.741 -24.894 1.00 85.44 342 GLY A C 1
ATOM 2533 O O . GLY A 1 342 ? 21.658 -12.372 -24.751 1.00 85.44 342 GLY A O 1
ATOM 2534 N N . LEU A 1 343 ? 20.349 -10.614 -24.234 1.00 81.75 343 LEU A N 1
ATOM 2535 C CA . LEU A 1 343 ? 21.261 -9.966 -23.288 1.00 81.75 343 LEU A CA 1
ATOM 2536 C C . LEU A 1 343 ? 20.895 -10.251 -21.834 1.00 81.75 343 LEU A C 1
ATOM 2538 O O . LEU A 1 343 ? 21.774 -10.487 -21.012 1.00 81.75 343 LEU A O 1
ATOM 2542 N N . ALA A 1 344 ? 19.602 -10.212 -21.510 1.00 81.81 344 ALA A N 1
ATOM 2543 C CA . ALA A 1 344 ? 19.130 -10.362 -20.139 1.00 81.81 344 ALA A CA 1
ATOM 2544 C C . ALA A 1 344 ? 17.676 -10.846 -20.075 1.00 81.81 344 ALA A C 1
ATOM 2546 O O . ALA A 1 344 ? 16.900 -10.684 -21.020 1.00 81.81 344 ALA A O 1
ATOM 2547 N N . LEU A 1 345 ? 17.299 -11.401 -18.923 1.00 82.38 345 LEU A N 1
ATOM 2548 C CA . LEU A 1 345 ? 15.917 -11.674 -18.539 1.00 82.38 345 LEU A CA 1
ATOM 2549 C C . LEU A 1 345 ? 15.615 -10.855 -17.282 1.00 82.38 345 LEU A C 1
ATOM 2551 O O . LEU A 1 345 ? 16.258 -11.067 -16.257 1.00 82.38 345 LEU A O 1
ATOM 2555 N N . LEU A 1 346 ? 14.659 -9.935 -17.368 1.00 83.44 346 LEU A N 1
ATOM 2556 C CA . LEU A 1 346 ? 14.303 -9.027 -16.278 1.00 83.44 346 LEU A CA 1
ATOM 2557 C C . LEU A 1 346 ? 13.087 -9.564 -15.522 1.00 83.44 346 LEU A C 1
ATOM 2559 O O . LEU A 1 346 ? 12.138 -10.078 -16.133 1.00 83.44 346 LEU A O 1
ATOM 2563 N N . SER A 1 347 ? 13.107 -9.431 -14.196 1.00 77.38 347 SER A N 1
ATOM 2564 C CA . SER A 1 347 ? 12.013 -9.841 -13.307 1.00 77.38 347 SER A CA 1
ATOM 2565 C C . SER A 1 347 ? 11.541 -8.671 -12.433 1.00 77.38 347 SER A C 1
ATOM 2567 O O . SER A 1 347 ? 12.281 -7.720 -12.219 1.00 77.38 347 SER A O 1
ATOM 2569 N N . PRO A 1 348 ? 10.298 -8.676 -11.923 1.00 78.12 348 PRO A N 1
ATOM 2570 C CA . PRO A 1 348 ? 9.815 -7.596 -11.079 1.00 78.12 348 PRO A CA 1
ATOM 2571 C C . PRO A 1 348 ? 10.570 -7.572 -9.738 1.00 78.12 348 PRO A C 1
ATOM 2573 O O . PRO A 1 348 ? 10.839 -8.644 -9.189 1.00 78.12 348 PRO A O 1
ATOM 2576 N N . PRO A 1 349 ? 10.797 -6.394 -9.130 1.00 70.62 349 PRO A N 1
ATOM 2577 C CA . PRO A 1 349 ? 10.562 -5.057 -9.669 1.00 70.62 349 PRO A CA 1
ATOM 2578 C C . PRO A 1 349 ? 11.798 -4.521 -10.413 1.00 70.62 349 PRO A C 1
ATOM 2580 O O . PRO A 1 349 ? 12.828 -4.261 -9.798 1.00 70.62 349 PRO A O 1
ATOM 2583 N N . GLU A 1 350 ? 11.679 -4.273 -11.716 1.00 76.75 350 GLU A N 1
ATOM 2584 C CA . GLU A 1 350 ? 12.770 -3.723 -12.534 1.00 76.75 350 GLU A CA 1
ATOM 2585 C C . GLU A 1 350 ? 12.268 -2.630 -13.476 1.00 76.75 350 GLU A C 1
ATOM 2587 O O . GLU A 1 350 ? 11.130 -2.677 -13.947 1.00 76.75 350 GLU A O 1
ATOM 2592 N N . ILE A 1 351 ? 13.127 -1.648 -13.762 1.00 81.56 351 ILE A N 1
ATOM 2593 C CA . ILE A 1 351 ? 12.844 -0.585 -14.729 1.00 81.56 351 ILE A CA 1
ATOM 2594 C C . ILE A 1 351 ? 13.714 -0.766 -15.963 1.00 81.56 351 ILE A C 1
ATOM 2596 O O . ILE A 1 351 ? 14.907 -1.040 -15.849 1.00 81.56 351 ILE A O 1
ATOM 2600 N N . PHE A 1 352 ? 13.107 -0.572 -17.131 1.00 85.56 352 PHE A N 1
ATOM 2601 C CA . PHE A 1 352 ? 13.769 -0.649 -18.425 1.00 85.56 352 PHE A CA 1
ATOM 2602 C C . PHE A 1 352 ? 13.289 0.451 -19.382 1.00 85.56 352 PHE A C 1
ATOM 2604 O O . PHE A 1 352 ? 12.278 1.125 -19.157 1.00 85.56 352 PHE A O 1
ATOM 2611 N N . GLY A 1 353 ? 14.035 0.639 -20.475 1.00 83.50 353 GLY A N 1
ATOM 2612 C CA . GLY A 1 353 ? 13.784 1.702 -21.459 1.00 83.50 353 GLY A CA 1
ATOM 2613 C C . GLY A 1 353 ? 14.213 3.099 -20.989 1.00 83.50 353 GLY A C 1
ATOM 2614 O O . GLY A 1 353 ? 14.001 4.090 -21.684 1.00 83.50 353 GLY A O 1
ATOM 2615 N N . ASP A 1 354 ? 14.847 3.185 -19.831 1.00 77.56 354 ASP A N 1
ATOM 2616 C CA . ASP A 1 354 ? 15.357 4.393 -19.197 1.00 77.56 354 ASP A CA 1
ATOM 2617 C C . ASP A 1 354 ? 16.493 5.057 -19.986 1.00 77.56 354 ASP A C 1
ATOM 2619 O O . ASP A 1 354 ? 16.438 6.263 -20.210 1.00 77.56 354 ASP A O 1
ATOM 2623 N N . TRP A 1 355 ? 17.444 4.297 -20.533 1.00 74.75 355 TRP A N 1
ATOM 2624 C CA . TRP A 1 355 ? 18.575 4.857 -21.293 1.00 74.75 355 TRP A CA 1
ATOM 2625 C C . TRP A 1 355 ? 18.168 5.793 -22.448 1.00 74.75 355 TRP A C 1
ATOM 2627 O O . TRP A 1 355 ? 18.560 6.962 -22.500 1.00 74.75 355 TRP A O 1
ATOM 2637 N N . ALA A 1 356 ? 17.367 5.270 -23.379 1.00 75.56 356 ALA A N 1
ATOM 2638 C CA . ALA A 1 356 ? 16.936 6.002 -24.567 1.00 75.56 356 ALA A CA 1
ATOM 2639 C C . ALA A 1 356 ? 16.047 7.200 -24.204 1.00 75.56 356 ALA A C 1
ATOM 2641 O O . ALA A 1 356 ? 16.229 8.289 -24.748 1.00 75.56 356 ALA A O 1
ATOM 2642 N N . ALA A 1 357 ? 15.152 7.027 -23.224 1.00 75.31 357 ALA A N 1
ATOM 2643 C CA . ALA A 1 357 ? 14.262 8.089 -22.767 1.00 75.31 357 ALA A CA 1
ATOM 2644 C C . ALA A 1 357 ? 15.034 9.278 -22.165 1.00 75.31 357 ALA A C 1
ATOM 2646 O O . ALA A 1 357 ? 14.676 10.433 -22.400 1.00 75.31 357 ALA A O 1
ATOM 2647 N N . LEU A 1 358 ? 16.119 9.010 -21.431 1.00 73.81 358 LEU A N 1
ATOM 2648 C CA . LEU A 1 358 ? 16.944 10.040 -20.797 1.00 73.81 358 LEU A CA 1
ATOM 2649 C C . LEU A 1 358 ? 17.774 10.837 -21.797 1.00 73.81 358 LEU A C 1
ATOM 2651 O O . LEU A 1 358 ? 17.779 12.067 -21.764 1.00 73.81 358 LEU A O 1
ATOM 2655 N N . ARG A 1 359 ? 18.468 10.137 -22.700 1.00 73.94 359 ARG A N 1
ATOM 2656 C CA . ARG A 1 359 ? 19.386 10.763 -23.664 1.00 73.94 359 ARG A CA 1
ATOM 2657 C C . ARG A 1 359 ? 18.688 11.261 -24.924 1.00 73.94 359 ARG A C 1
ATOM 2659 O O . ARG A 1 359 ? 19.287 11.999 -25.700 1.00 73.94 359 ARG A O 1
ATOM 2666 N N . GLY A 1 360 ? 17.434 10.867 -25.141 1.00 75.06 360 GLY A N 1
ATOM 2667 C CA . GLY A 1 360 ? 16.717 11.163 -26.376 1.00 75.06 360 GLY A CA 1
ATOM 2668 C C . GLY A 1 360 ? 17.297 10.476 -27.600 1.00 75.06 360 GLY A C 1
ATOM 2669 O O . GLY A 1 360 ? 17.231 11.030 -28.694 1.00 75.06 360 GLY A O 1
ATOM 2670 N N . THR A 1 361 ? 17.912 9.315 -27.403 1.00 80.19 361 THR A N 1
ATOM 2671 C CA . THR A 1 361 ? 18.490 8.497 -28.469 1.00 80.19 361 THR A CA 1
ATOM 2672 C C . THR A 1 361 ? 17.520 7.390 -28.869 1.00 80.19 361 THR A C 1
ATOM 2674 O O . THR A 1 361 ? 16.563 7.104 -28.153 1.00 80.19 361 THR A O 1
ATOM 2677 N N . ALA A 1 362 ? 17.794 6.703 -29.978 1.00 85.81 362 ALA A N 1
ATOM 2678 C CA . ALA A 1 362 ? 17.061 5.490 -30.328 1.00 85.81 362 ALA A CA 1
ATOM 2679 C C . ALA A 1 362 ? 17.224 4.390 -29.257 1.00 85.81 362 ALA A C 1
ATOM 2681 O O . ALA A 1 362 ? 18.220 4.353 -28.523 1.00 85.81 362 ALA A O 1
ATOM 2682 N N . ARG A 1 363 ? 16.249 3.477 -29.179 1.00 86.81 363 ARG A N 1
ATOM 2683 C CA . ARG A 1 363 ? 16.288 2.286 -28.322 1.00 86.81 363 ARG A CA 1
ATOM 2684 C C . ARG A 1 363 ? 17.502 1.428 -28.663 1.00 86.81 363 ARG A C 1
ATOM 2686 O O . ARG A 1 363 ? 17.720 1.081 -29.822 1.00 86.81 363 ARG A O 1
ATOM 2693 N N . THR A 1 364 ? 18.271 1.060 -27.646 1.00 83.62 364 THR A N 1
ATOM 2694 C CA . THR A 1 364 ? 19.496 0.260 -27.791 1.00 83.62 364 THR A CA 1
ATOM 2695 C C . THR A 1 364 ? 19.229 -1.238 -27.909 1.00 83.62 364 THR A C 1
ATOM 2697 O O . THR A 1 364 ? 20.083 -1.953 -28.420 1.00 83.62 364 THR A O 1
ATOM 2700 N N . A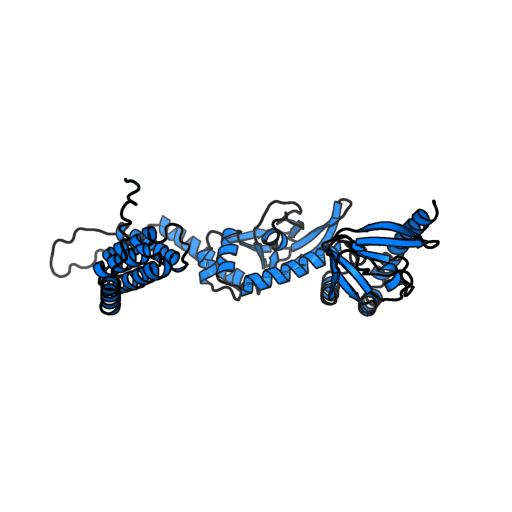LA A 1 365 ? 18.063 -1.701 -27.458 1.00 87.50 365 ALA A N 1
ATOM 2701 C CA . ALA A 1 365 ? 17.660 -3.101 -27.437 1.00 87.50 365 ALA A CA 1
ATOM 2702 C C . ALA A 1 365 ? 16.137 -3.233 -27.576 1.00 87.50 365 ALA A C 1
ATOM 2704 O O . ALA A 1 365 ? 15.393 -2.291 -27.282 1.00 87.50 365 ALA A O 1
ATOM 2705 N N . THR A 1 366 ? 15.696 -4.411 -28.002 1.00 92.12 366 THR A N 1
ATOM 2706 C CA . THR A 1 366 ? 14.300 -4.847 -27.987 1.00 92.12 366 THR A CA 1
ATOM 2707 C C . THR A 1 366 ? 13.995 -5.487 -26.633 1.00 92.12 366 THR A C 1
ATOM 2709 O O . THR A 1 366 ? 14.838 -6.170 -26.047 1.00 92.12 366 THR A O 1
ATOM 2712 N N . VAL A 1 367 ? 12.797 -5.242 -26.106 1.00 94.19 367 VAL A N 1
ATOM 2713 C CA . VAL A 1 367 ? 12.299 -5.853 -24.872 1.00 94.19 367 VAL A CA 1
ATOM 2714 C C . VAL A 1 367 ? 10.986 -6.555 -25.171 1.00 94.19 367 VAL A C 1
ATOM 2716 O O . VAL A 1 367 ? 9.995 -5.902 -25.498 1.00 94.19 367 VAL A O 1
ATOM 2719 N N . THR A 1 368 ? 10.972 -7.875 -25.010 1.00 96.12 368 THR A N 1
ATOM 2720 C CA . THR A 1 368 ? 9.845 -8.738 -25.388 1.00 96.12 368 THR A CA 1
ATOM 2721 C C . THR A 1 368 ? 9.303 -9.469 -24.171 1.00 96.12 368 THR A C 1
ATOM 2723 O O . THR A 1 368 ? 10.061 -10.041 -23.384 1.00 96.12 368 THR A O 1
ATOM 2726 N N . ALA A 1 369 ? 7.984 -9.481 -24.005 1.00 96.44 369 ALA A N 1
ATOM 2727 C CA . ALA A 1 369 ? 7.339 -10.210 -22.923 1.00 96.44 369 ALA A CA 1
ATOM 2728 C C . ALA A 1 369 ? 7.522 -11.729 -23.085 1.00 96.44 369 ALA A C 1
ATOM 2730 O O . ALA A 1 369 ? 7.296 -12.295 -24.152 1.00 96.44 369 ALA A O 1
ATOM 2731 N N . VAL A 1 370 ? 7.936 -12.408 -22.016 1.00 94.69 370 VAL A N 1
ATOM 2732 C CA . VAL A 1 370 ? 8.105 -13.874 -21.976 1.00 94.69 370 VAL A CA 1
ATOM 2733 C C . VAL A 1 370 ? 6.883 -14.544 -21.355 1.00 94.69 370 VAL A C 1
ATOM 2735 O O . VAL A 1 370 ? 6.481 -15.629 -21.766 1.00 94.69 370 VAL A O 1
ATOM 2738 N N . THR A 1 371 ? 6.267 -13.881 -20.380 1.00 92.75 371 THR A N 1
ATOM 2739 C CA . THR A 1 371 ? 5.006 -14.278 -19.739 1.00 92.75 371 THR A CA 1
ATOM 2740 C C . THR A 1 371 ? 3.988 -13.138 -19.882 1.00 92.75 371 THR A C 1
ATOM 2742 O O . THR A 1 371 ? 4.345 -12.088 -20.414 1.00 92.75 371 THR A O 1
ATOM 2745 N N . PRO A 1 372 ? 2.713 -13.294 -19.472 1.00 93.31 372 PRO A N 1
ATOM 2746 C CA . PRO A 1 372 ? 1.819 -12.145 -19.358 1.00 93.31 372 PRO A CA 1
ATOM 2747 C C . PRO A 1 372 ? 2.414 -11.132 -18.376 1.00 93.31 372 PRO A C 1
ATOM 2749 O O . PRO A 1 372 ? 2.688 -11.486 -17.223 1.00 93.31 372 PRO A O 1
ATOM 2752 N N . VAL A 1 373 ? 2.635 -9.900 -18.835 1.00 93.25 373 VAL A N 1
ATOM 2753 C CA . VAL A 1 373 ? 3.290 -8.850 -18.048 1.00 93.25 373 VAL A CA 1
ATOM 2754 C C . VAL A 1 373 ? 2.350 -7.696 -17.740 1.00 93.25 373 VAL A C 1
ATOM 2756 O O . VAL A 1 373 ? 1.557 -7.273 -18.578 1.00 93.25 373 VAL A O 1
ATOM 2759 N N . GLU A 1 374 ? 2.494 -7.166 -16.528 1.00 91.00 374 GLU A N 1
ATOM 2760 C CA . GLU A 1 374 ? 1.875 -5.915 -16.095 1.00 91.00 374 GLU A CA 1
ATOM 2761 C C . GLU A 1 374 ? 2.985 -4.888 -15.882 1.00 91.00 374 GLU A C 1
ATOM 2763 O O . GLU A 1 374 ? 3.940 -5.121 -15.131 1.00 91.00 374 GLU A O 1
ATOM 2768 N N . LEU A 1 375 ? 2.854 -3.748 -16.547 1.00 91.00 375 LEU A N 1
ATOM 2769 C CA . LEU A 1 375 ? 3.827 -2.670 -16.585 1.00 91.00 375 LEU A CA 1
ATOM 2770 C C . LEU A 1 375 ? 3.192 -1.369 -16.101 1.00 91.00 375 LEU A C 1
ATOM 2772 O O . LEU A 1 375 ? 1.990 -1.142 -16.241 1.00 91.00 375 LEU A O 1
ATOM 2776 N N . LEU A 1 376 ? 4.028 -0.476 -15.588 1.00 88.12 376 LEU A N 1
ATOM 2777 C CA . LEU A 1 376 ? 3.702 0.937 -15.461 1.00 88.12 376 LEU A CA 1
ATOM 2778 C C . LEU A 1 376 ? 4.587 1.737 -16.410 1.00 88.12 376 LEU A C 1
ATOM 2780 O O . LEU A 1 376 ? 5.810 1.683 -16.310 1.00 88.12 376 LEU A O 1
ATOM 2784 N N . ARG A 1 377 ? 3.968 2.491 -17.314 1.00 91.69 377 ARG A N 1
ATOM 2785 C CA . ARG A 1 377 ? 4.625 3.343 -18.303 1.00 91.69 377 ARG A CA 1
ATOM 2786 C C . ARG A 1 377 ? 4.661 4.788 -17.814 1.00 91.69 377 ARG A C 1
ATOM 2788 O O . ARG A 1 377 ? 3.613 5.345 -17.501 1.00 91.69 377 ARG A O 1
ATOM 2795 N N . LEU A 1 378 ? 5.835 5.410 -17.831 1.00 89.12 378 LEU A N 1
ATOM 2796 C CA . LEU A 1 378 ? 6.003 6.852 -17.626 1.00 89.12 378 LEU A CA 1
ATOM 2797 C C . LEU A 1 378 ? 6.515 7.485 -18.920 1.00 89.12 378 LEU A C 1
ATOM 2799 O O . LEU A 1 378 ? 7.449 6.971 -19.541 1.00 89.12 378 LEU A O 1
ATOM 2803 N N . SER A 1 379 ? 5.889 8.581 -19.350 1.00 89.81 379 SER A N 1
ATOM 2804 C CA . SER A 1 379 ? 6.287 9.266 -20.581 1.00 89.81 379 SER A CA 1
ATOM 2805 C C . SER A 1 379 ? 7.640 9.965 -20.413 1.00 89.81 379 SER A C 1
ATOM 2807 O O . SER A 1 379 ? 8.013 10.384 -19.316 1.00 89.81 379 SER A O 1
ATOM 2809 N N . ARG A 1 380 ? 8.380 10.148 -21.511 1.00 85.12 380 ARG A N 1
ATOM 2810 C CA . ARG A 1 380 ? 9.614 10.945 -21.492 1.00 85.12 380 ARG A CA 1
ATOM 2811 C C . ARG A 1 380 ? 9.376 12.392 -21.074 1.00 85.12 380 ARG A C 1
ATOM 2813 O O . ARG A 1 380 ? 10.250 12.968 -20.442 1.00 85.12 380 ARG A O 1
ATOM 2820 N N . ALA A 1 381 ? 8.234 12.980 -21.430 1.00 86.12 381 ALA A N 1
ATOM 2821 C CA . ALA A 1 381 ? 7.909 14.349 -21.037 1.00 86.12 381 ALA A CA 1
ATOM 2822 C C . ALA A 1 381 ? 7.826 14.466 -19.508 1.00 86.12 381 ALA A C 1
ATOM 2824 O O . ALA A 1 381 ? 8.479 15.330 -18.927 1.00 86.12 381 ALA A O 1
ATOM 2825 N N . ASP A 1 382 ? 7.129 13.526 -18.864 1.00 87.38 382 ASP A N 1
ATOM 2826 C CA . ASP A 1 382 ? 7.021 13.471 -17.404 1.00 87.38 382 ASP A CA 1
ATOM 2827 C C . ASP A 1 382 ? 8.371 13.200 -16.735 1.00 87.38 382 ASP A C 1
ATOM 2829 O O . ASP A 1 382 ? 8.731 13.858 -15.760 1.00 87.38 382 ASP A O 1
ATOM 2833 N N . LEU A 1 383 ? 9.154 12.265 -17.285 1.00 82.81 383 LEU A N 1
ATOM 2834 C CA . LEU A 1 383 ? 10.501 11.977 -16.794 1.00 82.81 383 LEU A CA 1
ATOM 2835 C C . LEU A 1 383 ? 11.440 13.180 -16.958 1.00 82.81 383 LEU A C 1
ATOM 2837 O O . LEU A 1 383 ? 12.277 13.442 -16.103 1.00 82.81 383 LEU A O 1
ATOM 2841 N N . ARG A 1 384 ? 11.331 13.930 -18.053 1.00 82.75 384 ARG A N 1
ATOM 2842 C CA . ARG A 1 384 ? 12.174 15.102 -18.287 1.00 82.75 384 ARG A CA 1
ATOM 2843 C C . ARG A 1 384 ? 11.841 16.222 -17.309 1.00 82.75 384 ARG A C 1
ATOM 2845 O O . ARG A 1 384 ? 12.766 16.778 -16.725 1.00 82.75 384 ARG A O 1
ATOM 2852 N N . GLU A 1 385 ? 10.556 16.505 -17.101 1.00 85.19 385 GLU A N 1
ATOM 2853 C CA . GLU A 1 385 ? 10.103 17.490 -16.115 1.00 85.19 385 GLU A CA 1
ATOM 2854 C C . GLU A 1 385 ? 10.631 17.149 -14.712 1.00 85.19 385 GLU A C 1
ATOM 2856 O O . GLU A 1 385 ? 11.138 18.025 -14.012 1.00 85.19 385 GLU A O 1
ATOM 2861 N N . LEU A 1 386 ? 10.598 15.865 -14.330 1.00 79.56 386 LEU A N 1
ATOM 2862 C CA . LEU A 1 386 ? 11.181 15.366 -13.079 1.00 79.56 386 LEU A CA 1
ATOM 2863 C C . LEU A 1 386 ? 12.654 15.736 -12.946 1.00 79.56 386 LEU A C 1
ATOM 2865 O O . LEU A 1 386 ? 13.077 16.307 -11.941 1.00 79.56 386 LEU A O 1
ATOM 2869 N N . LEU A 1 387 ? 13.442 15.382 -13.958 1.00 79.12 387 LEU A N 1
ATOM 2870 C CA . LEU A 1 387 ? 14.897 15.502 -13.926 1.00 79.12 387 LEU A CA 1
ATOM 2871 C C . LEU A 1 387 ? 15.372 16.944 -14.083 1.00 79.12 387 LEU A C 1
ATOM 2873 O O . LEU A 1 387 ? 16.503 17.261 -13.728 1.00 79.12 387 LEU A O 1
ATOM 2877 N N . GLU A 1 388 ? 14.552 17.817 -14.664 1.00 84.44 388 GLU A N 1
ATOM 2878 C CA . GLU A 1 388 ? 14.793 19.263 -14.681 1.00 84.44 388 GLU A CA 1
ATOM 2879 C C . GLU A 1 388 ? 14.555 19.884 -13.300 1.00 84.44 388 GLU A C 1
ATOM 2881 O O . GLU A 1 388 ? 15.322 20.752 -12.888 1.00 84.44 388 GLU A O 1
ATOM 2886 N N . ARG A 1 389 ? 13.556 19.401 -12.550 1.00 83.88 389 ARG A N 1
ATOM 2887 C CA . ARG A 1 389 ? 13.316 19.828 -11.162 1.00 83.88 389 ARG A CA 1
ATOM 2888 C C . ARG A 1 389 ? 14.321 19.254 -10.166 1.00 83.88 389 ARG A C 1
ATOM 2890 O O . ARG A 1 389 ? 14.548 19.865 -9.129 1.00 83.88 389 ARG A O 1
ATOM 2897 N N . ASN A 1 390 ? 14.965 18.136 -10.510 1.00 77.12 390 ASN A N 1
ATOM 2898 C CA . ASN A 1 390 ? 15.897 17.423 -9.635 1.00 77.12 390 ASN A CA 1
ATOM 2899 C C . ASN A 1 390 ? 17.267 17.181 -10.288 1.00 77.12 390 ASN A C 1
ATOM 2901 O O . ASN A 1 390 ? 17.595 16.038 -10.629 1.00 77.12 390 ASN A O 1
ATOM 2905 N N . PRO A 1 391 ? 18.113 18.221 -10.424 1.00 80.56 391 PRO A N 1
ATOM 2906 C CA . PRO A 1 391 ? 19.453 18.077 -10.992 1.00 80.56 391 PRO A CA 1
ATOM 2907 C C . PRO A 1 391 ? 20.333 17.006 -10.316 1.00 80.56 391 PRO A C 1
ATOM 2909 O O . PRO A 1 391 ? 20.996 16.268 -11.041 1.00 80.56 391 PRO A O 1
ATOM 2912 N N . PRO A 1 392 ? 20.327 16.828 -8.975 1.00 75.00 392 PRO A N 1
ATOM 2913 C CA . PRO A 1 392 ? 21.110 15.762 -8.342 1.00 75.00 392 PRO A CA 1
ATOM 2914 C C . PRO A 1 392 ? 20.686 14.355 -8.780 1.00 75.00 392 PRO A C 1
ATOM 2916 O O . PRO A 1 392 ? 21.534 13.495 -9.008 1.00 75.00 392 PRO A O 1
ATOM 2919 N N . VAL A 1 393 ? 19.378 14.128 -8.948 1.00 73.25 393 VAL A N 1
ATOM 2920 C CA . VAL A 1 393 ? 18.836 12.836 -9.394 1.00 73.25 393 VAL A CA 1
ATOM 2921 C C . VAL A 1 393 ? 19.183 12.577 -10.853 1.00 73.25 393 VAL A C 1
ATOM 2923 O O . VAL A 1 393 ? 19.560 11.462 -11.197 1.00 73.25 393 VAL A O 1
ATOM 2926 N N . ARG A 1 394 ? 19.146 13.613 -11.699 1.00 77.88 394 ARG A N 1
ATOM 2927 C CA . ARG A 1 394 ? 19.647 13.537 -13.077 1.00 77.88 394 ARG A CA 1
ATOM 2928 C C . ARG A 1 394 ? 21.102 13.081 -13.130 1.00 77.88 394 ARG A C 1
ATOM 2930 O O . ARG A 1 394 ? 21.394 12.143 -13.864 1.00 77.88 394 ARG A O 1
ATOM 2937 N N . SER A 1 395 ? 21.984 13.700 -12.349 1.00 75.38 395 SER A N 1
ATOM 2938 C CA . SER A 1 395 ? 23.410 13.353 -12.354 1.00 75.38 395 SER A CA 1
ATOM 2939 C C . SER A 1 395 ? 23.660 11.918 -11.883 1.00 75.38 395 SER A C 1
ATOM 2941 O O . SER A 1 395 ? 24.343 11.162 -12.570 1.00 75.38 395 SER A O 1
ATOM 2943 N N . ALA A 1 396 ? 23.055 11.514 -10.758 1.00 70.62 396 ALA A N 1
ATOM 2944 C CA . ALA A 1 396 ? 23.181 10.149 -10.232 1.00 70.62 396 ALA A CA 1
ATOM 2945 C C . ALA A 1 396 ? 22.684 9.100 -11.240 1.00 70.62 396 ALA A C 1
ATOM 2947 O O . ALA A 1 396 ? 23.260 8.022 -11.404 1.00 70.62 396 ALA A O 1
ATOM 2948 N N . LEU A 1 397 ? 21.617 9.440 -11.954 1.00 70.31 397 LEU A N 1
ATOM 2949 C CA . LEU A 1 397 ? 21.044 8.584 -12.966 1.00 70.31 397 LEU A CA 1
ATOM 2950 C C . LEU A 1 397 ? 21.934 8.453 -14.207 1.00 70.31 397 LEU A C 1
ATOM 2952 O O . LEU A 1 397 ? 22.121 7.345 -14.705 1.00 70.31 397 LEU A O 1
ATOM 2956 N N . GLU A 1 398 ? 22.486 9.555 -14.714 1.00 74.19 398 GLU A N 1
ATOM 2957 C CA . GLU A 1 398 ? 23.403 9.535 -15.860 1.00 74.19 398 GLU A CA 1
ATOM 2958 C C . GLU A 1 398 ? 24.640 8.662 -15.591 1.00 74.19 398 GLU A C 1
ATOM 2960 O O . GLU A 1 398 ? 25.081 7.938 -16.490 1.00 74.19 398 GLU A O 1
ATOM 2965 N N . GLU A 1 399 ? 25.143 8.671 -14.354 1.00 72.62 399 GLU A N 1
ATOM 2966 C CA . GLU A 1 399 ? 26.285 7.871 -13.906 1.00 72.62 399 GLU A CA 1
ATOM 2967 C C . GLU A 1 399 ? 25.979 6.365 -13.886 1.00 72.62 399 GLU A C 1
ATOM 2969 O O . GLU A 1 399 ? 26.675 5.575 -14.528 1.00 72.62 399 GLU A O 1
ATOM 2974 N N . VAL A 1 400 ? 24.889 5.958 -13.230 1.00 69.19 400 VAL A N 1
ATOM 2975 C CA . VAL A 1 400 ? 24.466 4.544 -13.157 1.00 69.19 400 VAL A CA 1
ATOM 2976 C C . VAL A 1 400 ? 24.184 3.985 -14.544 1.00 69.19 400 VAL A C 1
ATOM 2978 O O . VAL A 1 400 ? 24.510 2.842 -14.873 1.00 69.19 400 VAL A O 1
ATOM 2981 N N . GLN A 1 401 ? 23.566 4.804 -15.382 1.00 69.56 401 GLN A N 1
ATOM 2982 C CA . GLN A 1 401 ? 23.256 4.437 -16.745 1.00 69.56 401 GLN A CA 1
ATOM 2983 C C . GLN A 1 401 ? 24.513 4.211 -17.570 1.00 69.56 401 GLN A C 1
ATOM 2985 O O . GLN A 1 401 ? 24.579 3.256 -18.344 1.00 69.56 401 GLN A O 1
ATOM 2990 N N . LEU A 1 402 ? 25.518 5.079 -17.419 1.00 69.31 402 LEU A N 1
ATOM 2991 C CA . LEU A 1 402 ? 26.784 4.926 -18.125 1.00 69.31 402 LEU A CA 1
ATOM 2992 C C . LEU A 1 402 ? 27.447 3.592 -17.761 1.00 69.31 402 LEU A C 1
ATOM 2994 O O . LEU A 1 402 ? 27.901 2.883 -18.655 1.00 69.31 402 LEU A O 1
ATOM 2998 N N . GLN A 1 403 ? 27.410 3.202 -16.484 1.00 68.81 403 GLN A N 1
ATOM 2999 C CA . GLN A 1 403 ? 27.917 1.903 -16.029 1.00 68.81 403 GLN A CA 1
ATOM 3000 C C . GLN A 1 403 ? 27.164 0.726 -16.667 1.00 68.81 403 GLN A C 1
ATOM 3002 O O . GLN A 1 403 ? 27.791 -0.203 -17.175 1.00 68.81 403 GLN A O 1
ATOM 3007 N N . ARG A 1 404 ? 25.823 0.773 -16.712 1.00 66.94 404 ARG A N 1
ATOM 3008 C CA . ARG A 1 404 ? 25.001 -0.265 -17.367 1.00 66.94 404 ARG A CA 1
ATOM 3009 C C . ARG A 1 404 ? 25.261 -0.355 -18.869 1.00 66.94 404 ARG A C 1
ATOM 3011 O O . ARG A 1 404 ? 25.300 -1.456 -19.418 1.00 66.94 404 ARG A O 1
ATOM 3018 N N . PHE A 1 405 ? 25.448 0.784 -19.533 1.00 67.06 405 PHE A N 1
ATOM 3019 C CA . PHE A 1 405 ? 25.790 0.832 -20.950 1.00 67.06 405 PHE A CA 1
ATOM 3020 C C . PHE A 1 405 ? 27.158 0.209 -21.215 1.00 67.06 405 PHE A C 1
ATOM 3022 O O . PHE A 1 405 ? 27.263 -0.614 -22.117 1.00 67.06 405 PHE A O 1
ATOM 3029 N N . VAL A 1 406 ? 28.176 0.549 -20.418 1.00 69.19 406 VAL A N 1
ATOM 3030 C CA . VAL A 1 406 ? 29.512 -0.054 -20.529 1.00 69.19 406 VAL A CA 1
ATOM 3031 C C . VAL A 1 406 ? 29.432 -1.565 -20.323 1.00 69.19 406 VAL A C 1
ATOM 3033 O O . VAL A 1 406 ? 29.885 -2.302 -21.190 1.00 69.19 406 VAL A O 1
ATOM 3036 N N . ALA A 1 407 ? 28.744 -2.035 -19.279 1.00 67.00 407 ALA A N 1
ATOM 3037 C CA . ALA A 1 407 ? 28.557 -3.468 -19.036 1.00 67.00 407 ALA A CA 1
ATOM 3038 C C . ALA A 1 407 ? 27.836 -4.178 -20.199 1.00 67.00 407 ALA A C 1
ATOM 3040 O O . ALA A 1 407 ? 28.192 -5.290 -20.586 1.00 67.00 407 ALA A O 1
ATOM 3041 N N . THR A 1 408 ? 26.842 -3.519 -20.803 1.00 64.56 408 THR A N 1
ATOM 3042 C CA . THR A 1 408 ? 26.138 -4.045 -21.982 1.00 64.56 408 THR A CA 1
ATOM 3043 C C . THR A 1 408 ? 27.047 -4.053 -23.215 1.00 64.56 408 THR A C 1
ATOM 3045 O O . THR A 1 408 ? 27.054 -5.022 -23.967 1.00 64.56 408 THR A O 1
ATOM 3048 N N . ALA A 1 409 ? 27.837 -2.999 -23.430 1.00 66.69 409 ALA A N 1
ATOM 3049 C CA . ALA A 1 409 ? 28.785 -2.894 -24.535 1.00 66.69 409 ALA A CA 1
ATOM 3050 C C . ALA A 1 409 ? 29.927 -3.918 -24.419 1.00 66.69 409 ALA A C 1
ATOM 3052 O O . ALA A 1 409 ? 30.333 -4.479 -25.432 1.00 66.69 409 ALA A O 1
ATOM 3053 N N . GLU A 1 410 ? 30.399 -4.211 -23.207 1.00 70.06 410 GLU A N 1
ATOM 3054 C CA . GLU A 1 410 ? 31.387 -5.257 -22.918 1.00 70.06 410 GLU A CA 1
ATOM 3055 C C . GLU A 1 410 ? 30.815 -6.658 -23.151 1.00 70.06 410 GLU A C 1
ATOM 3057 O O . GLU A 1 410 ? 31.433 -7.459 -23.853 1.00 70.06 410 GLU A O 1
ATOM 3062 N N . ALA A 1 411 ? 29.596 -6.932 -22.669 1.00 63.91 411 ALA A N 1
ATOM 3063 C CA . ALA A 1 411 ? 28.884 -8.183 -22.954 1.00 63.91 411 ALA A CA 1
ATOM 3064 C C . ALA A 1 411 ? 28.666 -8.400 -24.463 1.00 63.91 411 ALA A C 1
ATOM 3066 O O . ALA A 1 411 ? 28.603 -9.528 -24.945 1.00 63.91 411 ALA A O 1
ATOM 3067 N N . LEU A 1 412 ? 28.583 -7.304 -25.217 1.00 62.56 412 LEU A N 1
ATOM 3068 C CA . LEU A 1 412 ? 28.498 -7.293 -26.670 1.00 62.56 412 LEU A CA 1
ATOM 3069 C C . LEU A 1 412 ? 29.872 -7.318 -27.372 1.00 62.56 412 LEU A C 1
ATOM 3071 O O . LEU A 1 412 ? 29.927 -7.628 -28.560 1.00 62.56 412 LEU A O 1
ATOM 3075 N N . GLY A 1 413 ? 30.966 -6.946 -26.710 1.00 55.81 413 GLY A N 1
ATOM 3076 C CA . GLY A 1 413 ? 32.311 -6.849 -27.292 1.00 55.81 413 GLY A CA 1
ATOM 3077 C C . GLY A 1 413 ? 33.188 -8.085 -27.078 1.00 55.81 413 GLY A C 1
ATOM 3078 O O . GLY A 1 413 ? 34.181 -8.241 -27.779 1.00 55.81 413 GLY A O 1
ATOM 3079 N N . GLY A 1 414 ? 32.831 -8.956 -26.129 1.00 48.00 414 GLY A N 1
ATOM 3080 C CA . GLY A 1 414 ? 33.589 -10.160 -25.764 1.00 48.00 414 GLY A CA 1
ATOM 3081 C C . GLY A 1 414 ? 33.219 -11.449 -26.512 1.00 48.00 414 GLY A C 1
ATOM 3082 O O . GLY A 1 414 ? 33.441 -12.526 -25.962 1.00 48.00 414 GLY A O 1
ATOM 3083 N N . GLY A 1 415 ? 32.621 -11.356 -27.705 1.00 37.78 415 GLY A N 1
ATOM 3084 C CA . GLY A 1 415 ? 32.176 -12.500 -28.519 1.00 37.78 415 GLY A CA 1
ATOM 3085 C C . GLY A 1 415 ? 32.968 -12.677 -29.802 1.00 37.78 415 GLY A C 1
ATOM 3086 O O . GLY A 1 415 ? 33.147 -11.657 -30.506 1.00 37.78 415 GLY A O 1
#

pLDDT: mean 78.08, std 15.0, range [31.12, 98.19]

Sequence (415 aa):
MGIFERPGSGSGGVDRRQLDELRRRVREAPQDVAAALAAASALAAAGERREAVAVLNRAGSALQKAGKGVEAIAVYRKVDDVDPKGEVTSAFLTRLELKKLLAAASRGLPSSGPAGPHAPAAPEPPPDPGLEVVRAARRAKKERVQAAAATIPFLKDVPPFLLELVLEKVHLREIGPGEVLFREGDAGASLVFVAAGELAAASRGPSGEPVPLGRLGPGSVLGEISFLSGVPRTATLTATEPCELLELERGAVDAILRKNRGLAGALTVLYRERVLDGVLARSVLFAGLPREERDLFASRFAPVEARPGEEVVVQGRTDDAIYLLRRGQVRVSVERGGKEVGLALLSPPEIFGDWAALRGTARTATVTAVTPVELLRLSRADLRELLERNPPVRSALEEVQLQRFVATAEALGGG